Protein 3P9X (pdb70)

Secondary structure (DSSP, 8-state):
-EEEEE--TT-HHHHHHHHHHHTT--SSEEEEEEES-SSSHHHHHHHTTT--EEE--GGGSSSHHHHHHHHHHHHHHTT--EEEESS--S---HHHHHHHTTSEEEEESS-TTSS-SS-HHHHHHHTT-SEEEEEEEE--SSSS-S-EEEEEEEE--TT--HHHHHHHHHHHHHHHHHHHHHHHT-TTT--S---/-EEEEE--TT-HHHHHHHHHHHHT--SSEEEEEEES-SSSHHHHHHHTTT--EEE--GGGSSSHHHHHHHHHHHHHHTT--EEEESS--S---HHHHHHHTTSEEEEESS-TTSS-SS-HHHHHHHTT-SEEEEEEEE--SSTT-S-EEEEEEEE--TT--HHHHHHHHHHHHHHHHHHHHHHHT-TTS-TT--

Structure (mmCIF, N/CA/C/O backbone):
data_3P9X
#
_entry.id   3P9X
#
_cell.length_a   68.795
_cell.length_b   68.662
_cell.length_c   128.938
_cell.angle_alpha   90.00
_cell.angle_beta   90.00
_cell.angle_gamma   90.00
#
_symmetry.space_group_name_H-M   'P 21 21 21'
#
loop_
_entity.id
_entity.type
_entity.pdbx_description
1 polymer 'phosphoribosylglycinamide formyltransferase'
2 non-polymer 'SULFATE ION'
3 non-polymer GLYCEROL
4 water water
#
loop_
_atom_site.group_PDB
_atom_site.id
_atom_site.type_symbol
_atom_site.label_atom_id
_atom_site.label_alt_id
_atom_site.label_comp_id
_atom_site.label_asym_id
_atom_site.label_entity_id
_atom_site.label_seq_id
_atom_site.pdbx_PDB_ins_code
_atom_site.Cartn_x
_atom_site.Cartn_y
_atom_site.Cartn_z
_atom_site.occupancy
_atom_site.B_iso_or_equiv
_atom_site.auth_seq_id
_atom_site.auth_comp_id
_atom_site.auth_asym_id
_atom_site.auth_atom_id
_atom_site.pdbx_PDB_model_num
ATOM 1 N N . LYS A 1 3 ? -27.637 -3.352 -7.936 1.00 58.60 2 LYS A N 1
ATOM 2 C CA . LYS A 1 3 ? -26.462 -2.587 -8.466 1.00 52.40 2 LYS A CA 1
ATOM 3 C C . LYS A 1 3 ? -25.503 -2.230 -7.332 1.00 48.66 2 LYS A C 1
ATOM 4 O O . LYS A 1 3 ? -25.677 -1.222 -6.651 1.00 50.29 2 LYS A O 1
ATOM 10 N N . ARG A 1 4 ? -24.486 -3.060 -7.129 1.00 40.48 3 ARG A N 1
ATOM 11 C CA . ARG A 1 4 ? -23.695 -2.971 -5.912 1.00 39.95 3 ARG A CA 1
ATOM 12 C C . ARG A 1 4 ? -22.238 -2.625 -6.141 1.00 37.45 3 ARG A C 1
ATOM 13 O O . ARG A 1 4 ? -21.547 -3.271 -6.941 1.00 37.17 3 ARG A O 1
ATOM 21 N N . VAL A 1 5 ? -21.771 -1.617 -5.411 1.00 38.52 4 VAL A N 1
ATOM 22 C CA A VAL A 1 5 ? -20.376 -1.209 -5.457 0.50 30.67 4 VAL A CA 1
ATOM 23 C CA B VAL A 1 5 ? -20.358 -1.259 -5.460 0.50 30.66 4 VAL A CA 1
ATOM 24 C C . VAL A 1 5 ? -19.653 -1.515 -4.144 1.00 30.00 4 VAL A C 1
ATOM 25 O O . VAL A 1 5 ? -20.233 -1.390 -3.056 1.00 33.96 4 VAL A O 1
ATOM 32 N N . ALA A 1 6 ? -18.391 -1.912 -4.236 1.00 27.00 5 ALA A N 1
ATOM 33 C CA . ALA A 1 6 ? -17.574 -2.003 -3.051 1.00 28.43 5 ALA A CA 1
ATOM 34 C C . ALA A 1 6 ? -16.551 -0.892 -3.093 1.00 35.26 5 ALA A C 1
ATOM 35 O O . ALA A 1 6 ? -16.027 -0.577 -4.161 1.00 33.95 5 ALA A O 1
ATOM 37 N N . ILE A 1 7 ? -16.261 -0.311 -1.932 1.00 29.12 6 ILE A N 1
ATOM 38 C CA . ILE A 1 7 ? -15.198 0.681 -1.825 1.00 30.36 6 ILE A CA 1
ATOM 39 C C . ILE A 1 7 ? -14.051 0.108 -1.016 1.00 34.08 6 ILE A C 1
ATOM 40 O O . ILE A 1 7 ? -14.275 -0.542 0.000 1.00 35.33 6 ILE A O 1
ATOM 45 N N . PHE A 1 8 ? -12.826 0.327 -1.488 1.00 29.84 7 PHE A N 1
ATOM 46 C CA . PHE A 1 8 ? -11.622 -0.015 -0.749 1.00 32.11 7 PHE A CA 1
ATOM 47 C C . PHE A 1 8 ? -11.043 1.302 -0.270 1.00 35.24 7 PHE A C 1
ATOM 48 O O . PHE A 1 8 ? -10.744 2.180 -1.088 1.00 32.16 7 PHE A O 1
ATOM 56 N N . ALA A 1 9 ? -10.893 1.452 1.042 1.00 32.13 8 ALA A N 1
ATOM 57 C CA . ALA A 1 9 ? -10.443 2.710 1.619 1.00 31.83 8 ALA A CA 1
ATOM 58 C C . ALA A 1 9 ? -9.796 2.519 2.990 1.00 44.95 8 ALA A C 1
ATOM 59 O O . ALA A 1 9 ? -10.076 1.544 3.679 1.00 41.71 8 ALA A O 1
ATOM 61 N N . SER A 1 10 ? -8.956 3.480 3.374 1.00 49.78 9 SER A N 1
ATOM 62 C CA . SER A 1 10 ? -8.372 3.558 4.714 1.00 51.74 9 SER A CA 1
ATOM 63 C C . SER A 1 10 ? -8.214 5.011 5.149 1.00 54.39 9 SER A C 1
ATOM 64 O O . SER A 1 10 ? -8.363 5.927 4.348 1.00 66.61 9 SER A O 1
ATOM 67 N N . GLY A 1 11 ? -7.915 5.226 6.423 1.00 59.37 10 GLY A N 1
ATOM 68 C CA . GLY A 1 11 ? -7.661 6.570 6.911 1.00 57.26 10 GLY A CA 1
ATOM 69 C C . GLY A 1 11 ? -8.950 7.337 7.101 1.00 55.71 10 GLY A C 1
ATOM 70 O O . GLY A 1 11 ? -9.903 6.822 7.693 1.00 41.30 10 GLY A O 1
ATOM 71 N N . SER A 1 12 ? -8.987 8.563 6.588 1.00 39.54 11 SER A N 1
ATOM 72 C CA . SER A 1 12 ? -10.109 9.453 6.865 1.00 40.53 11 SER A CA 1
ATOM 73 C C . SER A 1 12 ? -11.371 9.019 6.135 1.00 34.15 11 SER A C 1
ATOM 74 O O . SER A 1 12 ? -12.461 9.157 6.670 1.00 39.39 11 SER A O 1
ATOM 77 N N . GLY A 1 13 ? -11.201 8.507 4.918 1.00 32.56 12 GLY A N 1
ATOM 78 C CA . GLY A 1 13 ? -12.320 8.092 4.081 1.00 32.61 12 GLY A CA 1
ATOM 79 C C . GLY A 1 13 ? -13.172 9.220 3.536 1.00 29.74 12 GLY A C 1
ATOM 80 O O . GLY A 1 13 ? -14.373 9.046 3.321 1.00 30.23 12 GLY A O 1
ATOM 81 N N . THR A 1 14 ? -12.554 10.371 3.272 1.00 28.90 13 THR A N 1
ATOM 82 C CA . THR A 1 14 ? -13.319 11.508 2.733 1.00 25.55 13 THR A CA 1
ATOM 83 C C . THR A 1 14 ? -13.817 11.250 1.299 1.00 24.70 13 THR A C 1
ATOM 84 O O . THR A 1 14 ? -14.886 11.741 0.913 1.00 25.94 13 THR A O 1
ATOM 88 N N . ASN A 1 15 ? -13.056 10.500 0.494 1.00 26.16 14 ASN A N 1
ATOM 89 C CA . ASN A 1 15 ? -13.574 10.122 -0.828 1.00 26.31 14 ASN A CA 1
ATOM 90 C C . ASN A 1 15 ? -14.735 9.151 -0.732 1.00 29.63 14 ASN A C 1
ATOM 91 O O . ASN A 1 15 ? -15.737 9.296 -1.438 1.00 25.18 14 ASN A O 1
ATOM 96 N N . ALA A 1 16 ? -14.603 8.176 0.160 1.00 26.37 15 ALA A N 1
ATOM 97 C CA . ALA A 1 16 ? -15.711 7.249 0.431 1.00 27.77 15 ALA A CA 1
ATOM 98 C C . ALA A 1 16 ? -16.983 8.005 0.844 1.00 27.09 15 ALA A C 1
ATOM 99 O O . ALA A 1 16 ? -18.080 7.710 0.336 1.00 25.57 15 ALA A O 1
ATOM 101 N N . GLU A 1 17 ? -16.821 8.997 1.721 1.00 28.82 16 GLU A N 1
ATOM 102 C CA . GLU A 1 17 ? -17.936 9.844 2.160 1.00 30.10 16 GLU A CA 1
ATOM 103 C C . GLU A 1 17 ? -18.613 10.581 1.005 1.00 30.25 16 GLU A C 1
ATOM 104 O O . GLU A 1 17 ? -19.844 10.611 0.934 1.00 27.54 16 GLU A O 1
ATOM 110 N N . ALA A 1 18 ? -17.812 11.146 0.092 1.00 27.69 17 ALA A N 1
ATOM 111 C CA . ALA A 1 18 ? -18.335 11.917 -1.050 1.00 25.11 17 ALA A CA 1
ATOM 112 C C . ALA A 1 18 ? -19.141 11.019 -1.999 1.00 26.93 17 ALA A C 1
ATOM 113 O O . ALA A 1 18 ? -20.161 11.429 -2.547 1.00 28.26 17 ALA A O 1
ATOM 115 N N . ILE A 1 19 ? -18.686 9.785 -2.168 1.00 22.72 18 ILE A N 1
ATOM 116 C CA . ILE A 1 19 ? -19.395 8.795 -2.982 1.00 25.27 18 ILE A CA 1
ATOM 117 C C . ILE A 1 19 ? -20.744 8.393 -2.338 1.00 24.90 18 ILE A C 1
ATOM 118 O O . ILE A 1 19 ? -21.790 8.363 -3.011 1.00 27.41 18 ILE A O 1
ATOM 123 N N . ILE A 1 20 ? -20.709 8.114 -1.039 1.00 28.36 19 ILE A N 1
ATOM 124 C CA . ILE A 1 20 ? -21.941 7.828 -0.292 1.00 27.15 19 ILE A CA 1
ATOM 125 C C . ILE A 1 20 ? -22.901 9.017 -0.378 1.00 26.11 19 ILE A C 1
ATOM 126 O O . ILE A 1 20 ? -24.092 8.829 -0.643 1.00 32.60 19 ILE A O 1
ATOM 131 N N . GLN A 1 21 ? -22.365 10.234 -0.212 1.00 26.86 20 GLN A N 1
ATOM 132 C CA . GLN A 1 21 ? -23.169 11.457 -0.321 1.00 31.53 20 GLN A CA 1
ATOM 133 C C . GLN A 1 21 ? -23.791 11.639 -1.691 1.00 33.68 20 GLN A C 1
ATOM 134 O O . GLN A 1 21 ? -24.940 12.089 -1.796 1.00 33.89 20 GLN A O 1
ATOM 140 N N . SER A 1 22 ? -23.051 11.280 -2.743 1.00 25.76 21 SER A N 1
ATOM 141 C CA A SER A 1 22 ? -23.571 11.343 -4.104 0.50 27.31 21 SER A CA 1
ATOM 142 C CA B SER A 1 22 ? -23.591 11.361 -4.101 0.50 27.10 21 SER A CA 1
ATOM 143 C C . SER A 1 22 ? -24.702 10.337 -4.360 1.00 30.40 21 SER A C 1
ATOM 144 O O . SER A 1 22 ? -25.615 10.607 -5.145 1.00 33.94 21 SER A O 1
ATOM 149 N N . GLN A 1 23 ? -24.624 9.172 -3.716 1.00 30.64 22 GLN A N 1
ATOM 150 C CA A GLN A 1 23 ? -25.733 8.199 -3.718 0.50 27.94 22 GLN A CA 1
ATOM 151 C CA B GLN A 1 23 ? -25.741 8.227 -3.757 0.50 28.02 22 GLN A CA 1
ATOM 152 C C . GLN A 1 23 ? -26.964 8.839 -3.055 1.00 27.72 22 GLN A C 1
ATOM 153 O O . GLN A 1 23 ? -28.071 8.813 -3.604 1.00 36.77 22 GLN A O 1
ATOM 164 N N . LYS A 1 24 ? -26.745 9.409 -1.873 1.00 31.51 23 LYS A N 1
ATOM 165 C CA . LYS A 1 24 ? -27.801 10.073 -1.095 1.00 40.27 23 LYS A CA 1
ATOM 166 C C . LYS A 1 24 ? -28.405 11.261 -1.850 1.00 45.42 23 LYS A C 1
ATOM 167 O O . LYS A 1 24 ? -29.585 11.562 -1.683 1.00 51.20 23 LYS A O 1
ATOM 173 N N . ALA A 1 25 ? -27.601 11.906 -2.702 1.00 40.42 24 ALA A N 1
ATOM 174 C CA . ALA A 1 25 ? -28.051 13.012 -3.556 1.00 41.43 24 ALA A CA 1
ATOM 175 C C . ALA A 1 25 ? -28.873 12.582 -4.770 1.00 48.71 24 ALA A C 1
ATOM 176 O O . ALA A 1 25 ? -29.527 13.406 -5.401 1.00 50.67 24 ALA A O 1
ATOM 178 N N . GLY A 1 26 ? -28.828 11.298 -5.101 1.00 43.90 25 GLY A N 1
ATOM 179 C CA . GLY A 1 26 ? -29.534 10.778 -6.263 1.00 53.61 25 GLY A CA 1
ATOM 180 C C . GLY A 1 26 ? -28.702 10.757 -7.530 1.00 55.91 25 GLY A C 1
ATOM 181 O O . GLY A 1 26 ? -29.232 10.500 -8.612 1.00 52.97 25 GLY A O 1
ATOM 182 N N . GLN A 1 27 ? -27.399 11.016 -7.401 1.00 53.36 26 GLN A N 1
ATOM 183 C CA . GLN A 1 27 ? -26.512 11.099 -8.569 1.00 45.52 26 GLN A CA 1
ATOM 184 C C . GLN A 1 27 ? -25.788 9.801 -8.909 1.00 48.82 26 GLN A C 1
ATOM 185 O O . GLN A 1 27 ? -25.480 9.551 -10.064 1.00 56.59 26 GLN A O 1
ATOM 191 N N . LEU A 1 28 ? -25.504 8.984 -7.903 1.00 44.22 27 LEU A N 1
ATOM 192 C CA A LEU A 1 28 ? -24.856 7.695 -8.112 0.50 45.96 27 LEU A CA 1
ATOM 193 C CA B LEU A 1 28 ? -24.860 7.704 -8.145 0.50 47.51 27 LEU A CA 1
ATOM 194 C C . LEU A 1 28 ? -25.922 6.650 -8.444 1.00 50.18 27 LEU A C 1
ATOM 195 O O . LEU A 1 28 ? -26.838 6.441 -7.651 1.00 50.61 27 LEU A O 1
ATOM 204 N N . PRO A 1 29 ? -25.809 5.980 -9.613 1.00 53.53 28 PRO A N 1
ATOM 205 C CA . PRO A 1 29 ? -26.860 5.038 -10.011 1.00 59.92 28 PRO A CA 1
ATOM 206 C C . PRO A 1 29 ? -26.749 3.637 -9.388 1.00 64.00 28 PRO A C 1
ATOM 207 O O . PRO A 1 29 ? -27.388 2.695 -9.870 1.00 75.46 28 PRO A O 1
ATOM 211 N N . CYS A 1 30 ? -25.964 3.507 -8.323 1.00 57.28 29 CYS A N 1
ATOM 212 C CA . CYS A 1 30 ? -25.764 2.227 -7.645 1.00 54.47 29 CYS A CA 1
ATOM 213 C C . CYS A 1 30 ? -25.706 2.446 -6.140 1.00 52.84 29 CYS A C 1
ATOM 214 O O . CYS A 1 30 ? -25.701 3.586 -5.687 1.00 48.01 29 CYS A O 1
ATOM 217 N N . GLU A 1 31 ? -25.674 1.359 -5.370 1.00 47.06 30 GLU A N 1
ATOM 218 C CA . GLU A 1 31 ? -25.546 1.456 -3.916 1.00 48.37 30 GLU A CA 1
ATOM 219 C C . GLU A 1 31 ? -24.202 0.921 -3.407 1.00 37.18 30 GLU A C 1
ATOM 220 O O . GLU A 1 31 ? -23.686 -0.083 -3.914 1.00 36.71 30 GLU A O 1
ATOM 226 N N . VAL A 1 32 ? -23.639 1.612 -2.418 1.00 37.89 31 VAL A N 1
ATOM 227 C CA . VAL A 1 32 ? -22.418 1.167 -1.749 1.00 32.98 31 VAL A CA 1
ATOM 228 C C . VAL A 1 32 ? -22.762 0.014 -0.813 1.00 41.38 31 VAL A C 1
ATOM 229 O O . VAL A 1 32 ? -23.504 0.186 0.153 1.00 34.08 31 VAL A O 1
ATOM 233 N N . ALA A 1 33 ? -22.211 -1.156 -1.097 1.00 30.86 32 ALA A N 1
ATOM 234 C CA . ALA A 1 33 ? -22.680 -2.379 -0.450 1.00 37.09 32 ALA A CA 1
ATOM 235 C C . ALA A 1 33 ? -21.645 -3.008 0.449 1.00 38.87 32 ALA A C 1
ATOM 236 O O . ALA A 1 33 ? -21.955 -3.926 1.207 1.00 37.54 32 ALA A O 1
ATOM 238 N N . LEU A 1 34 ? -20.419 -2.499 0.387 1.00 29.76 33 LEU A N 1
ATOM 239 C CA . LEU A 1 34 ? -19.327 -3.071 1.145 1.00 26.80 33 LEU A CA 1
ATOM 240 C C . LEU A 1 34 ? -18.158 -2.112 1.166 1.00 29.44 33 LEU A C 1
ATOM 241 O O . LEU A 1 34 ? -17.873 -1.465 0.159 1.00 31.10 33 LEU A O 1
ATOM 246 N N . LEU A 1 35 ? -17.488 -2.043 2.315 1.00 26.15 34 LEU A N 1
ATOM 247 C CA . LEU A 1 35 ? -16.202 -1.398 2.451 1.00 29.98 34 LEU A CA 1
ATOM 248 C C . LEU A 1 35 ? -15.180 -2.468 2.812 1.00 40.50 34 LEU A C 1
ATOM 249 O O . LEU A 1 35 ? -15.398 -3.221 3.769 1.00 33.62 34 LEU A O 1
ATOM 254 N N . ILE A 1 36 ? -14.079 -2.537 2.054 1.00 35.03 35 ILE A N 1
ATOM 255 C CA . ILE A 1 36 ? -12.905 -3.326 2.464 1.00 32.69 35 ILE A CA 1
ATOM 256 C C . ILE A 1 36 ? -11.802 -2.383 2.932 1.00 36.47 35 ILE A C 1
ATOM 257 O O . ILE A 1 36 ? -11.433 -1.453 2.224 1.00 34.63 35 ILE A O 1
ATOM 262 N N . THR A 1 37 ? -11.295 -2.616 4.139 1.00 32.72 36 THR A N 1
ATOM 263 C CA . THR A 1 37 ? -10.352 -1.716 4.785 1.00 31.46 36 THR A CA 1
ATOM 264 C C . THR A 1 37 ? -9.269 -2.549 5.482 1.00 43.94 36 THR A C 1
ATOM 265 O O . THR A 1 37 ? -9.373 -3.780 5.522 1.00 39.65 36 THR A O 1
ATOM 269 N N . ASP A 1 38 ? -8.245 -1.881 6.018 1.00 43.26 37 ASP A N 1
ATOM 270 C CA . ASP A 1 38 ? -7.152 -2.563 6.722 1.00 46.21 37 ASP A CA 1
ATOM 271 C C . ASP A 1 38 ? -7.201 -2.494 8.258 1.00 51.81 37 ASP A C 1
ATOM 272 O O . ASP A 1 38 ? -6.720 -3.417 8.919 1.00 46.89 37 ASP A O 1
ATOM 277 N N . LYS A 1 39 ? -7.773 -1.409 8.800 1.00 42.63 38 LYS A N 1
ATOM 278 C CA A LYS A 1 39 ? -7.789 -1.136 10.239 0.50 50.76 38 LYS A CA 1
ATOM 279 C CA B LYS A 1 39 ? -7.823 -1.192 10.246 0.50 50.68 38 LYS A CA 1
ATOM 280 C C . LYS A 1 39 ? -9.224 -0.821 10.713 1.00 49.66 38 LYS A C 1
ATOM 281 O O . LYS A 1 39 ? -9.901 0.001 10.097 1.00 48.50 38 LYS A O 1
ATOM 292 N N . PRO A 1 40 ? -9.682 -1.447 11.810 1.00 50.61 39 PRO A N 1
ATOM 293 C CA . PRO A 1 40 ? -11.005 -1.087 12.351 1.00 48.19 39 PRO A CA 1
ATOM 294 C C . PRO A 1 40 ? -11.062 0.331 12.936 1.00 41.68 39 PRO A C 1
ATOM 295 O O . PRO A 1 40 ? -12.085 1.012 12.815 1.00 44.03 39 PRO A O 1
ATOM 299 N N . GLY A 1 41 ? -9.975 0.773 13.561 1.00 42.64 40 GLY A N 1
ATOM 300 C CA . GLY A 1 41 ? -9.963 2.056 14.258 1.00 46.18 40 GLY A CA 1
ATOM 301 C C . GLY A 1 41 ? -9.586 3.229 13.371 1.00 53.34 40 GLY A C 1
ATOM 302 O O . GLY A 1 41 ? -8.519 3.826 13.535 1.00 53.60 40 GLY A O 1
ATOM 303 N N . ALA A 1 42 ? -10.476 3.561 12.440 1.00 47.87 41 ALA A N 1
ATOM 304 C CA . ALA A 1 42 ? -10.251 4.632 11.466 1.00 48.66 41 ALA A CA 1
ATOM 305 C C . ALA A 1 42 ? -11.550 5.372 11.213 1.00 45.80 41 ALA A C 1
ATOM 306 O O . ALA A 1 42 ? -12.632 4.826 11.436 1.00 40.08 41 ALA A O 1
ATOM 308 N N . LYS A 1 43 ? -11.443 6.608 10.736 1.00 36.69 42 LYS A N 1
ATOM 309 C CA . LYS A 1 43 ? -12.634 7.408 10.494 1.00 41.90 42 LYS A CA 1
ATOM 310 C C . LYS A 1 43 ? -13.469 6.827 9.354 1.00 34.15 42 LYS A C 1
ATOM 311 O O . LYS A 1 43 ? -14.696 6.899 9.404 1.00 39.43 42 LYS A O 1
ATOM 317 N N . VAL A 1 44 ? -12.815 6.226 8.354 1.00 34.31 43 VAL A N 1
ATOM 318 C CA . VAL A 1 44 ? -13.553 5.645 7.226 1.00 37.10 43 VAL A CA 1
ATOM 319 C C . VAL A 1 44 ? -14.499 4.541 7.693 1.00 38.25 43 VAL A C 1
ATOM 320 O O . VAL A 1 44 ? -15.609 4.435 7.187 1.00 30.22 43 VAL A O 1
ATOM 324 N N . VAL A 1 45 ? -14.067 3.743 8.668 1.00 34.48 44 VAL A N 1
ATOM 325 C CA . VAL A 1 45 ? -14.922 2.683 9.197 1.00 34.89 44 VAL A CA 1
ATOM 326 C C . VAL A 1 45 ? -16.146 3.302 9.879 1.00 27.88 44 VAL A C 1
ATOM 327 O O . VAL A 1 45 ? -17.273 2.905 9.581 1.00 32.59 44 VAL A O 1
ATOM 331 N N . GLU A 1 46 ? -15.905 4.288 10.740 1.00 28.62 45 GLU A N 1
ATOM 332 C CA . GLU A 1 46 ? -16.959 5.044 11.418 1.00 35.45 45 GLU A CA 1
ATOM 333 C C . GLU A 1 46 ? -17.959 5.633 10.425 1.00 34.13 45 GLU A C 1
ATOM 334 O O . GLU A 1 46 ? -19.155 5.490 10.607 1.00 30.97 45 GLU A O 1
ATOM 340 N N . ARG A 1 47 ? -17.445 6.300 9.387 1.00 34.14 46 ARG A N 1
ATOM 341 C CA . ARG A 1 47 ? -18.276 6.960 8.369 1.00 33.19 46 ARG A CA 1
ATOM 342 C C . ARG A 1 47 ? -19.154 5.991 7.601 1.00 29.89 46 ARG A C 1
ATOM 343 O O . ARG A 1 47 ? -20.267 6.318 7.205 1.00 31.43 46 ARG A O 1
ATOM 351 N N . VAL A 1 48 ? -18.631 4.799 7.357 1.00 27.25 47 VAL A N 1
ATOM 352 C CA . VAL A 1 48 ? -19.331 3.815 6.567 1.00 26.89 47 VAL A CA 1
ATOM 353 C C . VAL A 1 48 ? -20.330 3.020 7.439 1.00 24.54 47 VAL A C 1
ATOM 354 O O . VAL A 1 48 ? -21.467 2.768 7.012 1.00 28.62 47 VAL A O 1
ATOM 358 N N . LYS A 1 49 ? -19.889 2.645 8.642 1.00 24.76 48 LYS A N 1
ATOM 359 C CA . LYS A 1 49 ? -20.708 1.864 9.601 1.00 28.91 48 LYS A CA 1
ATOM 360 C C . LYS A 1 49 ? -22.044 2.534 9.957 1.00 28.65 48 LYS A C 1
ATOM 361 O O . LYS A 1 49 ? -23.058 1.858 10.093 1.00 29.25 48 LYS A O 1
ATOM 367 N N . VAL A 1 50 ? -22.041 3.856 10.094 1.00 30.22 49 VAL A N 1
ATOM 368 C CA . VAL A 1 50 ? -23.273 4.581 10.421 1.00 29.16 49 VAL A CA 1
ATOM 369 C C . VAL A 1 50 ? -24.321 4.495 9.315 1.00 31.08 49 VAL A C 1
ATOM 370 O O . VAL A 1 50 ? -25.501 4.709 9.580 1.00 30.94 49 VAL A O 1
ATOM 374 N N . HIS A 1 51 ? -23.903 4.149 8.088 1.00 26.36 50 HIS A N 1
ATOM 375 C CA . HIS A 1 51 ? -24.869 3.905 7.005 1.00 26.58 50 HIS A CA 1
ATOM 376 C C . HIS A 1 51 ? -25.308 2.452 6.933 1.00 29.06 50 HIS A C 1
ATOM 377 O O . HIS A 1 51 ? -26.028 2.054 6.006 1.00 30.33 50 HIS A O 1
ATOM 384 N N . GLU A 1 52 ? -24.864 1.680 7.919 1.00 30.36 51 GLU A N 1
ATOM 385 C CA . GLU A 1 52 ? -25.104 0.236 8.018 1.00 29.35 51 GLU A CA 1
ATOM 386 C C . GLU A 1 52 ? -24.627 -0.501 6.779 1.00 36.38 51 GLU A C 1
ATOM 387 O O . GLU A 1 52 ? -25.257 -1.447 6.324 1.00 34.00 51 GLU A O 1
ATOM 393 N N . ILE A 1 53 ? -23.502 -0.048 6.236 1.00 31.02 52 ILE A N 1
ATOM 394 C CA . ILE A 1 53 ? -22.867 -0.730 5.119 1.00 31.64 52 ILE A CA 1
ATOM 395 C C . ILE A 1 53 ? -21.883 -1.730 5.722 1.00 24.18 52 ILE A C 1
ATOM 396 O O . ILE A 1 53 ? -21.109 -1.357 6.605 1.00 28.67 52 ILE A O 1
ATOM 401 N N . PRO A 1 54 ? -21.920 -3.005 5.275 1.00 35.81 53 PRO A N 1
ATOM 402 C CA . PRO A 1 54 ? -20.989 -4.017 5.791 1.00 34.21 53 PRO A CA 1
ATOM 403 C C . PRO A 1 54 ? -19.528 -3.598 5.625 1.00 34.28 53 PRO A C 1
ATOM 404 O O . PRO A 1 54 ? -19.171 -2.973 4.625 1.00 34.47 53 PRO A O 1
ATOM 408 N N . VAL A 1 55 ? -18.715 -3.905 6.627 1.00 29.81 54 VAL A N 1
ATOM 409 C CA . VAL A 1 55 ? -17.308 -3.547 6.642 1.00 32.16 54 VAL A CA 1
ATOM 410 C C . VAL A 1 55 ? -16.502 -4.822 6.852 1.00 45.87 54 VAL A C 1
ATOM 411 O O . VAL A 1 55 ? -16.774 -5.610 7.767 1.00 40.23 54 VAL A O 1
ATOM 415 N N . CYS A 1 56 ? -15.521 -5.025 5.984 1.00 41.47 55 CYS A N 1
ATOM 416 C CA . CYS A 1 56 ? -14.597 -6.128 6.133 1.00 42.16 55 CYS A CA 1
ATOM 417 C C . CYS A 1 56 ? -13.209 -5.544 6.344 1.00 44.17 55 CYS A C 1
ATOM 418 O O . CYS A 1 56 ? -12.623 -4.959 5.433 1.00 40.71 55 CYS A O 1
ATOM 421 N N . ALA A 1 57 ? -12.714 -5.645 7.573 1.00 39.17 56 ALA A N 1
ATOM 422 C CA . ALA A 1 57 ? -11.371 -5.212 7.895 1.00 44.31 56 ALA A CA 1
ATOM 423 C C . ALA A 1 57 ? -10.431 -6.405 7.771 1.00 55.35 56 ALA A C 1
ATOM 424 O O . ALA A 1 57 ? -10.526 -7.366 8.532 1.00 60.25 56 ALA A O 1
ATOM 426 N N . LEU A 1 58 ? -9.547 -6.343 6.782 1.00 55.39 57 LEU A N 1
ATOM 427 C CA . LEU A 1 58 ? -8.559 -7.388 6.545 1.00 60.50 57 LEU A CA 1
ATOM 428 C C . LEU A 1 58 ? -7.185 -6.758 6.590 1.00 63.15 57 LEU A C 1
ATOM 429 O O . LEU A 1 58 ? -6.828 -5.963 5.712 1.00 67.73 57 LEU A O 1
ATOM 434 N N . ASP A 1 59 ? -6.428 -7.081 7.631 1.00 71.38 58 ASP A N 1
ATOM 435 C CA . ASP A 1 59 ? -5.033 -6.687 7.679 1.00 80.05 58 ASP A CA 1
ATOM 436 C C . ASP A 1 59 ? -4.272 -7.662 6.786 1.00 80.73 58 ASP A C 1
ATOM 437 O O . ASP A 1 59 ? -4.304 -8.874 7.024 1.00 81.96 58 ASP A O 1
ATOM 442 N N . PRO A 1 60 ? -3.612 -7.138 5.737 1.00 80.00 59 PRO A N 1
ATOM 443 C CA . PRO A 1 60 ? -2.923 -7.955 4.735 1.00 82.02 59 PRO A CA 1
ATOM 444 C C . PRO A 1 60 ? -1.676 -8.655 5.284 1.00 82.79 59 PRO A C 1
ATOM 445 O O . PRO A 1 60 ? -1.328 -9.738 4.814 1.00 82.17 59 PRO A O 1
ATOM 449 N N . LYS A 1 61 ? -1.036 -8.040 6.282 1.00 86.27 60 LYS A N 1
ATOM 450 C CA . LYS A 1 61 ? 0.181 -8.567 6.917 1.00 86.38 60 LYS A CA 1
ATOM 451 C C . LYS A 1 61 ? -0.075 -9.843 7.728 1.00 86.46 60 LYS A C 1
ATOM 452 O O . LYS A 1 61 ? 0.854 -10.602 8.009 1.00 89.55 60 LYS A O 1
ATOM 458 N N . THR A 1 62 ? -1.337 -10.075 8.089 1.00 82.35 61 THR A N 1
ATOM 459 C CA . THR A 1 62 ? -1.747 -11.275 8.820 1.00 80.92 61 THR A CA 1
ATOM 460 C C . THR A 1 62 ? -2.109 -12.430 7.877 1.00 77.19 61 THR A C 1
ATOM 461 O O . THR A 1 62 ? -2.843 -13.345 8.253 1.00 76.41 61 THR A O 1
ATOM 465 N N . TYR A 1 63 ? -1.596 -12.371 6.651 1.00 76.39 62 TYR A N 1
ATOM 466 C CA . TYR A 1 63 ? -1.806 -13.416 5.654 1.00 77.47 62 TYR A CA 1
ATOM 467 C C . TYR A 1 63 ? -0.455 -13.948 5.168 1.00 78.16 62 TYR A C 1
ATOM 468 O O . TYR A 1 63 ? 0.525 -13.196 5.161 1.00 76.05 62 TYR A O 1
ATOM 477 N N . PRO A 1 64 ? -0.393 -15.248 4.783 1.00 79.79 63 PRO A N 1
ATOM 478 C CA . PRO A 1 64 ? 0.854 -15.860 4.298 1.00 82.01 63 PRO A CA 1
ATOM 479 C C . PRO A 1 64 ? 1.461 -15.130 3.097 1.00 84.05 63 PRO A C 1
ATOM 480 O O . PRO A 1 64 ? 2.681 -14.939 3.045 1.00 84.82 63 PRO A O 1
ATOM 484 N N . SER A 1 65 ? 0.599 -14.716 2.165 1.00 82.04 64 SER A N 1
ATOM 485 C CA A SER A 1 65 ? 1.013 -14.036 0.942 0.50 76.62 64 SER A CA 1
ATOM 486 C CA B SER A 1 65 ? 1.030 -14.003 0.966 0.50 79.27 64 SER A CA 1
ATOM 487 C C . SER A 1 65 ? -0.044 -13.032 0.485 1.00 77.62 64 SER A C 1
ATOM 488 O O . SER A 1 65 ? -1.185 -13.062 0.959 1.00 75.91 64 SER A O 1
ATOM 493 N N . LYS A 1 66 ? 0.343 -12.164 -0.451 1.00 72.59 65 LYS A N 1
ATOM 494 C CA . LYS A 1 66 ? -0.555 -11.211 -1.097 1.00 68.25 65 LYS A CA 1
ATOM 495 C C . LYS A 1 66 ? -1.707 -11.948 -1.786 1.00 66.73 65 LYS A C 1
ATOM 496 O O . LYS A 1 66 ? -2.850 -11.479 -1.772 1.00 65.69 65 LYS A O 1
ATOM 502 N N . GLU A 1 67 ? -1.396 -13.112 -2.359 1.00 62.00 66 GLU A N 1
ATOM 503 C CA . GLU A 1 67 ? -2.383 -13.978 -3.004 1.00 52.24 66 GLU A CA 1
ATOM 504 C C . GLU A 1 67 ? -3.439 -14.522 -2.030 1.00 57.41 66 GLU A C 1
ATOM 505 O O . GLU A 1 67 ? -4.626 -14.608 -2.378 1.00 49.71 66 GLU A O 1
ATOM 511 N N . ALA A 1 68 ? -3.002 -14.896 -0.826 1.00 55.18 67 ALA A N 1
ATOM 512 C CA . ALA A 1 68 ? -3.906 -15.442 0.187 1.00 55.80 67 ALA A CA 1
ATOM 513 C C . ALA A 1 68 ? -4.867 -14.365 0.696 1.00 52.38 67 ALA A C 1
ATOM 514 O O . ALA A 1 68 ? -6.060 -14.626 0.889 1.00 49.80 67 ALA A O 1
ATOM 516 N N . TYR A 1 69 ? -4.327 -13.164 0.902 1.00 50.12 68 TYR A N 1
ATOM 517 C CA . TYR A 1 69 ? -5.108 -11.987 1.282 1.00 50.66 68 TYR A CA 1
ATOM 518 C C . TYR A 1 69 ? -6.160 -11.647 0.224 1.00 49.56 68 TYR A C 1
ATOM 519 O O . TYR A 1 69 ? -7.327 -11.428 0.560 1.00 50.17 68 TYR A O 1
ATOM 528 N N . GLU A 1 70 ? -5.749 -11.643 -1.047 1.00 48.47 69 GLU A N 1
ATOM 529 C CA . GLU A 1 70 ? -6.660 -11.334 -2.156 1.00 51.41 69 GLU A CA 1
ATOM 530 C C . GLU A 1 70 ? -7.731 -12.392 -2.380 1.00 51.06 69 GLU A C 1
ATOM 531 O O . GLU A 1 70 ? -8.833 -12.063 -2.795 1.00 45.35 69 GLU A O 1
ATOM 537 N N . ILE A 1 71 ? -7.415 -13.654 -2.079 1.00 50.67 70 ILE A N 1
ATOM 538 C CA . ILE A 1 71 ? -8.403 -14.741 -2.147 1.00 48.87 70 ILE A CA 1
ATOM 539 C C . ILE A 1 71 ? -9.581 -14.483 -1.183 1.00 37.97 70 ILE A C 1
ATOM 540 O O . ILE A 1 71 ? -10.756 -14.707 -1.530 1.00 42.87 70 ILE A O 1
ATOM 545 N N . GLU A 1 72 ? -9.254 -13.997 0.012 1.00 49.21 71 GLU A N 1
ATOM 546 C CA . GLU A 1 72 ? -10.263 -13.621 1.000 1.00 55.40 71 GLU A CA 1
ATOM 547 C C . GLU A 1 72 ? -11.049 -12.382 0.547 1.00 50.50 71 GLU A C 1
ATOM 548 O O . GLU A 1 72 ? -12.271 -12.337 0.692 1.00 56.62 71 GLU A O 1
ATOM 554 N N . VAL A 1 73 ? -10.336 -11.397 0.002 1.00 48.74 72 VAL A N 1
ATOM 555 C CA . VAL A 1 73 ? -10.959 -10.196 -0.586 1.00 43.19 72 VAL A CA 1
ATOM 556 C C . VAL A 1 73 ? -12.019 -10.579 -1.624 1.00 41.15 72 VAL A C 1
ATOM 557 O O . VAL A 1 73 ? -13.179 -10.176 -1.508 1.00 46.46 72 VAL A O 1
ATOM 561 N N . VAL A 1 74 ? -11.625 -11.394 -2.607 1.00 40.61 73 VAL A N 1
ATOM 562 C CA . VAL A 1 74 ? -12.523 -11.853 -3.675 1.00 42.05 73 VAL A CA 1
ATOM 563 C C . VAL A 1 74 ? -13.722 -12.634 -3.123 1.00 49.31 73 VAL A C 1
ATOM 564 O O . VAL A 1 74 ? -14.853 -12.498 -3.616 1.00 48.86 73 VAL A O 1
ATOM 568 N N . GLN A 1 75 ? -13.469 -13.431 -2.085 1.00 49.14 74 GLN A N 1
ATOM 569 C CA . GLN A 1 75 ? -14.529 -14.168 -1.401 1.00 53.64 74 GLN A CA 1
ATOM 570 C C . GLN A 1 75 ? -15.590 -13.211 -0.841 1.00 39.13 74 GLN A C 1
ATOM 571 O O . GLN A 1 75 ? -16.783 -13.412 -1.059 1.00 47.36 74 GLN A O 1
ATOM 577 N N . GLN A 1 76 ? -15.140 -12.158 -0.162 1.00 41.99 75 GLN A N 1
ATOM 578 C CA . GLN A 1 76 ? -16.047 -11.148 0.395 1.00 42.57 75 GLN A CA 1
ATOM 579 C C . GLN A 1 76 ? -16.829 -10.395 -0.676 1.00 46.71 75 GLN A C 1
ATOM 580 O O . GLN A 1 76 ? -18.020 -10.129 -0.501 1.00 50.79 75 GLN A O 1
ATOM 586 N N . LEU A 1 77 ? -16.163 -10.069 -1.786 1.00 42.03 76 LEU A N 1
ATOM 587 C CA . LEU A 1 77 ? -16.818 -9.384 -2.894 1.00 41.20 76 LEU A CA 1
ATOM 588 C C . LEU A 1 77 ? -17.889 -10.259 -3.541 1.00 40.05 76 LEU A C 1
ATOM 589 O O . LEU A 1 77 ? -18.976 -9.777 -3.884 1.00 43.77 76 LEU A O 1
ATOM 594 N N . LYS A 1 78 ? -17.575 -11.544 -3.710 1.00 45.34 77 LYS A N 1
ATOM 595 C CA . LYS A 1 78 ? -18.528 -12.512 -4.264 1.00 47.28 77 LYS A CA 1
ATOM 596 C C . LYS A 1 78 ? -19.714 -12.725 -3.321 1.00 40.31 77 LYS A C 1
ATOM 597 O O . LYS A 1 78 ? -20.864 -12.770 -3.768 1.00 46.12 77 LYS A O 1
ATOM 603 N N . GLU A 1 79 ? -19.414 -12.828 -2.026 1.00 44.53 78 GLU A N 1
ATOM 604 C CA . GLU A 1 79 ? -20.416 -12.925 -0.954 1.00 54.96 78 GLU A CA 1
ATOM 605 C C . GLU A 1 79 ? -21.423 -11.767 -0.995 1.00 58.08 78 GLU A C 1
ATOM 606 O O . GLU A 1 79 ? -22.635 -11.977 -0.856 1.00 56.34 78 GLU A O 1
ATOM 612 N N . LYS A 1 80 ? -20.921 -10.554 -1.228 1.00 51.97 79 LYS A N 1
ATOM 613 C CA . LYS A 1 80 ? -21.777 -9.370 -1.231 1.00 49.70 79 LYS A CA 1
ATOM 614 C C . LYS A 1 80 ? -22.383 -9.013 -2.592 1.00 49.02 79 LYS A C 1
ATOM 615 O O . LYS A 1 80 ? -23.023 -7.969 -2.721 1.00 50.64 79 LYS A O 1
ATOM 621 N N . GLN A 1 81 ? -22.186 -9.886 -3.589 1.00 44.95 80 GLN A N 1
ATOM 622 C CA . GLN A 1 81 ? -22.695 -9.706 -4.968 1.00 43.73 80 GLN A CA 1
ATOM 623 C C . GLN A 1 81 ? -22.258 -8.387 -5.631 1.00 37.09 80 GLN A C 1
ATOM 624 O O . GLN A 1 81 ? -23.048 -7.705 -6.304 1.00 42.68 80 GLN A O 1
ATOM 630 N N . ILE A 1 82 ? -20.994 -8.046 -5.416 1.00 41.52 81 ILE A N 1
ATOM 631 C CA . ILE A 1 82 ? -20.409 -6.797 -5.909 1.00 42.11 81 ILE A CA 1
ATOM 632 C C . ILE A 1 82 ? -20.263 -6.788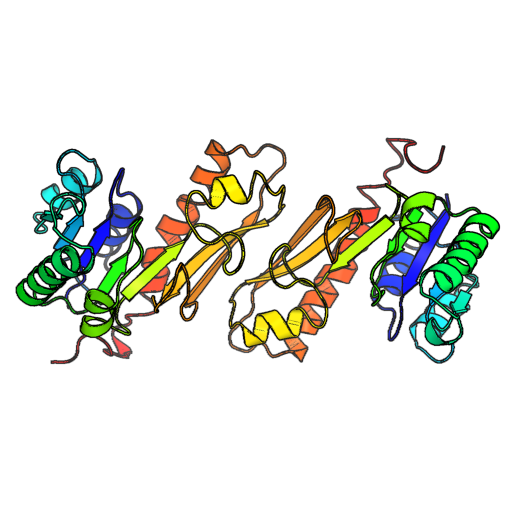 -7.440 1.00 41.38 81 ILE A C 1
ATOM 633 O O . ILE A 1 82 ? -19.703 -7.724 -8.021 1.00 40.26 81 ILE A O 1
ATOM 638 N N . ASP A 1 83 ? -20.782 -5.728 -8.067 1.00 36.87 82 ASP A N 1
ATOM 639 C CA . ASP A 1 83 ? -20.725 -5.531 -9.509 1.00 40.65 82 ASP A CA 1
ATOM 640 C C . ASP A 1 83 ? -19.568 -4.624 -9.946 1.00 46.54 82 ASP A C 1
ATOM 641 O O . ASP A 1 83 ? -19.087 -4.725 -11.082 1.00 37.77 82 ASP A O 1
ATOM 646 N N . PHE A 1 84 ? -19.150 -3.712 -9.069 1.00 33.97 83 PHE A N 1
ATOM 647 C CA . PHE A 1 84 ? -18.114 -2.740 -9.438 1.00 31.43 83 PHE A CA 1
ATOM 648 C C . PHE A 1 84 ? -17.270 -2.385 -8.216 1.00 35.33 83 PHE A C 1
ATOM 649 O O . PHE A 1 84 ? -17.776 -2.332 -7.090 1.00 32.30 83 PHE A O 1
ATOM 657 N N . VAL A 1 85 ? -15.976 -2.172 -8.420 1.00 26.92 84 VAL A N 1
ATOM 658 C CA . VAL A 1 85 ? -15.055 -1.947 -7.302 1.00 26.70 84 VAL A CA 1
ATOM 659 C C . VAL A 1 85 ? -14.432 -0.550 -7.441 1.00 33.41 84 VAL A C 1
ATOM 660 O O . VAL A 1 85 ? -13.927 -0.205 -8.512 1.00 28.93 84 VAL A O 1
ATOM 664 N N . VAL A 1 86 ? -14.497 0.247 -6.374 1.00 30.46 85 VAL A N 1
ATOM 665 C CA . VAL A 1 86 ? -13.982 1.627 -6.395 1.00 27.41 85 VAL A CA 1
ATOM 666 C C . VAL A 1 86 ? -12.883 1.743 -5.348 1.00 28.51 85 VAL A C 1
ATOM 667 O O . VAL A 1 86 ? -13.128 1.598 -4.144 1.00 29.80 85 VAL A O 1
ATOM 671 N N . LEU A 1 87 ? -11.656 1.968 -5.805 1.00 26.66 86 LEU A N 1
ATOM 672 C CA . LEU A 1 87 ? -10.547 2.174 -4.896 1.00 24.56 86 LEU A CA 1
ATOM 673 C C . LEU A 1 87 ? -10.484 3.650 -4.544 1.00 31.67 86 LEU A C 1
ATOM 674 O O . LEU A 1 87 ? -10.425 4.505 -5.436 1.00 27.67 86 LEU A O 1
ATOM 679 N N . ALA A 1 88 ? -10.457 3.929 -3.245 1.00 29.67 87 ALA A N 1
ATOM 680 C CA . ALA A 1 88 ? -10.530 5.293 -2.735 1.00 33.26 87 ALA A CA 1
ATOM 681 C C . ALA A 1 88 ? -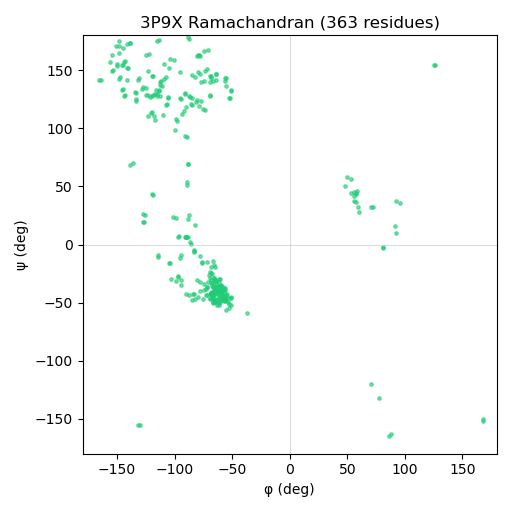9.551 5.448 -1.577 1.00 38.48 87 ALA A C 1
ATOM 682 O O . ALA A 1 88 ? -9.940 5.621 -0.417 1.00 34.19 87 ALA A O 1
ATOM 684 N N . GLY A 1 89 ? -8.264 5.390 -1.912 1.00 31.47 88 GLY A N 1
ATOM 685 C CA . GLY A 1 89 ? -7.203 5.481 -0.921 1.00 38.28 88 GLY A CA 1
ATOM 686 C C . GLY A 1 89 ? -6.759 4.089 -0.512 1.00 45.91 88 GLY A C 1
ATOM 687 O O . GLY A 1 89 ? -6.440 3.855 0.650 1.00 52.27 88 GLY A O 1
ATOM 688 N N . TYR A 1 90 ? -6.760 3.170 -1.477 1.00 45.43 89 TYR A N 1
ATOM 689 C CA . TYR A 1 90 ? -6.245 1.815 -1.294 1.00 41.85 89 TYR A CA 1
ATOM 690 C C . TYR A 1 90 ? -4.786 1.816 -1.701 1.00 53.61 89 TYR A C 1
ATOM 691 O O . TYR A 1 90 ? -4.460 2.028 -2.870 1.00 54.55 89 TYR A O 1
ATOM 700 N N . MET A 1 91 ? -3.912 1.564 -0.735 1.00 63.85 90 MET A N 1
ATOM 701 C CA . MET A 1 91 ? -2.488 1.845 -0.904 1.00 71.07 90 MET A CA 1
ATOM 702 C C . MET A 1 91 ? -1.634 0.647 -1.333 1.00 75.34 90 MET A C 1
ATOM 703 O O . MET A 1 91 ? -0.404 0.748 -1.412 1.00 76.47 90 MET A O 1
ATOM 708 N N . ARG A 1 92 ? -2.293 -0.470 -1.633 1.00 72.76 91 ARG A N 1
ATOM 709 C CA . ARG A 1 92 ? -1.610 -1.670 -2.109 1.00 71.38 91 ARG A CA 1
ATOM 710 C C . ARG A 1 92 ? -1.815 -1.853 -3.609 1.00 71.86 91 ARG A C 1
ATOM 711 O O . ARG A 1 92 ? -2.822 -1.406 -4.163 1.00 72.22 91 ARG A O 1
ATOM 719 N N . LEU A 1 93 ? -0.847 -2.500 -4.256 1.00 68.23 92 LEU A N 1
ATOM 720 C CA . LEU A 1 93 ? -0.980 -2.942 -5.641 1.00 63.03 92 LEU A CA 1
ATOM 721 C C . LEU A 1 93 ? -2.083 -3.989 -5.746 1.00 55.30 92 LEU A C 1
ATOM 722 O O . LEU A 1 93 ? -2.245 -4.813 -4.850 1.00 61.05 92 LEU A O 1
ATOM 727 N N . VAL A 1 94 ? -2.853 -3.939 -6.827 1.00 43.94 93 VAL A N 1
ATOM 728 C CA . VAL A 1 94 ? -3.870 -4.954 -7.080 1.00 34.78 93 VAL A CA 1
ATOM 729 C C . VAL A 1 94 ? -3.176 -6.128 -7.775 1.00 45.99 93 VAL A C 1
ATOM 730 O O . VAL A 1 94 ? -2.577 -5.964 -8.840 1.00 45.93 93 VAL A O 1
ATOM 734 N N . GLY A 1 95 ? -3.230 -7.299 -7.150 1.00 51.48 94 GLY A N 1
ATOM 735 C CA . GLY A 1 95 ? -2.540 -8.482 -7.666 1.00 47.19 94 GLY A CA 1
ATOM 736 C C . GLY A 1 95 ? -3.390 -9.272 -8.642 1.00 45.63 94 GLY A C 1
ATOM 737 O O . GLY A 1 95 ? -4.546 -8.916 -8.887 1.00 45.44 94 GLY A O 1
ATOM 738 N N . PRO A 1 96 ? -2.832 -10.367 -9.191 1.00 45.78 95 PRO A N 1
ATOM 739 C CA . PRO A 1 96 ? -3.500 -11.147 -10.235 1.00 44.52 95 PRO A CA 1
ATOM 740 C C . PRO A 1 96 ? -4.805 -11.828 -9.822 1.00 41.38 95 PRO A C 1
ATOM 741 O O . PRO A 1 96 ? -5.683 -12.003 -10.668 1.00 42.60 95 PRO A O 1
ATOM 745 N N . THR A 1 97 ? -4.928 -12.224 -8.555 1.00 44.29 96 THR A N 1
ATOM 746 C CA . THR A 1 97 ? -6.161 -12.851 -8.074 1.00 46.41 96 THR A CA 1
ATOM 747 C C . THR A 1 97 ? -7.314 -11.855 -8.089 1.00 41.86 96 THR A C 1
ATOM 748 O O . THR A 1 97 ? -8.365 -12.135 -8.657 1.00 40.10 96 THR A O 1
ATOM 752 N N . LEU A 1 98 ? -7.099 -10.678 -7.507 1.00 41.74 97 LEU A N 1
ATOM 753 C CA . LEU A 1 98 ? -8.150 -9.659 -7.481 1.00 40.23 97 LEU A CA 1
ATOM 754 C C . LEU A 1 98 ? -8.507 -9.218 -8.904 1.00 37.75 97 LEU A C 1
ATOM 755 O O . LEU A 1 98 ? -9.685 -9.173 -9.267 1.00 42.38 97 LEU A O 1
ATOM 760 N N . LEU A 1 99 ? -7.477 -8.938 -9.702 1.00 41.73 98 LEU A N 1
ATOM 761 C CA . LEU A 1 99 ? -7.635 -8.444 -11.067 1.00 47.18 98 LEU A CA 1
ATOM 762 C C . LEU A 1 99 ? -8.336 -9.462 -11.954 1.00 51.82 98 LEU A C 1
ATOM 763 O O . LEU A 1 99 ? -9.201 -9.099 -12.739 1.00 47.73 98 LEU A O 1
ATOM 768 N N . GLY A 1 100 ? -7.984 -10.738 -11.804 1.00 45.88 99 GLY A N 1
ATOM 769 C CA . GLY A 1 100 ? -8.614 -11.807 -12.575 1.00 44.77 99 GLY A CA 1
ATOM 770 C C . GLY A 1 100 ? -10.098 -11.945 -12.293 1.00 47.01 99 GLY A C 1
ATOM 771 O O . GLY A 1 100 ? -10.887 -12.212 -13.202 1.00 50.37 99 GLY A O 1
ATOM 772 N N . ALA A 1 101 ? -10.488 -11.750 -11.035 1.00 44.13 100 ALA A N 1
ATOM 773 C CA . ALA A 1 101 ? -11.896 -11.872 -10.662 1.00 40.25 100 ALA A CA 1
ATOM 774 C C . ALA A 1 101 ? -12.711 -10.641 -11.065 1.00 45.54 100 ALA A C 1
ATOM 775 O O . ALA A 1 101 ? -13.897 -10.756 -11.385 1.00 44.52 100 ALA A O 1
ATOM 777 N N . TYR A 1 102 ? -12.080 -9.466 -11.051 1.00 37.72 101 TYR A N 1
ATOM 778 C CA . TYR A 1 102 ? -12.821 -8.227 -11.320 1.00 40.12 101 TYR A CA 1
ATOM 779 C C . TYR A 1 102 ? -12.231 -7.329 -12.426 1.00 48.07 101 TYR A C 1
ATOM 780 O O . TYR A 1 102 ? -12.473 -6.124 -12.421 1.00 34.66 101 TYR A O 1
ATOM 789 N N . GLU A 1 103 ? -11.498 -7.920 -13.380 1.00 47.61 102 GLU A N 1
ATOM 790 C CA . GLU A 1 103 ? -10.965 -7.175 -14.547 1.00 44.48 102 GLU A CA 1
ATOM 791 C C . GLU A 1 103 ? -12.042 -6.379 -15.258 1.00 38.75 102 GLU A C 1
ATOM 792 O O . GLU A 1 103 ? -13.140 -6.886 -15.510 1.00 38.94 102 GLU A O 1
ATOM 798 N N . GLY A 1 104 ? -11.737 -5.116 -15.546 1.00 32.70 103 GLY A N 1
ATOM 799 C CA . GLY A 1 104 ? -12.691 -4.242 -16.217 1.00 32.14 103 GLY A CA 1
ATOM 800 C C . GLY A 1 104 ? -13.741 -3.628 -15.309 1.00 28.98 103 GLY A C 1
ATOM 801 O O . GLY A 1 104 ? -14.566 -2.842 -15.772 1.00 32.96 103 GLY A O 1
ATOM 802 N N . ARG A 1 105 ? -13.717 -3.991 -14.023 1.00 33.03 104 ARG A N 1
ATOM 803 C CA . ARG A 1 105 ? -14.722 -3.499 -13.066 1.00 34.02 104 ARG A CA 1
ATOM 804 C C . ARG A 1 105 ? -14.088 -2.860 -11.831 1.00 32.68 104 ARG A C 1
ATOM 805 O O . ARG A 1 105 ? -14.748 -2.750 -10.789 1.00 30.28 104 ARG A O 1
ATOM 813 N N . ILE A 1 106 ? -12.814 -2.476 -11.940 1.00 30.00 105 ILE A N 1
ATOM 814 C CA . ILE A 1 106 ? -12.090 -1.795 -10.858 1.00 32.65 105 ILE A CA 1
ATOM 815 C C . ILE A 1 106 ? -11.584 -0.444 -11.362 1.00 30.79 105 ILE A C 1
ATOM 816 O O . ILE A 1 106 ? -10.938 -0.380 -12.417 1.00 25.62 105 ILE A O 1
ATOM 821 N N . VAL A 1 107 ? -11.901 0.623 -10.626 1.00 28.86 106 VAL A N 1
ATOM 822 C CA . VAL A 1 107 ? -11.367 1.960 -10.916 1.00 24.27 106 VAL A CA 1
ATOM 823 C C . VAL A 1 107 ? -10.625 2.495 -9.707 1.00 30.10 106 VAL A C 1
ATOM 824 O O . VAL A 1 107 ? -10.785 1.993 -8.594 1.00 28.31 106 VAL A O 1
ATOM 828 N N . ASN A 1 108 ? -9.816 3.527 -9.932 1.00 24.33 107 ASN A N 1
ATOM 829 C CA . ASN A 1 108 ? -8.963 4.064 -8.909 1.00 26.14 107 ASN A CA 1
ATOM 830 C C . ASN A 1 108 ? -8.854 5.578 -9.082 1.00 24.43 107 ASN A C 1
ATOM 831 O O . ASN A 1 108 ? -9.054 6.091 -10.176 1.00 24.56 107 ASN A O 1
ATOM 836 N N . ILE A 1 109 ? -8.564 6.283 -7.999 1.00 22.85 108 ILE A N 1
ATOM 837 C CA . ILE A 1 109 ? -8.274 7.720 -8.079 1.00 25.67 108 ILE A CA 1
ATOM 838 C C . ILE A 1 109 ? -6.857 7.935 -7.585 1.00 28.87 108 ILE A C 1
ATOM 839 O O . ILE A 1 109 ? -6.404 7.230 -6.682 1.00 27.84 108 ILE A O 1
ATOM 844 N N . HIS A 1 110 ? -6.156 8.899 -8.184 1.00 24.34 109 HIS A N 1
ATOM 845 C CA . HIS A 1 110 ? -4.742 9.132 -7.885 1.00 26.83 109 HIS A CA 1
ATOM 846 C C . HIS A 1 110 ? -4.472 10.627 -7.977 1.00 23.40 109 HIS A C 1
ATOM 847 O O . HIS A 1 110 ? -4.882 11.269 -8.947 1.00 23.51 109 HIS A O 1
ATOM 854 N N . PRO A 1 111 ? -3.778 11.186 -6.972 1.00 25.16 110 PRO A N 1
ATOM 855 C CA . PRO A 1 111 ? -3.622 12.636 -6.893 1.00 27.11 110 PRO A CA 1
ATOM 856 C C . PRO A 1 111 ? -2.379 13.164 -7.646 1.00 22.70 110 PRO A C 1
ATOM 857 O O . PRO A 1 111 ? -1.556 13.878 -7.068 1.00 24.42 110 PRO A O 1
ATOM 861 N N . SER A 1 112 ? -2.273 12.799 -8.921 1.00 26.58 111 SER A N 1
ATOM 862 C CA . SER A 1 112 ? -1.340 13.422 -9.872 1.00 22.17 111 SER A CA 1
ATOM 863 C C . SER A 1 112 ? -1.975 13.305 -11.261 1.00 23.32 111 SER A C 1
ATOM 864 O O . SER A 1 112 ? -3.011 12.641 -11.439 1.00 24.05 111 SER A O 1
ATOM 867 N N . LEU A 1 113 ? -1.383 13.979 -12.249 1.00 20.47 112 LEU A N 1
ATOM 868 C CA . LEU A 1 113 ? -1.788 13.756 -13.617 1.00 22.88 112 LEU A CA 1
ATOM 869 C C . LEU A 1 113 ? -0.927 12.630 -14.160 1.00 28.72 112 LEU A C 1
ATOM 870 O O . LEU A 1 113 ? 0.166 12.878 -14.647 1.00 26.12 112 LEU A O 1
ATOM 875 N N . LEU A 1 114 ? -1.412 11.392 -14.053 1.00 25.49 113 LEU A N 1
ATOM 876 C CA . LEU A 1 114 ? -0.683 10.255 -14.613 1.00 24.21 113 LEU A CA 1
ATOM 877 C C . LEU A 1 114 ? -0.413 10.505 -16.132 1.00 26.05 113 LEU A C 1
ATOM 878 O O . LEU A 1 114 ? -1.272 11.057 -16.857 1.00 24.65 113 LEU A O 1
ATOM 883 N N . PRO A 1 115 ? 0.755 10.076 -16.629 1.00 28.62 114 PRO A N 1
ATOM 884 C CA . PRO A 1 115 ? 1.720 9.146 -16.019 1.00 29.05 114 PRO A CA 1
ATOM 885 C C . PRO A 1 115 ? 2.758 9.795 -15.075 1.00 26.55 114 PRO A C 1
ATOM 886 O O . PRO A 1 115 ? 3.607 9.095 -14.529 1.00 30.59 114 PRO A O 1
ATOM 890 N N . ALA A 1 116 ? 2.682 11.107 -14.856 1.00 25.74 115 ALA A N 1
ATOM 891 C CA . ALA A 1 116 ? 3.597 11.743 -13.899 1.00 27.30 115 ALA A CA 1
ATOM 892 C C . ALA A 1 116 ? 3.262 11.301 -12.473 1.00 26.43 115 ALA A C 1
ATOM 893 O O . ALA A 1 116 ? 2.098 11.108 -12.140 1.00 26.76 115 ALA A O 1
ATOM 895 N N . PHE A 1 117 ? 4.308 11.156 -11.661 1.00 21.10 116 PHE A N 1
ATOM 896 C CA . PHE A 1 117 ? 4.232 10.851 -10.225 1.00 25.10 116 PHE A CA 1
ATOM 897 C C . PHE A 1 117 ? 3.332 9.674 -9.834 1.00 25.47 116 PHE A C 1
ATOM 898 O O . PHE A 1 117 ? 2.410 9.850 -9.038 1.00 24.09 116 PHE A O 1
ATOM 906 N N . PRO A 1 118 ? 3.601 8.468 -10.377 1.00 31.37 117 PRO A N 1
ATOM 907 C CA . PRO A 1 118 ? 2.855 7.297 -9.898 1.00 28.26 117 PRO A CA 1
ATOM 908 C C . PRO A 1 118 ? 3.289 6.927 -8.476 1.00 29.84 117 PRO A C 1
ATOM 909 O O . PRO A 1 118 ? 4.303 7.439 -7.986 1.00 28.92 117 PRO A O 1
ATOM 913 N N . GLY A 1 119 ? 2.530 6.063 -7.808 1.00 34.17 118 GLY A N 1
ATOM 914 C CA . GLY A 1 119 ? 2.922 5.590 -6.480 1.00 36.06 118 GLY A CA 1
ATOM 915 C C . GLY A 1 119 ? 2.497 6.456 -5.312 1.00 36.62 118 GLY A C 1
ATOM 916 O O . GLY A 1 119 ? 1.626 7.327 -5.434 1.00 32.34 118 GLY A O 1
ATOM 917 N N . LEU A 1 120 ? 3.113 6.211 -4.162 1.00 29.36 119 LEU A N 1
ATOM 918 C CA . LEU A 1 120 ? 2.727 6.864 -2.914 1.00 35.85 119 LEU A CA 1
ATOM 919 C C . LEU A 1 120 ? 3.114 8.345 -2.843 1.00 27.61 119 LEU A C 1
ATOM 920 O O . LEU A 1 120 ? 4.105 8.765 -3.443 1.00 28.94 119 LEU A O 1
ATOM 925 N N . HIS A 1 121 ? 2.328 9.117 -2.090 1.00 23.82 120 HIS A N 1
ATOM 926 C CA . HIS A 1 121 ? 2.658 10.518 -1.735 1.00 29.85 120 HIS A CA 1
ATOM 927 C C . HIS A 1 121 ? 2.880 11.402 -2.967 1.00 22.99 120 HIS A C 1
ATOM 928 O O . HIS A 1 121 ? 3.842 12.176 -3.017 1.00 26.15 120 HIS A O 1
ATOM 935 N N . ALA A 1 122 ? 2.003 11.269 -3.956 1.00 25.57 121 ALA A N 1
ATOM 936 C CA . ALA A 1 122 ? 2.196 11.955 -5.238 1.00 28.39 121 ALA A CA 1
ATOM 937 C C . ALA A 1 122 ? 2.063 13.467 -5.132 1.00 21.98 121 ALA A C 1
ATOM 938 O O . ALA A 1 122 ? 2.627 14.188 -5.954 1.00 22.76 121 ALA A O 1
ATOM 940 N N . ILE A 1 123 ? 1.320 13.954 -4.135 1.00 23.31 122 ILE A N 1
ATOM 941 C CA . ILE A 1 123 ? 1.206 15.408 -3.940 1.00 28.26 122 ILE A CA 1
ATOM 942 C C . ILE A 1 123 ? 2.545 15.947 -3.458 1.00 24.55 122 ILE A C 1
ATOM 943 O O . ILE A 1 123 ? 3.049 16.943 -3.982 1.00 24.56 122 ILE A O 1
ATOM 948 N N . GLU A 1 124 ? 3.138 15.258 -2.479 1.00 24.44 123 GLU A N 1
ATOM 949 C CA . GLU A 1 124 ? 4.499 15.583 -2.037 1.00 26.28 123 GLU A CA 1
ATOM 950 C C . GLU A 1 124 ? 5.531 15.449 -3.164 1.00 24.92 123 GLU A C 1
ATOM 951 O O . GLU A 1 124 ? 6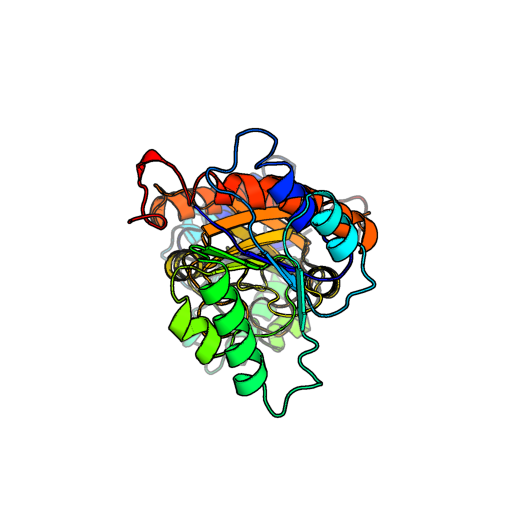.459 16.268 -3.265 1.00 27.58 123 GLU A O 1
ATOM 957 N N . GLN A 1 125 ? 5.375 14.424 -4.001 1.00 23.87 124 GLN A N 1
ATOM 958 C CA . GLN A 1 125 ? 6.264 14.266 -5.165 1.00 24.79 124 GLN A CA 1
ATOM 959 C C . GLN A 1 125 ? 6.240 15.493 -6.078 1.00 25.47 124 GLN A C 1
ATOM 960 O O . GLN A 1 125 ? 7.288 15.931 -6.550 1.00 22.93 124 GLN A O 1
ATOM 966 N N . ALA A 1 126 ? 5.044 16.016 -6.353 1.00 23.87 125 ALA A N 1
ATOM 967 C CA . ALA A 1 126 ? 4.893 17.175 -7.247 1.00 24.42 125 ALA A CA 1
ATOM 968 C C . ALA A 1 126 ? 5.520 18.431 -6.636 1.00 22.94 125 ALA A C 1
ATOM 969 O O . ALA A 1 126 ? 6.150 19.223 -7.343 1.00 28.83 125 ALA A O 1
ATOM 971 N N . ILE A 1 127 ? 5.329 18.609 -5.330 1.00 22.72 126 ILE A N 1
ATOM 972 C CA A ILE A 1 127 ? 5.944 19.744 -4.667 0.50 25.07 126 ILE A CA 1
ATOM 973 C CA B ILE A 1 127 ? 5.936 19.707 -4.571 0.50 26.07 126 ILE A CA 1
ATOM 974 C C . ILE A 1 127 ? 7.467 19.611 -4.673 1.00 26.92 126 ILE A C 1
ATOM 975 O O . ILE A 1 127 ? 8.169 20.588 -4.975 1.00 28.41 126 ILE A O 1
ATOM 984 N N . ARG A 1 128 ? 7.980 18.416 -4.397 1.00 28.84 127 ARG A N 1
ATOM 985 C CA . ARG A 1 128 ? 9.440 18.195 -4.407 1.00 28.64 127 ARG A CA 1
ATOM 986 C C . ARG A 1 128 ? 10.049 18.344 -5.803 1.00 30.70 127 ARG A C 1
ATOM 987 O O . ARG A 1 128 ? 11.203 18.742 -5.944 1.00 29.81 127 ARG A O 1
ATOM 995 N N . ALA A 1 129 ? 9.266 18.050 -6.839 1.00 25.74 128 ALA A N 1
ATOM 996 C CA . ALA A 1 129 ? 9.739 18.214 -8.212 1.00 27.75 128 ALA A CA 1
ATOM 997 C C . ALA A 1 129 ? 9.604 19.645 -8.713 1.00 26.19 128 ALA A C 1
ATOM 998 O O . ALA A 1 129 ? 10.064 19.959 -9.814 1.00 29.41 128 ALA A O 1
ATOM 1000 N N . ASN A 1 130 ? 8.974 20.501 -7.912 1.00 27.46 129 ASN A N 1
ATOM 1001 C CA . ASN A 1 130 ? 8.751 21.901 -8.279 1.00 26.65 129 ASN A CA 1
ATOM 1002 C C . ASN A 1 130 ? 7.976 22.065 -9.585 1.00 30.32 129 ASN A C 1
ATOM 1003 O O . ASN A 1 130 ? 8.343 22.889 -10.432 1.00 28.71 129 ASN A O 1
ATOM 1008 N N . VAL A 1 131 ? 6.923 21.273 -9.775 1.00 26.10 130 VAL A N 1
ATOM 1009 C CA . VAL A 1 131 ? 6.065 21.500 -10.948 1.00 23.74 130 VAL A CA 1
ATOM 1010 C C . VAL A 1 131 ? 5.134 22.661 -10.640 1.00 24.72 130 VAL A C 1
ATOM 1011 O O . VAL A 1 131 ? 4.993 23.042 -9.483 1.00 25.40 130 VAL A O 1
ATOM 1015 N N . LYS A 1 132 ? 4.529 23.245 -11.671 1.00 21.78 131 LYS A N 1
ATOM 1016 C CA . LYS A 1 132 ? 3.613 24.344 -11.469 1.00 21.45 131 LYS A CA 1
ATOM 1017 C C . LYS A 1 132 ? 2.166 23.896 -11.651 1.00 23.96 131 LYS A C 1
ATOM 1018 O O . LYS A 1 132 ? 1.236 24.617 -11.278 1.00 23.33 131 LYS A O 1
ATOM 1024 N N . VAL A 1 133 ? 1.977 22.735 -12.269 1.00 21.94 132 VAL A N 1
ATOM 1025 C CA . VAL A 1 133 ? 0.635 22.200 -12.465 1.00 19.46 132 VAL A CA 1
ATOM 1026 C C . VAL A 1 133 ? 0.677 20.739 -12.079 1.00 23.79 132 VAL A C 1
ATOM 1027 O O . VAL A 1 133 ? 1.570 20.020 -12.502 1.00 20.46 132 VAL A O 1
ATOM 1031 N N . THR A 1 134 ? -0.272 20.311 -11.257 1.00 22.04 133 THR A N 1
ATOM 1032 C CA . THR A 1 134 ? -0.448 18.879 -11.006 1.00 22.98 133 THR A CA 1
ATOM 1033 C C . THR A 1 134 ? -1.921 18.597 -11.202 1.00 25.48 133 THR A C 1
ATOM 1034 O O . THR A 1 134 ? -2.578 19.347 -11.933 1.00 23.33 133 THR A O 1
ATOM 1038 N N . GLY A 1 135 ? -2.464 17.549 -10.587 1.00 21.91 134 GLY A N 1
ATOM 1039 C CA . GLY A 1 135 ? -3.911 17.363 -10.659 1.00 25.37 134 GLY A CA 1
ATOM 1040 C C . GLY A 1 135 ? -4.379 15.999 -10.185 1.00 25.06 134 GLY A C 1
ATOM 1041 O O . GLY A 1 135 ? -3.772 15.411 -9.311 1.00 22.25 134 GLY A O 1
ATOM 1042 N N . VAL A 1 136 ? -5.483 15.515 -10.745 1.00 23.13 135 VAL A N 1
ATOM 1043 C CA . VAL A 1 136 ? -6.113 14.277 -10.268 1.00 22.77 135 VAL A CA 1
ATOM 1044 C C . VAL A 1 136 ? -6.396 13.375 -11.452 1.00 25.98 135 VAL A C 1
ATOM 1045 O O . VAL A 1 136 ? -6.795 13.873 -12.506 1.00 22.47 135 VAL A O 1
ATOM 1049 N N . THR A 1 137 ? -6.235 12.058 -11.284 1.00 20.85 136 THR A N 1
ATOM 1050 C CA . THR A 1 137 ? -6.539 11.112 -12.354 1.00 19.50 136 THR A CA 1
ATOM 1051 C C . THR A 1 137 ? -7.469 10.014 -11.840 1.00 21.65 136 THR A C 1
ATOM 1052 O O . THR A 1 137 ? -7.228 9.451 -10.788 1.00 25.59 136 THR A O 1
ATOM 1056 N N . ILE A 1 138 ? -8.505 9.713 -12.612 1.00 24.51 137 ILE A N 1
ATOM 1057 C CA . ILE A 1 138 ? -9.351 8.563 -12.352 1.00 23.26 137 ILE A CA 1
ATOM 1058 C C . ILE A 1 138 ? -9.136 7.589 -13.511 1.00 27.09 137 ILE A C 1
ATOM 1059 O O . ILE A 1 138 ? -9.182 7.996 -14.666 1.00 26.10 137 ILE A O 1
ATOM 1064 N N . HIS A 1 139 ? -8.910 6.307 -13.205 1.00 22.42 138 HIS A N 1
ATOM 1065 C CA . HIS A 1 139 ? -8.575 5.352 -14.271 1.00 22.21 138 HIS A CA 1
ATOM 1066 C C . HIS A 1 139 ? -9.051 3.957 -13.928 1.00 26.44 138 HIS A C 1
ATOM 1067 O O . HIS A 1 139 ? -9.192 3.615 -12.756 1.00 26.38 138 HIS A O 1
ATOM 1074 N N . TYR A 1 140 ? -9.300 3.167 -14.964 1.00 22.00 139 TYR A N 1
ATOM 1075 C CA . TYR A 1 140 ? -9.468 1.718 -14.779 1.00 28.22 139 TYR A CA 1
ATOM 1076 C C . TYR A 1 140 ? -8.171 1.128 -14.267 1.00 29.87 139 TYR A C 1
ATOM 1077 O O . TYR A 1 140 ? -7.075 1.599 -14.607 1.00 29.83 139 TYR A O 1
ATOM 1086 N N . VAL A 1 141 ? -8.296 0.098 -13.434 1.00 25.81 140 VAL A N 1
ATOM 1087 C CA . VAL A 1 141 ? -7.140 -0.558 -12.841 1.00 24.75 140 VAL A CA 1
ATOM 1088 C C . VAL A 1 141 ? -6.764 -1.762 -13.711 1.00 29.44 140 VAL A C 1
ATOM 1089 O O . VAL A 1 141 ? -7.614 -2.595 -14.004 1.00 32.93 140 VAL A O 1
ATOM 1093 N N . ASP A 1 142 ? -5.509 -1.794 -14.148 1.00 32.10 141 ASP A N 1
ATOM 1094 C CA . ASP A 1 142 ? -4.921 -2.956 -14.828 1.00 39.04 141 ASP A CA 1
ATOM 1095 C C . ASP A 1 142 ? -3.762 -3.450 -13.963 1.00 43.16 141 ASP A C 1
ATOM 1096 O O . ASP A 1 142 ? -3.599 -2.993 -12.823 1.00 41.76 141 ASP A O 1
ATOM 1101 N N A GLU A 1 143 ? -3.037 -4.424 -14.507 0.50 42.26 142 GLU A N 1
ATOM 1102 N N B GLU A 1 143 ? -2.915 -4.337 -14.496 0.50 47.67 142 GLU A N 1
ATOM 1103 C CA A GLU A 1 143 ? -1.830 -4.951 -13.915 0.50 41.37 142 GLU A CA 1
ATOM 1104 C CA B GLU A 1 143 ? -1.873 -5.025 -13.696 0.50 51.51 142 GLU A CA 1
ATOM 1105 C C A GLU A 1 143 ? -0.798 -3.841 -13.885 0.50 34.77 142 GLU A C 1
ATOM 1106 C C B GLU A 1 143 ? -0.855 -4.167 -12.925 0.50 47.10 142 GLU A C 1
ATOM 1107 O O A GLU A 1 143 ? -0.589 -3.158 -14.888 0.50 36.16 142 GLU A O 1
ATOM 1108 O O B GLU A 1 143 ? -0.560 -4.453 -11.768 0.50 49.87 142 GLU A O 1
ATOM 1119 N N A GLY A 1 144 ? -0.173 -3.645 -12.729 0.50 34.92 143 GLY A N 1
ATOM 1120 N N B GLY A 1 144 ? -0.332 -3.119 -13.554 0.50 49.08 143 GLY A N 1
ATOM 1121 C CA A GLY A 1 144 ? 0.827 -2.593 -12.577 0.50 42.55 143 GLY A CA 1
ATOM 1122 C CA B GLY A 1 144 ? 0.744 -2.319 -12.952 0.50 46.01 143 GLY A CA 1
ATOM 1123 C C A GLY A 1 144 ? 0.403 -1.496 -11.616 0.50 44.34 143 GLY A C 1
ATOM 1124 C C B GLY A 1 144 ? 0.310 -1.242 -11.969 0.50 47.51 143 GLY A C 1
ATOM 1125 O O A GLY A 1 144 ? -0.705 -1.518 -11.079 0.50 44.21 143 GLY A O 1
ATOM 1126 O O B GLY A 1 144 ? -0.883 -1.059 -11.725 0.50 43.98 143 GLY A O 1
ATOM 1127 N N . MET A 1 145 ? 1.294 -0.532 -11.411 1.00 44.19 144 MET A N 1
ATOM 1128 C CA . MET A 1 145 ? 1.065 0.551 -10.450 1.00 49.56 144 MET A CA 1
ATOM 1129 C C . MET A 1 145 ? 0.548 1.812 -11.140 1.00 48.71 144 MET A C 1
ATOM 1130 O O . MET A 1 145 ? 1.278 2.457 -11.900 1.00 56.13 144 MET A O 1
ATOM 1135 N N . ASP A 1 146 ? -0.711 2.145 -10.867 1.00 37.67 145 ASP A N 1
ATOM 1136 C CA . ASP A 1 146 ? -1.384 3.316 -11.462 1.00 41.85 145 ASP A CA 1
ATOM 1137 C C . ASP A 1 146 ? -1.453 3.282 -12.998 1.00 43.15 145 ASP A C 1
ATOM 1138 O O . ASP A 1 146 ? -1.419 4.323 -13.669 1.00 43.52 145 ASP A O 1
ATOM 1143 N N . THR A 1 147 ? -1.552 2.069 -13.539 1.00 38.62 146 THR A N 1
ATOM 1144 C CA . THR A 1 147 ? -1.718 1.851 -14.964 1.00 36.03 146 THR A CA 1
ATOM 1145 C C . THR A 1 147 ? -3.165 1.475 -15.238 1.00 34.47 146 THR A C 1
ATOM 1146 O O . THR A 1 147 ? -3.885 1.008 -14.340 1.00 42.01 146 THR A O 1
ATOM 1150 N N . GLY A 1 148 ? -3.572 1.649 -16.488 1.00 34.77 147 GLY A N 1
ATOM 1151 C CA . GLY A 1 148 ? -4.918 1.317 -16.933 1.00 31.60 147 GLY A CA 1
ATOM 1152 C C . GLY A 1 148 ? -5.538 2.534 -17.587 1.00 29.64 147 GLY A C 1
ATOM 1153 O O . GLY A 1 148 ? -5.128 3.663 -17.284 1.00 32.09 147 GLY A O 1
ATOM 1154 N N . PRO A 1 149 ? -6.512 2.311 -18.494 1.00 29.13 148 PRO A N 1
ATOM 1155 C CA . PRO A 1 149 ? -7.128 3.362 -19.295 1.00 29.49 148 PRO A CA 1
ATOM 1156 C C . PRO A 1 149 ? -7.641 4.512 -18.429 1.00 31.03 148 PRO A C 1
ATOM 1157 O O . PRO A 1 149 ? -8.369 4.296 -17.463 1.00 25.26 148 PRO A O 1
ATOM 1161 N N . ILE A 1 150 ? -7.210 5.723 -18.762 1.00 28.73 149 ILE A N 1
ATOM 1162 C CA . ILE A 1 150 ? -7.546 6.914 -17.987 1.00 25.38 149 ILE A CA 1
ATOM 1163 C C . ILE A 1 150 ? -8.947 7.411 -18.352 1.00 27.40 149 ILE A C 1
ATOM 1164 O O . ILE A 1 150 ? -9.241 7.674 -19.517 1.00 24.55 149 ILE A O 1
ATOM 1169 N N . ILE A 1 151 ? -9.812 7.544 -17.351 1.00 24.91 150 ILE A N 1
ATOM 1170 C CA . ILE A 1 151 ? -11.211 7.933 -17.571 1.00 19.60 150 ILE A CA 1
ATOM 1171 C C . ILE A 1 151 ? -11.381 9.456 -17.517 1.00 23.76 150 ILE A C 1
ATOM 1172 O O . ILE A 1 151 ? -12.104 10.049 -18.330 1.00 22.52 150 ILE A O 1
ATOM 1177 N N . ALA A 1 152 ? -10.725 10.086 -16.546 1.00 22.91 151 ALA A N 1
ATOM 1178 C CA . ALA A 1 152 ? -10.861 11.537 -16.376 1.00 23.93 151 ALA A CA 1
ATOM 1179 C C . ALA A 1 152 ? -9.642 12.103 -15.705 1.00 21.63 151 ALA A C 1
ATOM 1180 O O . ALA A 1 152 ? -9.017 11.435 -14.874 1.00 23.57 151 ALA A O 1
ATOM 1182 N N . GLN A 1 153 ? -9.316 13.351 -16.040 1.00 21.69 152 GLN A N 1
ATOM 1183 C CA . GLN A 1 153 ? -8.263 14.070 -15.348 1.00 22.17 152 GLN A CA 1
ATOM 1184 C C . GLN A 1 153 ? -8.681 15.512 -15.164 1.00 24.53 152 GLN A C 1
ATOM 1185 O O . GLN A 1 153 ? -9.434 16.038 -15.971 1.00 23.18 152 GLN A O 1
ATOM 1191 N N . GLU A 1 154 ? -8.163 16.142 -14.116 1.00 22.09 153 GLU A N 1
ATOM 1192 C CA . GLU A 1 154 ? -8.393 17.566 -13.894 1.00 24.09 153 GLU A CA 1
ATOM 1193 C C . GLU A 1 154 ? -7.143 18.198 -13.323 1.00 21.67 153 GLU A C 1
ATOM 1194 O O . GLU A 1 154 ? -6.596 17.717 -12.322 1.00 22.35 153 GLU A O 1
ATOM 1200 N N . ALA A 1 155 ? -6.696 19.289 -13.946 1.00 24.03 154 ALA A N 1
ATOM 1201 C CA . ALA A 1 155 ? -5.493 19.985 -13.502 1.00 23.05 154 ALA A CA 1
ATOM 1202 C C . ALA A 1 155 ? -5.735 20.898 -12.305 1.00 26.70 154 ALA A C 1
ATOM 1203 O O . ALA A 1 155 ? -6.818 21.483 -12.154 1.00 23.53 154 ALA A O 1
ATOM 1205 N N . VAL A 1 156 ? -4.705 21.027 -11.465 1.00 24.66 155 VAL A N 1
ATOM 1206 C CA . VAL A 1 156 ? -4.702 21.946 -10.328 1.00 22.96 155 VAL A CA 1
ATOM 1207 C C . VAL A 1 156 ? -3.379 22.694 -10.339 1.00 24.16 155 VAL A C 1
ATOM 1208 O O . VAL A 1 156 ? -2.310 22.071 -10.326 1.00 24.75 155 VAL A O 1
ATOM 1212 N N . SER A 1 157 ? -3.443 24.024 -10.377 1.00 23.43 156 SER A N 1
ATOM 1213 C CA . SER A 1 157 ? -2.232 24.842 -10.337 1.00 27.67 156 SER A CA 1
ATOM 1214 C C . SER A 1 157 ? -1.608 24.898 -8.947 1.00 29.43 156 SER A C 1
ATOM 1215 O O . SER A 1 157 ? -2.306 24.970 -7.938 1.00 28.33 156 SER A O 1
ATOM 1218 N N . ILE A 1 158 ? -0.281 24.860 -8.890 1.00 23.79 157 ILE A N 1
ATOM 1219 C CA . ILE A 1 158 ? 0.409 25.033 -7.612 1.00 23.74 157 ILE A CA 1
ATOM 1220 C C . ILE A 1 158 ? 0.860 26.476 -7.571 1.00 30.95 157 ILE A C 1
ATOM 1221 O O . ILE A 1 158 ? 1.782 26.865 -8.292 1.00 29.96 157 ILE A O 1
ATOM 1226 N N . GLU A 1 159 ? 0.198 27.271 -6.739 1.00 26.51 158 GLU A N 1
ATOM 1227 C CA . GLU A 1 159 ? 0.528 28.686 -6.619 1.00 30.79 158 GLU A CA 1
ATOM 1228 C C . GLU A 1 159 ? 1.759 28.867 -5.749 1.00 27.79 158 GLU A C 1
ATOM 1229 O O . GLU A 1 159 ? 2.119 27.967 -4.993 1.00 26.81 158 GLU A O 1
ATOM 1235 N N . GLU A 1 160 ? 2.386 30.043 -5.823 1.00 27.92 159 GLU A N 1
ATOM 1236 C CA . GLU A 1 160 ? 3.615 30.278 -5.057 1.00 30.65 159 GLU A CA 1
ATOM 1237 C C . GLU A 1 160 ? 3.420 30.151 -3.563 1.00 32.09 159 GLU A C 1
ATOM 1238 O O . GLU A 1 160 ? 4.299 29.644 -2.847 1.00 29.85 159 GLU A O 1
ATOM 1244 N N . GLU A 1 161 ? 2.247 30.573 -3.097 1.00 30.16 160 GLU A N 1
ATOM 1245 C CA . GLU A 1 161 ? 1.921 30.498 -1.676 1.00 32.18 160 GLU A CA 1
ATOM 1246 C C . GLU A 1 161 ? 1.404 29.130 -1.218 1.00 30.78 160 GLU A C 1
ATOM 1247 O O . GLU A 1 161 ? 1.179 28.931 -0.025 1.00 31.78 160 GLU A O 1
ATOM 1253 N N . ASP A 1 162 ? 1.215 28.185 -2.145 1.00 28.04 161 ASP A N 1
ATOM 1254 C CA . ASP A 1 162 ? 0.736 26.852 -1.759 1.00 26.91 161 ASP A CA 1
ATOM 1255 C C . ASP A 1 162 ? 1.775 26.074 -0.972 1.00 33.43 161 ASP A C 1
ATOM 1256 O O . ASP A 1 162 ? 2.965 26.137 -1.271 1.00 31.92 161 ASP A O 1
ATOM 1261 N N . THR A 1 163 ? 1.306 25.362 0.047 1.00 26.59 162 THR A N 1
ATOM 1262 C CA . THR A 1 163 ? 2.131 24.425 0.806 1.00 29.24 162 THR A CA 1
ATOM 1263 C C . THR A 1 163 ? 1.581 23.029 0.532 1.00 31.60 162 THR A C 1
ATOM 1264 O O . THR A 1 163 ? 0.563 22.903 -0.155 1.00 26.89 162 THR A O 1
ATOM 1268 N N . LEU A 1 164 ? 2.233 21.990 1.063 1.00 28.29 163 LEU A N 1
ATOM 1269 C CA . LEU A 1 164 ? 1.685 20.628 1.021 1.00 31.26 163 LEU A CA 1
ATOM 1270 C C . LEU A 1 164 ? 0.239 20.582 1.542 1.00 31.43 163 LEU A C 1
ATOM 1271 O O . LEU A 1 164 ? -0.642 19.977 0.915 1.00 27.22 163 LEU A O 1
ATOM 1276 N N . GLU A 1 165 ? 0.001 21.248 2.670 1.00 28.25 164 GLU A N 1
ATOM 1277 C CA . GLU A 1 165 ? -1.333 21.284 3.281 1.00 31.36 164 GLU A CA 1
ATOM 1278 C C . GLU A 1 165 ? -2.390 21.975 2.401 1.00 27.19 164 GLU A C 1
ATOM 1279 O O . GLU A 1 165 ? -3.481 21.430 2.199 1.00 27.90 164 GLU A O 1
ATOM 1285 N N . THR A 1 166 ? -2.078 23.148 1.864 1.00 27.61 165 THR A N 1
ATOM 1286 C CA . THR A 1 166 ? -3.080 23.892 1.107 1.00 30.83 165 THR A CA 1
ATOM 1287 C C . THR A 1 166 ? -3.326 23.266 -0.266 1.00 30.35 165 THR A C 1
ATOM 1288 O O . THR A 1 166 ? -4.456 23.276 -0.756 1.00 26.34 165 THR A O 1
ATOM 1292 N N . LEU A 1 167 ? -2.277 22.694 -0.864 1.00 25.51 166 LEU A N 1
ATOM 1293 C CA . LEU A 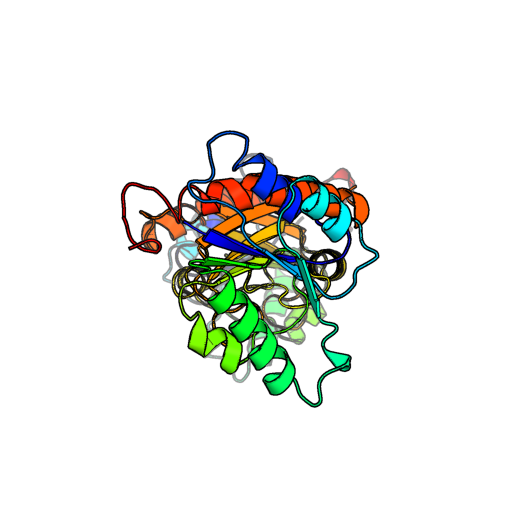1 167 ? -2.432 21.974 -2.126 1.00 25.12 166 LEU A CA 1
ATOM 1294 C C . LEU A 1 167 ? -3.232 20.689 -1.928 1.00 25.92 166 LEU A C 1
ATOM 1295 O O . LEU A 1 167 ? -4.079 20.353 -2.762 1.00 25.22 166 LEU A O 1
ATOM 1300 N N . THR A 1 168 ? -2.948 19.973 -0.845 1.00 24.33 167 THR A N 1
ATOM 1301 C CA . THR A 1 168 ? -3.721 18.769 -0.501 1.00 26.74 167 THR A CA 1
ATOM 1302 C C . THR A 1 168 ? -5.220 19.088 -0.375 1.00 27.21 167 THR A C 1
ATOM 1303 O O . THR A 1 168 ? -6.038 18.366 -0.916 1.00 26.30 167 THR A O 1
ATOM 1307 N N . THR A 1 169 ? -5.556 20.176 0.323 1.00 25.25 168 THR A N 1
ATOM 1308 C CA . THR A 1 169 ? -6.945 20.661 0.410 1.00 29.58 168 THR A CA 1
ATOM 1309 C C . THR A 1 169 ? -7.568 20.901 -0.961 1.00 25.52 168 THR A C 1
ATOM 1310 O O . THR A 1 169 ? -8.682 20.435 -1.238 1.00 26.25 168 THR A O 1
ATOM 1314 N N . LYS A 1 170 ? -6.847 21.607 -1.827 1.00 23.11 169 LYS A N 1
ATOM 1315 C CA . LYS A 1 170 ? -7.318 21.849 -3.192 1.00 25.30 169 LYS A CA 1
ATOM 1316 C C . LYS A 1 170 ? -7.537 20.555 -3.981 1.00 24.87 169 LYS A C 1
ATOM 1317 O O . LYS A 1 170 ? -8.550 20.411 -4.678 1.00 24.43 169 LYS A O 1
ATOM 1323 N N . ILE A 1 171 ? -6.580 19.634 -3.872 1.00 25.10 170 ILE A N 1
ATOM 1324 C CA A ILE A 1 171 ? -6.654 18.368 -4.598 0.50 24.84 170 ILE A CA 1
ATOM 1325 C CA B ILE A 1 171 ? -6.631 18.346 -4.578 0.50 26.66 170 ILE A CA 1
ATOM 1326 C C . ILE A 1 171 ? -7.800 17.502 -4.056 1.00 25.80 170 ILE A C 1
ATOM 1327 O O . ILE A 1 171 ? -8.546 16.894 -4.835 1.00 24.65 170 ILE A O 1
ATOM 1336 N N . GLN A 1 172 ? -7.962 17.471 -2.734 1.00 24.80 171 GLN A N 1
ATOM 1337 C CA . GLN A 1 172 ? -9.099 16.737 -2.150 1.00 25.68 171 GLN A CA 1
ATOM 1338 C C . GLN A 1 172 ? -10.462 17.320 -2.561 1.00 28.74 171 GLN A C 1
ATOM 1339 O O . GLN A 1 172 ? -11.380 16.561 -2.839 1.00 25.22 171 GLN A O 1
ATOM 1345 N N . ALA A 1 173 ? -10.574 18.650 -2.634 1.00 28.09 172 ALA A N 1
ATOM 1346 C CA . ALA A 1 173 ? -11.783 19.296 -3.205 1.00 29.12 172 ALA A CA 1
ATOM 1347 C C . ALA A 1 173 ? -12.103 18.812 -4.624 1.00 29.34 172 ALA A C 1
ATOM 1348 O O . ALA A 1 173 ? -13.260 18.490 -4.933 1.00 26.32 172 ALA A O 1
ATOM 1350 N N . VAL A 1 174 ? -11.083 18.729 -5.486 1.00 23.32 173 VAL A N 1
ATOM 1351 C CA . VAL A 1 174 ? -11.278 18.166 -6.836 1.00 24.65 173 VAL A CA 1
ATOM 1352 C C . VAL A 1 174 ? -11.725 16.702 -6.770 1.00 22.64 173 VAL A C 1
ATOM 1353 O O . VAL A 1 174 ? -12.720 16.337 -7.405 1.00 23.63 173 VAL A O 1
ATOM 1357 N N . GLU A 1 175 ? -11.002 15.878 -6.006 1.00 21.79 174 GLU A N 1
ATOM 1358 C CA . GLU A 1 175 ? -11.392 14.471 -5.841 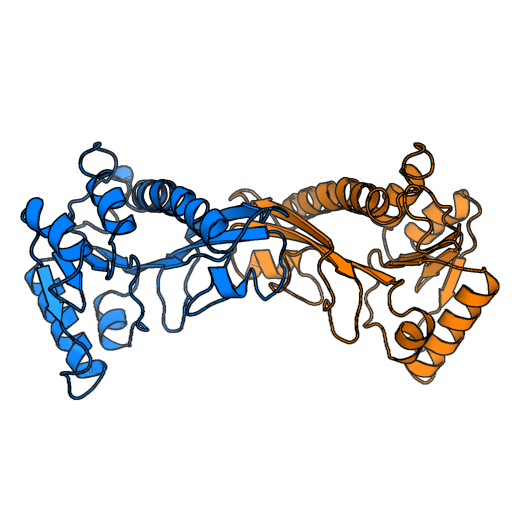1.00 25.54 174 GLU A CA 1
ATOM 1359 C C . GLU A 1 175 ? -12.840 14.267 -5.384 1.00 25.86 174 GLU A C 1
ATOM 1360 O O . GLU A 1 175 ? -13.546 13.431 -5.948 1.00 24.18 174 GLU A O 1
ATOM 1366 N N . HIS A 1 176 ? -13.275 15.029 -4.377 1.00 23.27 175 HIS A N 1
ATOM 1367 C CA . HIS A 1 176 ? -14.647 14.873 -3.826 1.00 23.53 175 HIS A CA 1
ATOM 1368 C C . HIS A 1 176 ? -15.736 15.219 -4.824 1.00 30.00 175 HIS A C 1
ATOM 1369 O O . HIS A 1 176 ? -16.811 14.629 -4.779 1.00 26.77 175 HIS A O 1
ATOM 1376 N N . ARG A 1 177 ? -15.464 16.170 -5.715 1.00 25.78 176 ARG A N 1
ATOM 1377 C CA . ARG A 1 177 ? -16.395 16.488 -6.801 1.00 26.90 176 ARG A CA 1
ATOM 1378 C C . ARG A 1 177 ? -16.237 15.521 -7.976 1.00 25.03 176 ARG A C 1
ATOM 1379 O O . ARG A 1 177 ? -17.232 14.985 -8.507 1.00 25.75 176 ARG A O 1
ATOM 1387 N N . LEU A 1 178 ? -14.984 15.287 -8.379 1.00 25.74 177 LEU A N 1
ATOM 1388 C CA . LEU A 1 178 ? -14.701 14.573 -9.619 1.00 24.75 177 LEU A CA 1
ATOM 1389 C C . LEU A 1 178 ? -14.949 13.079 -9.557 1.00 22.60 177 LEU A C 1
ATOM 1390 O O . LEU A 1 178 ? -15.414 12.520 -10.551 1.00 26.76 177 LEU A O 1
ATOM 1395 N N . TYR A 1 179 ? -14.620 12.425 -8.439 1.00 23.28 178 TYR A N 1
ATOM 1396 C CA . TYR A 1 179 ? -14.811 10.969 -8.370 1.00 21.32 178 TYR A CA 1
ATOM 1397 C C . TYR A 1 179 ? -16.292 10.614 -8.543 1.00 22.63 178 TYR A C 1
ATOM 1398 O O . TYR A 1 179 ? -16.599 9.819 -9.418 1.00 22.95 178 TYR A O 1
ATOM 1407 N N . PRO A 1 180 ? -17.207 11.231 -7.750 1.00 23.61 179 PRO A N 1
ATOM 1408 C CA . PRO A 1 180 ? -18.609 10.897 -7.950 1.00 26.66 179 PRO A CA 1
ATOM 1409 C C . PRO A 1 180 ? -19.185 11.326 -9.297 1.00 28.85 179 PRO A C 1
ATOM 1410 O O . PRO A 1 180 ? -19.989 10.583 -9.870 1.00 26.37 179 PRO A O 1
ATOM 1414 N N . ALA A 1 181 ? -18.780 12.494 -9.809 1.00 25.44 180 ALA A N 1
ATOM 1415 C CA . ALA A 1 181 ? -19.257 12.944 -11.124 1.00 28.00 180 ALA A CA 1
ATOM 1416 C C . ALA A 1 181 ? -18.807 11.990 -12.239 1.00 29.56 180 ALA A C 1
ATOM 1417 O O . ALA A 1 181 ? -19.540 11.728 -13.187 1.00 29.86 180 ALA A O 1
ATOM 1419 N N . THR A 1 182 ? -17.603 11.456 -12.097 1.00 26.80 181 THR A N 1
ATOM 1420 C CA . THR A 1 182 ? -17.049 10.529 -13.075 1.00 27.19 181 THR A CA 1
ATOM 1421 C C . THR A 1 182 ? -17.742 9.164 -12.978 1.00 26.92 181 THR A C 1
ATOM 1422 O O . THR A 1 182 ? -18.095 8.577 -14.007 1.00 31.91 181 THR A O 1
ATOM 1426 N N . LEU A 1 183 ? -17.956 8.687 -11.748 1.00 28.39 182 LEU A N 1
ATOM 1427 C CA . LEU A 1 183 ? -18.696 7.433 -11.525 1.00 26.55 182 LEU A CA 1
ATOM 1428 C C . LEU A 1 183 ? -20.131 7.518 -12.081 1.00 31.32 182 LEU A C 1
ATOM 1429 O O . LEU A 1 183 ? -20.615 6.563 -12.680 1.00 32.35 182 LEU A O 1
ATOM 1434 N N . HIS A 1 184 ? -20.794 8.663 -11.896 1.00 28.41 183 HIS A N 1
ATOM 1435 C CA . HIS A 1 184 ? -22.132 8.890 -12.475 1.00 34.51 183 HIS A CA 1
ATOM 1436 C C . HIS A 1 184 ? -22.121 8.743 -14.007 1.00 40.86 183 HIS A C 1
ATOM 1437 O O . HIS A 1 184 ? -22.970 8.033 -14.561 1.00 40.56 183 HIS A O 1
ATOM 1444 N N . LYS A 1 185 ? -21.148 9.383 -14.664 1.00 39.63 184 LYS A N 1
ATOM 1445 C CA A LYS A 1 185 ? -21.021 9.335 -16.126 0.50 44.95 184 LYS A CA 1
ATOM 1446 C CA B LYS A 1 185 ? -21.008 9.337 -16.127 0.50 44.22 184 LYS A CA 1
ATOM 1447 C C . LYS A 1 185 ? -20.642 7.942 -16.626 1.00 44.62 184 LYS A C 1
ATOM 1448 O O . LYS A 1 185 ? -21.196 7.462 -17.620 1.00 47.03 184 LYS A O 1
ATOM 1459 N N . LEU A 1 186 ? -19.713 7.296 -15.928 1.00 39.42 185 LEU A N 1
ATOM 1460 C CA . LEU A 1 186 ? -19.217 5.983 -16.318 1.00 42.83 185 LEU A CA 1
ATOM 1461 C C . LEU A 1 186 ? -20.277 4.904 -16.185 1.00 44.37 185 LEU A C 1
ATOM 1462 O O . LEU A 1 186 ? -20.422 4.058 -17.072 1.00 45.46 185 LEU A O 1
ATOM 1467 N N . LEU A 1 187 ? -21.015 4.952 -15.079 1.00 40.43 186 LEU A N 1
ATOM 1468 C CA . LEU A 1 187 ? -21.980 3.922 -14.737 1.00 42.11 186 LEU A CA 1
ATOM 1469 C C . LEU A 1 187 ? -23.422 4.289 -15.090 1.00 46.87 186 LEU A C 1
ATOM 1470 O O . LEU A 1 187 ? -24.347 3.714 -14.523 1.00 47.20 186 LEU A O 1
ATOM 1475 N N . SER A 1 188 ? -23.584 5.212 -16.040 1.00 49.78 187 SER A N 1
ATOM 1476 C CA A SER A 1 188 ? -24.889 5.734 -16.472 0.50 58.81 187 SER A CA 1
ATOM 1477 C CA B SER A 1 188 ? -24.899 5.736 -16.425 0.50 59.49 187 SER A CA 1
ATOM 1478 C C . SER A 1 188 ? -25.940 4.648 -16.713 1.00 61.42 187 SER A C 1
ATOM 1479 O O . SER A 1 188 ? -25.627 3.593 -17.280 1.00 55.38 187 SER A O 1
ATOM 1484 N N . LYS A 1 189 ? -27.176 4.932 -16.295 1.00 69.69 188 LYS A N 1
ATOM 1485 C CA . LYS A 1 189 ? -28.327 4.024 -16.408 1.00 81.92 188 LYS A CA 1
ATOM 1486 C C . LYS A 1 189 ? -28.650 3.618 -17.849 1.00 80.62 188 LYS A C 1
ATOM 1487 O O . LYS A 1 189 ? -29.061 2.480 -18.098 1.00 79.50 188 LYS A O 1
ATOM 1493 N N . ALA A 1 190 ? -28.451 4.555 -18.778 1.00 84.16 189 ALA A N 1
ATOM 1494 C CA . ALA A 1 190 ? -28.733 4.364 -20.204 1.00 88.13 189 ALA A CA 1
ATOM 1495 C C . ALA A 1 190 ? -28.027 3.148 -20.811 1.00 87.75 189 ALA A C 1
ATOM 1496 O O . ALA A 1 190 ? -28.639 2.384 -21.562 1.00 88.38 189 ALA A O 1
ATOM 1498 N N . GLU A 1 191 ? -26.752 2.968 -20.471 1.00 83.34 190 GLU A N 1
ATOM 1499 C CA . GLU A 1 191 ? -25.977 1.822 -20.942 1.00 82.56 190 GLU A CA 1
ATOM 1500 C C . GLU A 1 191 ? -26.333 0.522 -20.223 1.00 82.41 190 GLU A C 1
ATOM 1501 O O . GLU A 1 191 ? -26.525 -0.506 -20.877 1.00 78.84 190 GLU A O 1
ATOM 1507 N N . ASN A 1 192 ? -26.415 0.584 -18.889 1.00 84.50 191 ASN A N 1
ATOM 1508 C CA . ASN A 1 192 ? -26.557 -0.595 -18.006 1.00 85.55 191 ASN A CA 1
ATOM 1509 C C . ASN A 1 192 ? -25.549 -1.700 -18.351 1.00 78.67 191 ASN A C 1
ATOM 1510 O O . ASN A 1 192 ? -25.904 -2.869 -18.537 1.00 79.76 191 ASN A O 1
ATOM 1515 N N . LEU A 1 193 ? -24.287 -1.300 -18.444 1.00 64.58 192 LEU A N 1
ATOM 1516 C CA . LEU A 1 193 ? -23.220 -2.184 -18.891 1.00 57.45 192 LEU A CA 1
ATOM 1517 C C . LEU A 1 193 ? -22.740 -3.129 -17.787 1.00 46.85 192 LEU A C 1
ATOM 1518 O O . LEU A 1 193 ? -22.551 -4.318 -18.027 1.00 47.06 192 LEU A O 1
ATOM 1523 N N . TYR A 1 194 ? -22.542 -2.596 -16.582 1.00 45.35 193 TYR A N 1
ATOM 1524 C CA . TYR A 1 194 ? -21.915 -3.361 -15.504 1.00 44.53 193 TYR A CA 1
ATOM 1525 C C . TYR A 1 194 ? -22.910 -4.058 -14.570 1.00 46.02 193 TYR A C 1
ATOM 1526 O O . TYR A 1 194 ? -22.516 -4.886 -13.743 1.00 45.48 193 TYR A O 1
ATOM 1535 N N . PHE A 1 195 ? -24.193 -3.743 -14.729 1.00 49.75 194 PHE A N 1
ATOM 1536 C CA . PHE A 1 195 ? -25.234 -4.252 -13.830 1.00 59.31 194 PHE A CA 1
ATOM 1537 C C . PHE A 1 195 ? -26.280 -5.117 -14.551 1.00 64.70 194 PHE A C 1
ATOM 1538 O O . PHE A 1 195 ? -27.485 -4.992 -14.303 1.00 63.72 194 PHE A O 1
ATOM 1546 N N . GLN A 1 196 ? -25.811 -5.990 -15.439 1.00 65.47 195 GLN A N 1
ATOM 1547 C CA . GLN A 1 196 ? -26.692 -6.906 -16.165 1.00 77.29 195 GLN A CA 1
ATOM 1548 C C . GLN A 1 196 ? -27.017 -8.135 -15.317 1.00 82.21 195 GLN A C 1
ATOM 1549 O O . GLN A 1 196 ? -26.171 -8.618 -14.556 1.00 81.16 195 GLN A O 1
ATOM 1555 N N . SER A 1 197 ? -28.247 -8.627 -15.458 1.00 89.33 196 SER A N 1
ATOM 1556 C CA . SER A 1 197 ? -28.717 -9.807 -14.729 1.00 90.51 196 SER A CA 1
ATOM 1557 C C . SER A 1 197 ? -28.580 -11.074 -15.573 1.00 92.58 196 SER A C 1
ATOM 1558 O O . SER A 1 197 ? -28.174 -12.126 -15.075 1.00 91.22 196 SER A O 1
ATOM 1561 N N . LYS B 1 3 ? 20.511 44.808 -24.284 1.00 54.94 2 LYS B N 1
ATOM 1562 C CA . LYS B 1 3 ? 19.759 43.636 -23.742 1.00 54.24 2 LYS B CA 1
ATOM 1563 C C . LYS B 1 3 ? 19.400 42.678 -24.876 1.00 53.55 2 LYS B C 1
ATOM 1564 O O . LYS B 1 3 ? 18.391 42.858 -25.555 1.00 51.23 2 LYS B O 1
ATOM 1570 N N . ARG B 1 4 ? 20.231 41.659 -25.075 1.00 43.52 3 ARG B N 1
ATOM 1571 C CA . ARG B 1 4 ? 20.167 40.861 -26.289 1.00 39.71 3 ARG B CA 1
ATOM 1572 C C . ARG B 1 4 ? 19.781 39.411 -26.061 1.00 38.80 3 ARG B C 1
ATOM 1573 O O . ARG B 1 4 ? 20.390 38.713 -25.250 1.00 39.60 3 ARG B O 1
ATOM 1581 N N . VAL B 1 5 ? 18.790 38.961 -26.820 1.00 37.32 4 VAL B N 1
ATOM 1582 C CA . VAL B 1 5 ? 18.336 37.577 -26.755 1.00 31.90 4 VAL B CA 1
ATOM 1583 C C . VAL B 1 5 ? 18.658 36.848 -28.044 1.00 33.42 4 VAL B C 1
ATOM 1584 O O . VAL B 1 5 ? 18.545 37.418 -29.132 1.00 39.92 4 VAL B O 1
ATOM 1588 N N . ALA B 1 6 ? 19.091 35.592 -27.942 1.00 27.15 5 ALA B N 1
ATOM 1589 C CA . ALA B 1 6 ? 19.154 34.761 -29.127 1.00 29.93 5 ALA B CA 1
ATOM 1590 C C . ALA B 1 6 ? 18.071 33.720 -29.093 1.00 33.13 5 ALA B C 1
ATOM 1591 O O . ALA B 1 6 ? 17.741 33.195 -28.029 1.00 33.00 5 ALA B O 1
ATOM 1593 N N . ILE B 1 7 ? 17.530 33.412 -30.265 1.00 31.33 6 ILE B N 1
ATOM 1594 C CA . ILE B 1 7 ? 16.536 32.356 -30.384 1.00 31.86 6 ILE B CA 1
ATOM 1595 C C . ILE B 1 7 ? 17.104 31.189 -31.184 1.00 34.01 6 ILE B C 1
ATOM 1596 O O . ILE B 1 7 ? 17.779 31.400 -32.191 1.00 38.06 6 ILE B O 1
ATOM 1601 N N . PHE B 1 8 ? 16.845 29.968 -30.717 1.00 31.21 7 PHE B N 1
ATOM 1602 C CA . PHE B 1 8 ? 17.156 28.755 -31.467 1.00 32.33 7 PHE B CA 1
ATOM 1603 C C . PHE B 1 8 ? 15.848 28.180 -31.962 1.00 34.61 7 PHE B C 1
ATOM 1604 O O . PHE B 1 8 ? 14.963 27.859 -31.156 1.00 32.44 7 PHE B O 1
ATOM 1612 N N . ALA B 1 9 ? 15.700 28.059 -33.278 1.00 32.36 8 ALA B N 1
ATOM 1613 C CA . ALA B 1 9 ? 14.445 27.600 -33.851 1.00 34.62 8 ALA B CA 1
ATOM 1614 C C . ALA B 1 9 ? 14.633 26.953 -35.218 1.00 45.97 8 ALA B C 1
ATOM 1615 O O . ALA B 1 9 ? 15.663 27.146 -35.863 1.00 40.86 8 ALA B O 1
ATOM 1617 N N . SER B 1 10 ? 13.613 26.201 -35.634 1.00 46.10 9 SER B N 1
ATOM 1618 C CA A SER B 1 10 ? 13.583 25.552 -36.942 0.50 48.76 9 SER B CA 1
ATOM 1619 C CA B SER B 1 10 ? 13.583 25.539 -36.933 0.50 48.66 9 SER B CA 1
ATOM 1620 C C . SER B 1 10 ? 12.153 25.382 -37.446 1.00 50.39 9 SER B C 1
ATOM 1621 O O . SER B 1 10 ? 11.196 25.559 -36.702 1.00 61.52 9 SER B O 1
ATOM 1626 N N . GLY B 1 11 ? 12.017 25.047 -38.723 1.00 57.21 10 GLY B N 1
ATOM 1627 C CA . GLY B 1 11 ? 10.713 24.803 -39.315 1.00 55.18 10 GLY B CA 1
ATOM 1628 C C . GLY B 1 11 ? 9.910 26.076 -39.465 1.00 58.81 10 GLY B C 1
ATOM 1629 O O . GLY B 1 11 ? 10.342 27.026 -40.130 1.00 43.56 10 GLY B O 1
ATOM 1630 N N . SER B 1 12 ? 8.752 26.105 -38.819 1.00 40.06 11 SER B N 1
ATOM 1631 C CA . SER B 1 12 ? 7.801 27.171 -39.057 1.00 43.65 11 SER B CA 1
ATOM 1632 C C . SER B 1 12 ? 8.199 28.464 -38.341 1.00 35.47 11 SER B C 1
ATOM 1633 O O . SER B 1 12 ? 8.060 29.548 -38.902 1.00 38.02 11 SER B O 1
ATOM 1636 N N . GLY B 1 13 ? 8.694 28.334 -37.111 1.00 32.19 12 GLY B N 1
ATOM 1637 C CA . GLY B 1 13 ? 9.092 29.490 -36.300 1.00 34.34 12 GLY B CA 1
ATOM 1638 C C . GLY B 1 13 ? 7.963 30.348 -35.754 1.00 29.94 12 GLY B C 1
ATOM 1639 O O . GLY B 1 13 ? 8.124 31.562 -35.558 1.00 30.78 12 GLY B O 1
ATOM 1640 N N . THR B 1 14 ? 6.820 29.731 -35.463 1.00 26.85 13 THR B N 1
ATOM 1641 C CA . THR B 1 14 ? 5.684 30.511 -34.956 1.00 24.48 13 THR B CA 1
ATOM 1642 C C . THR B 1 14 ? 5.930 31.005 -33.522 1.00 24.10 13 THR B C 1
ATOM 1643 O O . THR B 1 14 ? 5.436 32.072 -33.136 1.00 28.02 13 THR B O 1
ATOM 1647 N N . ASN B 1 15 ? 6.668 30.234 -32.720 1.00 27.16 14 ASN B N 1
ATOM 1648 C CA . ASN B 1 15 ? 7.051 30.737 -31.404 1.00 26.03 14 ASN B CA 1
ATOM 1649 C C . ASN B 1 15 ? 8.032 31.894 -31.496 1.00 30.59 14 ASN B C 1
ATOM 1650 O O . ASN B 1 15 ? 7.899 32.866 -30.766 1.00 26.15 14 ASN B O 1
ATOM 1655 N N . ALA B 1 16 ? 9.001 31.788 -32.401 1.00 25.81 15 ALA B N 1
ATOM 1656 C CA . ALA B 1 16 ? 9.959 32.878 -32.616 1.00 25.62 15 ALA B CA 1
ATOM 1657 C C . ALA B 1 16 ? 9.206 34.151 -33.051 1.00 24.16 15 ALA B C 1
ATOM 1658 O O . ALA B 1 16 ? 9.500 35.252 -32.561 1.00 26.13 15 ALA B O 1
ATOM 1660 N N . GLU B 1 17 ? 8.222 33.976 -33.930 1.00 26.75 16 GLU B N 1
ATOM 1661 C CA . GLU B 1 17 ? 7.361 35.073 -34.372 1.00 28.45 16 GLU B CA 1
ATOM 1662 C C . GLU B 1 17 ? 6.601 35.747 -33.226 1.00 29.97 16 GLU B C 1
ATOM 1663 O O . GLU B 1 17 ? 6.570 36.975 -33.150 1.00 27.38 16 GLU B O 1
ATOM 1669 N N . ALA B 1 18 ? 6.035 34.953 -32.310 1.00 26.05 17 ALA B N 1
ATOM 1670 C CA . ALA B 1 18 ? 5.283 35.499 -31.171 1.00 22.33 17 ALA B CA 1
ATOM 1671 C C . ALA B 1 18 ? 6.198 36.290 -30.222 1.00 23.55 17 ALA B C 1
ATOM 1672 O O . ALA B 1 18 ? 5.806 37.313 -29.665 1.00 27.76 17 ALA B O 1
ATOM 1674 N N . ILE B 1 19 ? 7.422 35.816 -30.051 1.00 22.43 18 ILE B N 1
ATOM 1675 C CA . ILE B 1 19 ? 8.393 36.521 -29.222 1.00 22.60 18 ILE B CA 1
ATOM 1676 C C . ILE B 1 19 ? 8.770 37.868 -29.881 1.00 28.67 18 ILE B C 1
ATOM 1677 O O . ILE B 1 19 ? 8.801 38.906 -29.214 1.00 26.36 18 ILE B O 1
ATOM 1682 N N . ILE B 1 20 ? 9.034 37.834 -31.184 1.00 30.44 19 ILE B N 1
ATOM 1683 C CA . ILE B 1 20 ? 9.355 39.063 -31.936 1.00 29.55 19 ILE B CA 1
ATOM 1684 C C . ILE B 1 20 ? 8.175 40.042 -31.873 1.00 28.90 19 ILE B C 1
ATOM 1685 O O . ILE B 1 20 ? 8.373 41.238 -31.615 1.00 32.27 19 ILE B O 1
ATOM 1690 N N . GLN B 1 21 ? 6.958 39.524 -32.062 1.00 28.64 20 GLN B N 1
ATOM 1691 C CA . GLN B 1 21 ? 5.735 40.330 -31.923 1.00 31.94 20 GLN B CA 1
ATOM 1692 C C . GLN B 1 21 ? 5.563 40.939 -30.538 1.00 33.60 20 GLN B C 1
ATOM 1693 O O . GLN B 1 21 ? 5.125 42.090 -30.413 1.00 32.90 20 GLN B O 1
ATOM 1699 N N . SER B 1 22 ? 5.921 40.178 -29.499 1.00 25.90 21 SER B N 1
ATOM 1700 C CA . SER B 1 22 ? 5.912 40.681 -28.128 1.00 26.29 21 SER B CA 1
ATOM 1701 C C . SER B 1 22 ? 6.900 41.843 -27.877 1.00 28.47 21 SER B C 1
ATOM 1702 O O . SER B 1 22 ? 6.595 42.746 -27.086 1.00 33.94 21 SER B O 1
ATOM 1705 N N . GLN B 1 23 ? 8.078 41.786 -28.503 1.00 31.44 22 GLN B N 1
ATOM 1706 C CA A GLN B 1 23 ? 9.008 42.922 -28.482 0.50 28.72 22 GLN B CA 1
ATOM 1707 C CA B GLN B 1 23 ? 9.031 42.912 -28.515 0.50 27.96 22 GLN B CA 1
ATOM 1708 C C . GLN B 1 23 ? 8.375 44.143 -29.162 1.00 28.99 22 GLN B C 1
ATOM 1709 O O . GLN B 1 23 ? 8.401 45.244 -28.603 1.00 36.82 22 GLN B O 1
ATOM 1720 N N . LYS B 1 24 ? 7.786 43.931 -30.336 1.00 33.58 23 LYS B N 1
ATOM 1721 C CA . LYS B 1 24 ? 7.091 44.996 -31.084 1.00 39.36 23 LYS B CA 1
ATOM 1722 C C . LYS B 1 24 ? 5.913 45.599 -30.312 1.00 45.82 23 LYS B C 1
ATOM 1723 O O . LYS B 1 24 ? 5.604 46.777 -30.483 1.00 47.24 23 LYS B O 1
ATOM 1729 N N . ALA B 1 25 ? 5.273 44.797 -29.453 1.00 40.23 24 ALA B N 1
ATOM 1730 C CA . ALA B 1 25 ? 4.174 45.260 -28.601 1.00 38.68 24 ALA B CA 1
ATOM 1731 C C . ALA B 1 25 ? 4.623 46.086 -27.397 1.00 45.45 24 ALA B C 1
ATOM 1732 O O . ALA B 1 25 ? 3.816 46.767 -26.773 1.00 53.56 24 ALA B O 1
ATOM 1734 N N . GLY B 1 26 ? 5.906 46.015 -27.067 1.00 44.13 25 GLY B N 1
ATOM 1735 C CA . GLY B 1 26 ? 6.434 46.713 -25.906 1.00 49.92 25 GLY B CA 1
ATOM 1736 C C . GLY B 1 26 ? 6.409 45.869 -24.649 1.00 53.01 25 GLY B C 1
ATOM 1737 O O . GLY B 1 26 ? 6.548 46.399 -23.547 1.00 45.70 25 GLY B O 1
ATOM 1738 N N . GLN B 1 27 ? 6.236 44.555 -24.811 1.00 46.70 26 GLN B N 1
ATOM 1739 C CA . GLN B 1 27 ? 6.147 43.644 -23.668 1.00 46.68 26 GLN B CA 1
ATOM 1740 C C . GLN B 1 27 ? 7.445 42.906 -23.345 1.00 49.24 26 GLN B C 1
ATOM 1741 O O . GLN B 1 27 ? 7.711 42.593 -22.196 1.00 55.25 26 GLN B O 1
ATOM 1747 N N . LEU B 1 28 ? 8.251 42.619 -24.355 1.00 44.46 27 LEU B N 1
ATOM 1748 C CA . LEU B 1 28 ? 9.520 41.960 -24.120 1.00 47.69 27 LEU B CA 1
ATOM 1749 C C . LEU B 1 28 ? 10.534 43.043 -23.769 1.00 49.67 27 LEU B C 1
ATOM 1750 O O . LEU B 1 28 ? 10.690 43.998 -24.523 1.00 47.57 27 LEU B O 1
ATOM 1755 N N . PRO B 1 29 ? 11.222 42.908 -22.619 1.00 51.07 28 PRO B N 1
ATOM 1756 C CA . PRO B 1 29 ? 12.160 43.945 -22.189 1.00 56.77 28 PRO B CA 1
ATOM 1757 C C . PRO B 1 29 ? 13.572 43.770 -22.757 1.00 63.00 28 PRO B C 1
ATOM 1758 O O . PRO B 1 29 ? 14.544 44.241 -22.158 1.00 72.65 28 PRO B O 1
ATOM 1762 N N . CYS B 1 30 ? 13.676 43.104 -23.905 1.00 55.14 29 CYS B N 1
ATOM 1763 C CA . CYS B 1 30 ? 14.954 42.907 -24.583 1.00 52.83 29 CYS B CA 1
ATOM 1764 C C . CYS B 1 30 ? 14.765 42.860 -26.095 1.00 47.49 29 CYS B C 1
ATOM 1765 O O . CYS B 1 30 ? 13.638 42.899 -26.585 1.00 48.50 29 CYS B O 1
ATOM 1768 N N . GLU B 1 31 ? 15.875 42.776 -26.821 1.00 45.08 30 GLU B N 1
ATOM 1769 C CA . GLU B 1 31 ? 15.873 42.760 -28.276 1.00 46.05 30 GLU B CA 1
ATOM 1770 C C . GLU B 1 31 ? 16.349 41.397 -28.797 1.00 36.04 30 GLU B C 1
ATOM 1771 O O . GLU B 1 31 ? 17.363 40.868 -28.336 1.00 37.55 30 GLU B O 1
ATOM 1777 N N . VAL B 1 32 ? 15.619 40.839 -29.758 1.00 38.43 31 VAL B N 1
ATOM 1778 C CA . VAL B 1 32 ? 16.044 39.616 -30.443 1.00 35.72 31 VAL B CA 1
ATOM 1779 C C . VAL B 1 32 ? 17.186 39.932 -31.408 1.00 41.19 31 VAL B C 1
ATOM 1780 O O . VAL B 1 32 ? 17.006 40.666 -32.387 1.00 33.94 31 VAL B O 1
ATOM 1784 N N . ALA B 1 33 ? 18.354 39.363 -31.138 1.00 30.19 32 ALA B N 1
ATOM 1785 C CA . ALA B 1 33 ? 19.579 39.819 -31.793 1.00 38.81 32 ALA B CA 1
ATOM 1786 C C . ALA B 1 33 ? 20.200 38.787 -32.697 1.00 36.24 32 ALA B C 1
ATOM 1787 O O . ALA B 1 33 ? 21.104 39.102 -33.468 1.00 36.13 32 ALA B O 1
ATOM 1789 N N . LEU B 1 34 ? 19.706 37.554 -32.621 1.00 28.71 33 LEU B N 1
ATOM 1790 C CA . LEU B 1 34 ? 20.272 36.463 -33.393 1.00 29.73 33 LEU B CA 1
ATOM 1791 C C . LEU B 1 34 ? 19.310 35.303 -33.436 1.00 29.05 33 LEU B C 1
ATOM 1792 O O . LEU B 1 34 ? 18.648 35.006 -32.435 1.00 31.86 33 LEU B O 1
ATOM 1797 N N . LEU B 1 35 ? 19.238 34.650 -34.593 1.00 29.04 34 LEU B N 1
ATOM 1798 C CA . LEU B 1 35 ? 18.596 33.357 -34.722 1.00 28.92 34 LEU B CA 1
ATOM 1799 C C . LEU B 1 35 ? 19.665 32.327 -35.041 1.00 40.03 34 LEU B C 1
ATOM 1800 O O . LEU B 1 35 ? 20.434 32.518 -35.984 1.00 35.08 34 LEU B O 1
ATOM 1805 N N . ILE B 1 36 ? 19.714 31.240 -34.267 1.00 33.60 35 ILE B N 1
ATOM 1806 C CA . ILE B 1 36 ? 20.503 30.069 -34.665 1.00 30.71 35 ILE B CA 1
ATOM 1807 C C . ILE B 1 36 ? 19.566 28.966 -35.141 1.00 32.51 35 ILE B C 1
ATOM 1808 O O . ILE B 1 36 ? 18.628 28.595 -34.447 1.00 34.80 35 ILE B O 1
ATOM 1813 N N . THR B 1 37 ? 19.801 28.464 -36.349 1.00 31.65 36 THR B N 1
ATOM 1814 C CA . THR B 1 37 ? 18.900 27.503 -36.974 1.00 32.23 36 THR B CA 1
ATOM 1815 C C . THR B 1 37 ? 19.708 26.408 -37.676 1.00 44.01 36 THR B C 1
ATOM 1816 O O . THR B 1 37 ? 20.936 26.509 -37.758 1.00 42.30 36 THR B O 1
ATOM 1820 N N . ASP B 1 38 ? 19.020 25.381 -38.178 1.00 42.94 37 ASP B N 1
ATOM 1821 C CA . ASP B 1 38 ? 19.679 24.274 -38.886 1.00 44.38 37 ASP B CA 1
ATOM 1822 C C . ASP B 1 38 ? 19.736 24.423 -40.412 1.00 51.56 37 ASP B C 1
ATOM 1823 O O . ASP B 1 38 ? 20.716 24.000 -41.022 1.00 49.55 37 ASP B O 1
ATOM 1828 N N . LYS B 1 39 ? 18.703 25.015 -41.023 1.00 42.61 38 LYS B N 1
ATOM 1829 C CA . LYS B 1 39 ? 18.677 25.156 -42.484 1.00 53.09 38 LYS B CA 1
ATOM 1830 C C . LYS B 1 39 ? 18.094 26.488 -42.994 1.00 47.43 38 LYS B C 1
ATOM 1831 O O . LYS B 1 39 ? 17.127 27.013 -42.424 1.00 44.73 38 LYS B O 1
ATOM 1837 N N . PRO B 1 40 ? 18.694 27.041 -44.061 1.00 49.77 39 PRO B N 1
ATOM 1838 C CA . PRO B 1 40 ? 18.249 28.310 -44.659 1.00 45.61 39 PRO B CA 1
ATOM 1839 C C . PRO B 1 40 ? 16.812 28.291 -45.187 1.00 42.68 39 PRO B C 1
ATOM 1840 O O . PRO B 1 40 ? 16.098 29.288 -45.064 1.00 44.40 39 PRO B O 1
ATOM 1844 N N . GLY B 1 41 ? 16.397 27.169 -45.767 1.00 42.93 40 GLY B N 1
ATOM 1845 C CA . GLY B 1 41 ? 15.113 27.091 -46.458 1.00 45.79 40 GLY B CA 1
ATOM 1846 C C . GLY B 1 41 ? 13.945 26.718 -45.563 1.00 51.98 40 GLY B C 1
ATOM 1847 O O . GLY B 1 41 ? 13.374 25.632 -45.688 1.00 53.64 40 GLY B O 1
ATOM 1848 N N . ALA B 1 42 ? 13.582 27.635 -44.673 1.00 46.19 41 ALA B N 1
ATOM 1849 C CA . ALA B 1 42 ? 12.530 27.405 -43.680 1.00 49.51 41 ALA B CA 1
ATOM 1850 C C . ALA B 1 42 ? 11.787 28.701 -43.424 1.00 45.46 41 ALA B C 1
ATOM 1851 O O . ALA B 1 42 ? 12.344 29.784 -43.622 1.00 43.33 41 ALA B O 1
ATOM 1853 N N . LYS B 1 43 ? 10.534 28.596 -42.983 1.00 40.14 42 LYS B N 1
ATOM 1854 C CA . LYS B 1 43 ? 9.737 29.790 -42.733 1.00 40.05 42 LYS B CA 1
ATOM 1855 C C . LYS B 1 43 ? 10.336 30.623 -41.600 1.00 35.50 42 LYS B C 1
ATOM 1856 O O . LYS B 1 43 ? 10.273 31.853 -41.653 1.00 40.80 42 LYS B O 1
ATOM 1862 N N . VAL B 1 44 ? 10.944 29.969 -40.605 1.00 32.49 43 VAL B N 1
ATOM 1863 C CA . VAL B 1 44 ? 11.517 30.712 -39.470 1.00 35.78 43 VAL B CA 1
ATOM 1864 C C . VAL B 1 44 ? 12.631 31.647 -39.932 1.00 35.53 43 VAL B C 1
ATOM 1865 O O . VAL B 1 44 ? 12.752 32.757 -39.423 1.00 27.89 43 VAL B O 1
ATOM 1869 N N . VAL B 1 45 ? 13.416 31.212 -40.915 1.00 32.84 44 VAL B N 1
ATOM 1870 C CA . VAL B 1 45 ? 14.486 32.050 -41.435 1.00 35.59 44 VAL B CA 1
ATOM 1871 C C . VAL B 1 45 ? 13.881 33.279 -42.109 1.00 28.19 44 VAL B C 1
ATOM 1872 O O . VAL B 1 45 ? 14.283 34.404 -41.790 1.00 34.08 44 VAL B O 1
ATOM 1876 N N . GLU B 1 46 ? 12.898 33.054 -42.981 1.00 30.96 45 GLU B N 1
ATOM 1877 C CA . GLU B 1 46 ? 12.142 34.122 -43.646 1.00 33.87 45 GLU B CA 1
ATOM 1878 C C . GLU B 1 46 ? 11.565 35.123 -42.646 1.00 37.14 45 GLU B C 1
ATOM 1879 O O . GLU B 1 46 ? 11.765 36.322 -42.788 1.00 29.88 45 GLU B O 1
ATOM 1885 N N . ARG B 1 47 ? 10.863 34.610 -41.633 1.00 33.87 46 ARG B N 1
ATOM 1886 C CA . ARG B 1 47 ? 10.202 35.430 -40.620 1.00 34.05 46 ARG B CA 1
ATOM 1887 C C . ARG B 1 47 ? 11.175 36.290 -39.842 1.00 32.09 46 ARG B C 1
ATOM 1888 O O . ARG B 1 47 ? 10.857 37.405 -39.457 1.00 31.93 46 ARG B O 1
ATOM 1896 N N . VAL B 1 48 ? 12.363 35.757 -39.588 1.00 27.67 47 VAL B N 1
ATOM 1897 C CA . VAL B 1 48 ? 13.344 36.466 -38.817 1.00 27.26 47 VAL B CA 1
ATOM 1898 C C . VAL B 1 48 ? 14.127 37.454 -39.688 1.00 26.39 47 VAL B C 1
ATOM 1899 O O . VAL B 1 48 ? 14.386 38.591 -39.256 1.00 29.15 47 VAL B O 1
ATOM 1903 N N . LYS B 1 49 ? 14.496 37.011 -40.896 1.00 25.97 48 LYS B N 1
ATOM 1904 C CA . LYS B 1 49 ? 15.292 37.817 -41.848 1.00 28.23 48 LYS B CA 1
ATOM 1905 C C . LYS B 1 49 ? 14.644 39.164 -42.180 1.00 30.81 48 LYS B C 1
ATOM 1906 O O . LYS B 1 49 ? 15.340 40.167 -42.311 1.00 28.03 48 LYS B O 1
ATOM 1912 N N . VAL B 1 50 ? 13.320 39.177 -42.318 1.00 28.35 49 VAL B N 1
ATOM 1913 C CA . VAL B 1 50 ? 12.593 40.423 -42.629 1.00 28.70 49 VAL B CA 1
ATOM 1914 C C . VAL B 1 50 ? 12.666 41.468 -41.515 1.00 33.65 49 VAL B C 1
ATOM 1915 O O . VAL B 1 50 ? 12.416 42.642 -41.773 1.00 30.57 49 VAL B O 1
ATOM 1919 N N . HIS B 1 51 ? 13.034 41.055 -40.295 1.00 26.73 50 HIS B N 1
ATOM 1920 C CA . HIS B 1 51 ? 13.279 42.012 -39.214 1.00 26.46 50 HIS B CA 1
ATOM 1921 C C . HIS B 1 51 ? 14.734 42.449 -39.156 1.00 29.84 50 HIS B C 1
ATOM 1922 O O . HIS B 1 51 ? 15.132 43.164 -38.234 1.00 28.92 50 HIS B O 1
ATOM 1929 N N . GLU B 1 52 ? 15.504 42.006 -40.147 1.00 28.51 51 GLU B N 1
ATOM 1930 C CA . GLU B 1 52 ? 16.953 42.256 -40.250 1.00 30.48 51 GLU B CA 1
ATOM 1931 C C . GLU B 1 52 ? 17.706 41.756 -39.022 1.00 34.04 51 GLU B C 1
ATOM 1932 O O . GLU B 1 52 ? 18.685 42.355 -38.576 1.00 33.43 51 GLU B O 1
ATOM 1938 N N . ILE B 1 53 ? 17.243 40.631 -38.489 1.00 31.15 52 ILE B N 1
ATOM 1939 C CA . ILE B 1 53 ? 17.912 39.984 -37.373 1.00 29.70 52 ILE B CA 1
ATOM 1940 C C . ILE B 1 53 ? 18.891 38.994 -37.994 1.00 25.50 52 ILE B C 1
ATOM 1941 O O . ILE B 1 53 ? 18.497 38.213 -38.881 1.00 29.23 52 ILE B O 1
ATOM 1946 N N . PRO B 1 54 ? 20.167 39.027 -37.557 1.00 33.71 53 PRO B N 1
ATOM 1947 C CA . PRO B 1 54 ? 21.201 38.110 -38.039 1.00 35.51 53 PRO B CA 1
ATOM 1948 C C . PRO B 1 54 ? 20.774 36.661 -37.863 1.00 38.56 53 PRO B C 1
ATOM 1949 O O . PRO B 1 54 ? 20.174 36.320 -36.839 1.00 35.74 53 PRO B O 1
ATOM 1953 N N . VAL B 1 55 ? 21.014 35.839 -38.878 1.00 34.94 54 VAL B N 1
ATOM 1954 C CA . VAL B 1 55 ? 20.790 34.401 -38.750 1.00 34.15 54 VAL B CA 1
ATOM 1955 C C . VAL B 1 55 ? 22.032 33.588 -39.099 1.00 47.54 54 VAL B C 1
ATOM 1956 O O . VAL B 1 55 ? 22.756 33.870 -40.065 1.00 40.87 54 VAL B O 1
ATOM 1960 N N . CYS B 1 56 ? 22.297 32.614 -38.241 1.00 40.78 55 CYS B N 1
ATOM 1961 C CA . CYS B 1 56 ? 23.411 31.717 -38.425 1.00 43.78 55 CYS B CA 1
ATOM 1962 C C . CYS B 1 56 ? 22.821 30.329 -38.583 1.00 43.57 55 CYS B C 1
ATOM 1963 O O . CYS B 1 56 ? 22.227 29.785 -37.644 1.00 43.89 55 CYS B O 1
ATOM 1966 N N . ALA B 1 57 ? 22.930 29.789 -39.793 1.00 38.57 56 ALA B N 1
ATOM 1967 C CA . ALA B 1 57 ? 22.372 28.484 -40.121 1.00 45.36 56 ALA B CA 1
ATOM 1968 C C . ALA B 1 57 ? 23.461 27.420 -40.080 1.00 54.32 56 ALA B C 1
ATOM 1969 O O . ALA B 1 57 ? 24.221 27.257 -41.032 1.00 58.39 56 ALA B O 1
ATOM 1971 N N . LEU B 1 58 ? 23.530 26.705 -38.964 1.00 57.80 57 LEU B N 1
ATOM 1972 C CA . LEU B 1 58 ? 24.527 25.658 -38.776 1.00 62.20 57 LEU B CA 1
ATOM 1973 C C . LEU B 1 58 ? 23.856 24.300 -38.791 1.00 61.93 57 LEU B C 1
ATOM 1974 O O . LEU B 1 58 ? 23.076 23.972 -37.888 1.00 64.13 57 LEU B O 1
ATOM 1979 N N . ASP B 1 59 ? 24.136 23.522 -39.830 1.00 70.19 58 ASP B N 1
ATOM 1980 C CA . ASP B 1 59 ? 23.734 22.125 -39.846 1.00 79.29 58 ASP B CA 1
ATOM 1981 C C . ASP B 1 59 ? 24.717 21.387 -38.939 1.00 80.30 58 ASP B C 1
ATOM 1982 O O . ASP B 1 59 ? 25.930 21.482 -39.143 1.00 79.11 58 ASP B O 1
ATOM 1987 N N . PRO B 1 60 ? 24.198 20.687 -37.910 1.00 82.10 59 PRO B N 1
ATOM 1988 C CA . PRO B 1 60 ? 25.030 19.978 -36.928 1.00 86.03 59 PRO B CA 1
ATOM 1989 C C . PRO B 1 60 ? 25.859 18.828 -37.520 1.00 86.25 59 PRO B C 1
ATOM 1990 O O . PRO B 1 60 ? 26.957 18.554 -37.031 1.00 85.42 59 PRO B O 1
ATOM 1994 N N . LYS B 1 61 ? 25.342 18.189 -38.572 1.00 89.39 60 LYS B N 1
ATOM 1995 C CA . LYS B 1 61 ? 26.000 17.048 -39.229 1.00 88.48 60 LYS B CA 1
ATOM 1996 C C . LYS B 1 61 ? 27.246 17.434 -40.044 1.00 88.47 60 LYS B C 1
ATOM 1997 O O . LYS B 1 61 ? 28.048 16.570 -40.403 1.00 89.79 60 LYS B O 1
ATOM 2003 N N . THR B 1 62 ? 27.397 18.730 -40.323 1.00 85.28 61 THR B N 1
ATOM 2004 C CA . THR B 1 62 ? 28.577 19.291 -40.995 1.00 85.87 61 THR B CA 1
ATOM 2005 C C . THR B 1 62 ? 29.815 19.226 -40.091 1.00 82.47 61 THR B C 1
ATOM 2006 O O . THR B 1 62 ? 30.949 19.203 -40.571 1.00 86.74 61 THR B O 1
ATOM 2010 N N . TYR B 1 63 ? 29.581 19.173 -38.783 1.00 80.02 62 TYR B N 1
ATOM 2011 C CA . TYR B 1 63 ? 30.646 19.197 -37.783 1.00 78.67 62 TYR B CA 1
ATOM 2012 C C . TYR B 1 63 ? 31.034 17.777 -37.342 1.00 79.91 62 TYR B C 1
ATOM 2013 O O . TYR B 1 63 ? 30.180 16.882 -37.346 1.00 77.82 62 TYR B O 1
ATOM 2022 N N . PRO B 1 64 ? 32.326 17.561 -36.983 1.00 80.23 63 PRO B N 1
ATOM 2023 C CA . PRO B 1 64 ? 32.833 16.237 -36.581 1.00 82.37 63 PRO B CA 1
ATOM 2024 C C . PRO B 1 64 ? 32.133 15.646 -35.355 1.00 84.82 63 PRO B C 1
ATOM 2025 O O . PRO B 1 64 ? 31.938 14.429 -35.283 1.00 85.73 63 PRO B O 1
ATOM 2029 N N . SER B 1 65 ? 31.759 16.511 -34.414 1.00 80.04 64 SER B N 1
ATOM 2030 C CA . SER B 1 65 ? 31.117 16.106 -33.168 1.00 73.74 64 SER B CA 1
ATOM 2031 C C . SER B 1 65 ? 30.155 17.189 -32.688 1.00 72.85 64 SER B C 1
ATOM 2032 O O . SER B 1 65 ? 30.222 18.336 -33.144 1.00 66.17 64 SER B O 1
ATOM 2035 N N . LYS B 1 66 ? 29.284 16.813 -31.750 1.00 67.79 65 LYS B N 1
ATOM 2036 C CA . LYS B 1 66 ? 28.374 17.740 -31.073 1.00 64.54 65 LYS B CA 1
ATOM 2037 C C . LYS B 1 66 ? 29.141 18.886 -30.407 1.00 64.35 65 LYS B C 1
ATOM 2038 O O . LYS B 1 66 ? 28.680 20.031 -30.418 1.00 59.31 65 LYS B O 1
ATOM 2044 N N . GLU B 1 67 ? 30.317 18.572 -29.857 1.00 55.38 66 GLU B N 1
ATOM 2045 C CA . GLU B 1 67 ? 31.187 19.563 -29.229 1.00 46.35 66 GLU B CA 1
ATOM 2046 C C . GLU B 1 67 ? 31.716 20.604 -30.219 1.00 55.14 66 GLU B C 1
ATOM 2047 O O . GLU B 1 67 ? 31.772 21.795 -29.900 1.00 50.44 66 GLU B O 1
ATOM 2053 N N . ALA B 1 68 ? 32.111 20.146 -31.406 1.00 57.83 67 ALA B N 1
ATOM 2054 C CA . ALA B 1 68 ? 32.652 21.025 -32.439 1.00 57.27 67 ALA B CA 1
ATOM 2055 C C . ALA B 1 68 ? 31.579 21.990 -32.939 1.00 54.26 67 ALA B C 1
ATOM 2056 O O . ALA B 1 68 ? 31.841 23.182 -33.126 1.00 52.31 67 ALA B O 1
ATOM 2058 N N . TYR B 1 69 ? 30.375 21.455 -33.138 1.00 49.23 68 TYR B N 1
ATOM 2059 C CA . TYR B 1 69 ? 29.197 22.238 -33.510 1.00 52.50 68 TYR B CA 1
ATOM 2060 C C . TYR B 1 69 ? 28.858 23.303 -32.457 1.00 50.81 68 TYR B C 1
ATOM 2061 O O . TYR B 1 69 ? 28.622 24.465 -32.805 1.00 50.00 68 TYR B O 1
ATOM 2070 N N . GLU B 1 70 ? 28.878 22.911 -31.179 1.00 48.64 69 GLU B N 1
ATOM 2071 C CA . GLU B 1 70 ? 28.580 23.839 -30.077 1.00 50.22 69 GLU B CA 1
ATOM 2072 C C . GLU B 1 70 ? 29.652 24.895 -29.848 1.00 51.10 69 GLU B C 1
ATOM 2073 O O . GLU B 1 70 ? 29.351 25.979 -29.352 1.00 46.20 69 GLU B O 1
ATOM 2079 N N . ILE B 1 71 ? 30.895 24.588 -30.214 1.00 49.25 70 ILE B N 1
ATOM 2080 C CA . ILE B 1 71 ? 31.989 25.562 -30.123 1.00 50.05 70 ILE B CA 1
ATOM 2081 C C . ILE B 1 71 ? 31.726 26.747 -31.069 1.00 39.87 70 ILE B C 1
ATOM 2082 O O . ILE B 1 71 ? 31.920 27.913 -30.695 1.00 46.96 70 ILE B O 1
ATOM 2087 N N . GLU B 1 72 ? 31.261 26.428 -32.273 1.00 46.77 71 GLU B N 1
ATOM 2088 C CA . GLU B 1 72 ? 30.864 27.426 -33.260 1.00 54.22 71 GLU B CA 1
ATOM 2089 C C . GLU B 1 72 ? 29.620 28.203 -32.799 1.00 48.40 71 GLU B C 1
ATOM 2090 O O . GLU B 1 72 ? 29.576 29.429 -32.916 1.00 54.68 71 GLU B O 1
ATOM 2096 N N . VAL B 1 73 ? 28.627 27.479 -32.283 1.00 43.33 72 VAL B N 1
ATOM 2097 C CA . VAL B 1 73 ? 27.418 28.091 -31.684 1.00 43.04 72 VAL B CA 1
ATOM 2098 C C . VAL B 1 73 ? 27.771 29.161 -30.638 1.00 40.66 72 VAL B C 1
ATOM 2099 O O . VAL B 1 73 ? 27.302 30.302 -30.731 1.00 44.08 72 VAL B O 1
ATOM 2103 N N . VAL B 1 74 ? 28.628 28.800 -29.676 1.00 41.35 73 VAL B N 1
ATOM 2104 C CA . VAL B 1 74 ? 29.062 29.708 -28.600 1.00 37.15 73 VAL B CA 1
ATOM 2105 C C . VAL B 1 74 ? 29.853 30.899 -29.151 1.00 48.13 73 VAL B C 1
ATOM 2106 O O . VAL B 1 74 ? 29.710 32.034 -28.671 1.00 46.27 73 VAL B O 1
ATOM 2110 N N . GLN B 1 75 ? 30.671 30.631 -30.171 1.00 48.07 74 GLN B N 1
ATOM 2111 C CA . GLN B 1 75 ? 31.403 31.680 -30.879 1.00 53.28 74 GLN B CA 1
ATOM 2112 C C . GLN B 1 75 ? 30.434 32.734 -31.427 1.00 41.69 74 GLN B C 1
ATOM 2113 O O . GLN B 1 75 ? 30.629 33.933 -31.216 1.00 47.26 74 GLN B O 1
ATOM 2119 N N . GLN B 1 76 ? 29.371 32.272 -32.083 1.00 46.52 75 GLN B N 1
ATOM 2120 C CA . GLN B 1 76 ? 28.336 33.172 -32.609 1.00 45.10 75 GLN B CA 1
ATOM 2121 C C . GLN B 1 76 ? 27.598 33.966 -31.530 1.00 48.93 75 GLN B C 1
ATOM 2122 O O . GLN B 1 76 ? 27.357 35.162 -31.701 1.00 46.19 75 GLN B O 1
ATOM 2128 N N . LEU B 1 77 ? 27.258 33.313 -30.417 1.00 41.48 76 LEU B N 1
ATOM 2129 C CA . LEU B 1 77 ? 26.548 33.991 -29.335 1.00 40.89 76 LEU B CA 1
ATOM 2130 C C . LEU B 1 77 ? 27.400 35.082 -28.690 1.00 39.19 76 LEU B C 1
ATOM 2131 O O . LEU B 1 77 ? 26.895 36.159 -28.361 1.00 43.06 76 LEU B O 1
ATOM 2136 N N . LYS B 1 78 ? 28.690 34.791 -28.511 1.00 47.75 77 LYS B N 1
ATOM 2137 C CA . LYS B 1 78 ? 29.636 35.745 -27.920 1.00 49.40 77 LYS B CA 1
ATOM 2138 C C . LYS B 1 78 ? 29.876 36.948 -28.835 1.00 42.64 77 LYS B C 1
ATOM 2139 O O . LYS B 1 78 ? 29.953 38.081 -28.360 1.00 47.69 77 LYS B O 1
ATOM 2145 N N . GLU B 1 79 ? 29.992 36.675 -30.135 1.00 46.11 78 GLU B N 1
ATOM 2146 C CA . GLU B 1 79 ? 30.137 37.699 -31.181 1.00 57.12 78 GLU B CA 1
ATOM 2147 C C . 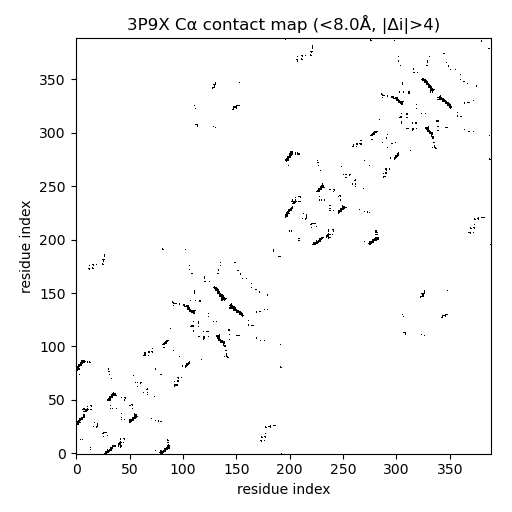GLU B 1 79 ? 28.958 38.681 -31.201 1.00 58.15 78 GLU B C 1
ATOM 2148 O O . GLU B 1 79 ? 29.154 39.893 -31.349 1.00 54.67 78 GLU B O 1
ATOM 2154 N N . LYS B 1 80 ? 27.745 38.163 -31.002 1.00 50.34 79 LYS B N 1
ATOM 2155 C CA . LYS B 1 80 ? 26.554 39.011 -31.002 1.00 48.31 79 LYS B CA 1
ATOM 2156 C C . LYS B 1 80 ? 26.204 39.609 -29.635 1.00 44.74 79 LYS B C 1
ATOM 2157 O O . LYS B 1 80 ? 25.166 40.258 -29.494 1.00 50.86 79 LYS B O 1
ATOM 2163 N N . GLN B 1 81 ? 27.087 39.408 -28.647 1.00 43.68 80 GLN B N 1
ATOM 2164 C CA . GLN B 1 81 ? 26.912 39.885 -27.260 1.00 40.96 80 GLN B CA 1
ATOM 2165 C C . GLN B 1 81 ? 25.572 39.464 -26.611 1.00 36.48 80 GLN B C 1
ATOM 2166 O O . GLN B 1 81 ? 24.881 40.266 -25.957 1.00 39.02 80 GLN B O 1
ATOM 2172 N N . ILE B 1 82 ? 25.227 38.199 -26.822 1.00 42.20 81 ILE B N 1
ATOM 2173 C CA . ILE B 1 82 ? 23.984 37.608 -26.313 1.00 37.46 81 ILE B CA 1
ATOM 2174 C C . ILE B 1 82 ? 23.990 37.443 -24.788 1.00 42.03 81 ILE B C 1
ATOM 2175 O O . ILE B 1 82 ? 24.933 36.878 -24.219 1.00 41.88 81 ILE B O 1
ATOM 2180 N N . ASP B 1 83 ? 22.930 37.948 -24.150 1.00 35.75 82 ASP B N 1
ATOM 2181 C CA . ASP B 1 83 ? 22.737 37.870 -22.713 1.00 41.12 82 ASP B CA 1
ATOM 2182 C C . ASP B 1 83 ? 21.831 36.711 -22.293 1.00 43.38 82 ASP B C 1
ATOM 2183 O O . ASP B 1 83 ? 21.921 36.236 -21.158 1.00 35.82 82 ASP B O 1
ATOM 2188 N N . PHE B 1 84 ? 20.925 36.294 -23.181 1.00 32.63 83 PHE B N 1
ATOM 2189 C CA . PHE B 1 84 ? 19.934 35.270 -22.828 1.00 32.79 83 PHE B CA 1
ATOM 2190 C C . PHE B 1 84 ? 19.566 34.431 -24.043 1.00 35.86 83 PHE B C 1
ATOM 2191 O O . PHE B 1 84 ? 19.481 34.945 -25.158 1.00 31.82 83 PHE B O 1
ATOM 2199 N N . VAL B 1 85 ? 19.356 33.136 -23.833 1.00 26.94 84 VAL B N 1
ATOM 2200 C CA . VAL B 1 85 ? 19.140 32.202 -24.941 1.00 29.35 84 VAL B CA 1
ATOM 2201 C C . VAL B 1 85 ? 17.759 31.561 -24.783 1.00 35.49 84 VAL B C 1
ATOM 2202 O O . VAL B 1 85 ? 17.435 31.056 -23.710 1.00 28.96 84 VAL B O 1
ATOM 2206 N N . VAL B 1 86 ? 16.948 31.619 -25.842 1.00 30.58 85 VAL B N 1
ATOM 2207 C CA . VAL B 1 86 ? 15.564 31.120 -25.811 1.00 29.83 85 VAL B CA 1
ATOM 2208 C C . VAL B 1 86 ? 15.422 30.026 -26.861 1.00 28.84 85 VAL B C 1
ATOM 2209 O O . VAL B 1 86 ? 15.535 30.278 -28.070 1.00 29.86 85 VAL B O 1
ATOM 2213 N N . LEU B 1 87 ? 15.196 28.797 -26.408 1.00 24.36 86 LEU B N 1
ATOM 2214 C CA . LEU B 1 87 ? 15.001 27.694 -27.329 1.00 21.82 86 LEU B CA 1
ATOM 2215 C C . LEU B 1 87 ? 13.529 27.655 -27.684 1.00 28.81 86 LEU B C 1
ATOM 2216 O O . LEU B 1 87 ? 12.678 27.606 -26.793 1.00 26.93 86 LEU B O 1
ATOM 2221 N N . ALA B 1 88 ? 13.247 27.662 -28.983 1.00 29.54 87 ALA B N 1
ATOM 2222 C CA . ALA B 1 88 ? 11.881 27.710 -29.490 1.00 35.86 87 ALA B CA 1
ATOM 2223 C C . ALA B 1 88 ? 11.726 26.718 -30.641 1.00 38.50 87 ALA B C 1
ATOM 2224 O O . ALA B 1 88 ? 11.572 27.093 -31.811 1.00 35.13 87 ALA B O 1
ATOM 2226 N N . GLY B 1 89 ? 11.753 25.436 -30.290 1.00 35.47 88 GLY B N 1
ATOM 2227 C CA . GLY B 1 89 ? 11.677 24.364 -31.270 1.00 33.91 88 GLY B CA 1
ATOM 2228 C C . GLY B 1 89 ? 13.070 23.926 -31.689 1.00 45.15 88 GLY B C 1
ATOM 2229 O O . GLY B 1 89 ? 13.298 23.614 -32.853 1.00 48.88 88 GLY B O 1
ATOM 2230 N N . TYR B 1 90 ? 13.999 23.916 -30.730 1.00 45.71 89 TYR B N 1
ATOM 2231 C CA . TYR B 1 90 ? 15.357 23.416 -30.937 1.00 41.81 89 TYR B CA 1
ATOM 2232 C C . TYR B 1 90 ? 15.379 21.939 -30.603 1.00 53.80 89 TYR B C 1
ATOM 2233 O O . TYR B 1 90 ? 15.129 21.551 -29.460 1.00 52.16 89 TYR B O 1
ATOM 2242 N N . MET B 1 91 ? 15.703 21.119 -31.596 1.00 62.81 90 MET B N 1
ATOM 2243 C CA . MET B 1 91 ? 15.446 19.681 -31.516 1.00 72.26 90 MET B CA 1
ATOM 2244 C C . MET B 1 91 ? 16.623 18.817 -31.056 1.00 75.17 90 MET B C 1
ATOM 2245 O O . MET B 1 91 ? 16.542 17.585 -31.069 1.00 77.07 90 MET B O 1
ATOM 2250 N N . ARG B 1 92 ? 17.701 19.470 -30.628 1.00 74.17 91 ARG B N 1
ATOM 2251 C CA . ARG B 1 92 ? 18.878 18.771 -30.120 1.00 72.93 91 ARG B CA 1
ATOM 2252 C C . ARG B 1 92 ? 19.017 18.958 -28.614 1.00 71.63 91 ARG B C 1
ATOM 2253 O O . ARG B 1 92 ? 18.510 19.934 -28.056 1.00 74.25 91 ARG B O 1
ATOM 2261 N N . LEU B 1 93 ? 19.692 18.012 -27.963 1.00 67.79 92 LEU B N 1
ATOM 2262 C CA . LEU B 1 93 ? 20.085 18.154 -26.562 1.00 62.16 92 LEU B CA 1
ATOM 2263 C C . LEU B 1 93 ? 21.140 19.252 -26.456 1.00 52.17 92 LEU B C 1
ATOM 2264 O O . LEU B 1 93 ? 21.957 19.411 -27.359 1.00 59.01 92 LEU B O 1
ATOM 2269 N N . VAL B 1 94 ? 21.113 20.017 -25.370 1.00 42.61 93 VAL B N 1
ATOM 2270 C CA . VAL B 1 94 ? 22.144 21.030 -25.139 1.00 37.55 93 VAL B CA 1
ATOM 2271 C C . VAL B 1 94 ? 23.324 20.348 -24.440 1.00 47.39 93 VAL B C 1
ATOM 2272 O O . VAL B 1 94 ? 23.168 19.761 -23.367 1.00 45.80 93 VAL B O 1
ATOM 2276 N N . GLY B 1 95 ? 24.495 20.407 -25.070 1.00 51.45 94 GLY B N 1
ATOM 2277 C CA . GLY B 1 95 ? 25.686 19.732 -24.558 1.00 45.14 94 GLY B CA 1
ATOM 2278 C C . GLY B 1 95 ? 26.485 20.567 -23.577 1.00 46.20 94 GLY B C 1
ATOM 2279 O O . GLY B 1 95 ? 26.158 21.735 -23.336 1.00 45.05 94 GLY B O 1
ATOM 2280 N N . PRO B 1 96 ? 27.562 19.982 -23.018 1.00 44.67 95 PRO B N 1
ATOM 2281 C CA . PRO B 1 96 ? 28.351 20.627 -21.969 1.00 44.59 95 PRO B CA 1
ATOM 2282 C C . PRO B 1 96 ? 29.009 21.940 -22.389 1.00 40.43 95 PRO B C 1
ATOM 2283 O O . PRO B 1 96 ? 29.168 22.834 -21.553 1.00 43.18 95 PRO B O 1
ATOM 2287 N N . THR B 1 97 ? 29.387 22.054 -23.663 1.00 43.42 96 THR B N 1
ATOM 2288 C CA . THR B 1 97 ? 30.008 23.275 -24.174 1.00 47.38 96 THR B CA 1
ATOM 2289 C C . THR B 1 97 ? 29.016 24.436 -24.157 1.00 43.94 96 THR B C 1
ATOM 2290 O O . THR B 1 97 ? 29.322 25.509 -23.636 1.00 38.99 96 THR B O 1
ATOM 2294 N N . LEU B 1 98 ? 27.822 24.209 -24.701 1.00 41.27 97 LEU B N 1
ATOM 2295 C CA . LEU B 1 98 ? 26.810 25.269 -24.749 1.00 42.32 97 LEU B CA 1
ATOM 2296 C C . LEU B 1 98 ? 26.355 25.630 -23.334 1.00 38.23 97 LEU B C 1
ATOM 2297 O O . LEU B 1 98 ? 26.298 26.810 -22.983 1.00 44.08 97 LEU B O 1
ATOM 2302 N N . LEU B 1 99 ? 26.059 24.610 -22.529 1.00 43.15 98 LEU B N 1
ATOM 2303 C CA . LEU B 1 99 ? 25.635 24.815 -21.147 1.00 48.34 98 LEU B CA 1
ATOM 2304 C C . LEU B 1 99 ? 26.680 25.493 -20.286 1.00 52.67 98 LEU B C 1
ATOM 2305 O O . LEU B 1 99 ? 26.341 26.334 -19.468 1.00 47.75 98 LEU B O 1
ATOM 2310 N N . GLY B 1 100 ? 27.948 25.143 -20.481 1.00 47.67 99 GLY B N 1
ATOM 2311 C CA . GLY B 1 100 ? 29.027 25.742 -19.705 1.00 44.88 99 GLY B CA 1
ATOM 2312 C C . GLY B 1 100 ? 29.160 27.232 -19.951 1.00 47.36 99 GLY B C 1
ATOM 2313 O O . GLY B 1 100 ? 29.449 27.995 -19.030 1.00 48.49 99 GLY B O 1
ATOM 2314 N N . ALA B 1 101 ? 28.935 27.649 -21.194 1.00 42.84 100 ALA B N 1
ATOM 2315 C CA . ALA B 1 101 ? 29.063 29.055 -21.551 1.00 40.03 100 ALA B CA 1
ATOM 2316 C C . ALA B 1 101 ? 27.823 29.859 -21.166 1.00 45.92 100 ALA B C 1
ATOM 2317 O O . ALA B 1 101 ? 27.924 31.050 -20.858 1.00 45.09 100 ALA B O 1
ATOM 2319 N N . TYR B 1 102 ? 26.654 29.215 -21.186 1.00 38.84 101 TYR B N 1
ATOM 2320 C CA . TYR B 1 102 ? 25.407 29.943 -20.937 1.00 41.92 101 TYR B CA 1
ATOM 2321 C C . TYR B 1 102 ? 24.525 29.363 -19.818 1.00 45.79 101 TYR B C 1
ATOM 2322 O O . TYR B 1 102 ? 23.320 29.599 -19.808 1.00 32.92 101 TYR B O 1
ATOM 2331 N N . GLU B 1 103 ? 25.136 28.649 -18.864 1.00 45.51 102 GLU B N 1
ATOM 2332 C CA . GLU B 1 103 ? 24.410 28.116 -17.686 1.00 44.89 102 GLU B CA 1
ATOM 2333 C C . GLU B 1 103 ? 23.598 29.188 -16.982 1.00 39.99 102 GLU B C 1
ATOM 2334 O O . GLU B 1 103 ? 24.082 30.296 -16.752 1.00 36.99 102 GLU B O 1
ATOM 2340 N N . GLY B 1 104 ? 22.341 28.878 -16.690 1.00 33.59 103 GLY B N 1
ATOM 2341 C CA . GLY B 1 104 ? 21.474 29.844 -16.019 1.00 34.06 103 GLY B CA 1
ATOM 2342 C C . GLY B 1 104 ? 20.860 30.890 -16.933 1.00 32.86 103 GLY B C 1
ATOM 2343 O O . GLY B 1 104 ? 20.070 31.716 -16.475 1.00 32.90 103 GLY B O 1
ATOM 2344 N N . ARG B 1 105 ? 21.208 30.851 -18.220 1.00 35.24 104 ARG B N 1
ATOM 2345 C CA . ARG B 1 105 ? 20.722 31.856 -19.179 1.00 37.93 104 ARG B CA 1
ATOM 2346 C C . ARG B 1 105 ? 20.067 31.232 -20.411 1.00 34.18 104 ARG B C 1
ATOM 2347 O O . ARG B 1 105 ? 19.940 31.899 -21.445 1.00 28.95 104 ARG B O 1
ATOM 2355 N N . ILE B 1 106 ? 19.660 29.965 -20.305 1.00 30.96 105 ILE B N 1
ATOM 2356 C CA . ILE B 1 106 ? 18.991 29.243 -21.398 1.00 30.13 105 ILE B CA 1
ATOM 2357 C C . ILE B 1 106 ? 17.637 28.739 -20.905 1.00 28.93 105 ILE B C 1
ATOM 2358 O O . ILE B 1 106 ? 17.554 28.140 -19.831 1.00 25.95 105 ILE B O 1
ATOM 2363 N N . VAL B 1 107 ? 16.576 29.036 -21.657 1.00 28.47 106 VAL B N 1
ATOM 2364 C CA . VAL B 1 107 ? 15.239 28.518 -21.341 1.00 24.51 106 VAL B CA 1
ATOM 2365 C C . VAL B 1 107 ? 14.694 27.786 -22.538 1.00 27.67 106 VAL B C 1
ATOM 2366 O O . VAL B 1 107 ? 15.196 27.947 -23.655 1.00 27.30 106 VAL B O 1
ATOM 2370 N N . ASN B 1 108 ? 13.665 26.974 -22.297 1.00 25.90 107 ASN B N 1
ATOM 2371 C CA . ASN B 1 108 ? 13.097 26.140 -23.320 1.00 27.42 107 ASN B CA 1
ATOM 2372 C C . ASN B 1 108 ? 11.587 26.040 -23.153 1.00 23.86 107 ASN B C 1
ATOM 2373 O O . ASN B 1 108 ? 11.064 26.259 -22.061 1.00 25.63 107 ASN B O 1
ATOM 2378 N N . ILE B 1 109 ? 10.885 25.722 -24.232 1.00 23.03 108 ILE B N 1
ATOM 2379 C CA . ILE B 1 109 ? 9.447 25.435 -24.148 1.00 23.85 108 ILE B CA 1
ATOM 2380 C C . ILE B 1 109 ? 9.226 24.017 -24.628 1.00 28.56 108 ILE B C 1
ATOM 2381 O O . ILE B 1 109 ? 9.924 23.555 -25.528 1.00 26.68 108 ILE B O 1
ATOM 2386 N N . HIS B 1 110 ? 8.266 23.323 -24.025 1.00 24.09 109 HIS B N 1
ATOM 2387 C CA . HIS B 1 110 ? 8.037 21.915 -24.337 1.00 26.84 109 HIS B CA 1
ATOM 2388 C C . HIS B 1 110 ? 6.543 21.641 -24.260 1.00 24.32 109 HIS B C 1
ATOM 2389 O O . HIS B 1 110 ? 5.883 22.068 -23.306 1.00 23.42 109 HIS B O 1
ATOM 2396 N N . PRO B 1 111 ? 6.001 20.935 -25.261 1.00 24.53 110 PRO B N 1
ATOM 2397 C CA . PRO B 1 111 ? 4.546 20.804 -25.348 1.00 26.28 110 PRO B CA 1
ATOM 2398 C C . PRO B 1 111 ? 4.011 19.584 -24.577 1.00 24.18 110 PRO B C 1
ATOM 2399 O O . PRO B 1 111 ? 3.249 18.781 -25.129 1.00 24.22 110 PRO B O 1
ATOM 2403 N N . SER B 1 112 ? 4.419 19.465 -23.313 1.00 24.37 111 SER B N 1
ATOM 2404 C CA . SER B 1 112 ? 3.790 18.530 -22.350 1.00 24.30 111 SER B CA 1
ATOM 2405 C C . SER B 1 112 ? 3.892 19.178 -20.967 1.00 22.21 111 SER B C 1
ATOM 2406 O O . SER B 1 112 ? 4.557 20.215 -20.794 1.00 25.64 111 SER B O 1
ATOM 2409 N N . LEU B 1 113 ? 3.220 18.586 -19.979 1.00 20.65 112 LEU B N 1
ATOM 2410 C CA . LEU B 1 113 ? 3.429 18.991 -18.609 1.00 21.56 112 LEU B CA 1
ATOM 2411 C C . LEU B 1 113 ? 4.536 18.112 -18.075 1.00 30.44 112 LEU B C 1
ATOM 2412 O O . LEU B 1 113 ? 4.268 17.011 -17.609 1.00 26.42 112 LEU B O 1
ATOM 2417 N N . LEU B 1 114 ? 5.777 18.592 -18.167 1.00 24.48 113 LEU B N 1
ATOM 2418 C CA . LEU B 1 114 ? 6.912 17.859 -17.601 1.00 23.79 113 LEU B CA 1
ATOM 2419 C C . LEU B 1 114 ? 6.661 17.592 -16.089 1.00 26.77 113 LEU B C 1
ATOM 2420 O O . LEU B 1 114 ? 6.146 18.466 -15.359 1.00 23.68 113 LEU B O 1
ATOM 2425 N N . PRO B 1 115 ? 7.085 16.421 -15.591 1.00 28.03 114 PRO B N 1
ATOM 2426 C CA . PRO B 1 115 ? 8.008 15.447 -16.200 1.00 27.45 114 PRO B CA 1
ATOM 2427 C C . PRO B 1 115 ? 7.369 14.418 -17.158 1.00 26.13 114 PRO B C 1
ATOM 2428 O O . PRO B 1 115 ? 8.086 13.582 -17.717 1.00 29.59 114 PRO B O 1
ATOM 2432 N N . ALA B 1 116 ? 6.056 14.482 -17.368 1.00 25.67 115 ALA B N 1
ATOM 2433 C CA . ALA B 1 116 ? 5.410 13.578 -18.334 1.00 25.38 115 ALA B CA 1
ATOM 2434 C C . ALA B 1 116 ? 5.854 13.925 -19.755 1.00 26.87 115 ALA B C 1
ATOM 2435 O O . ALA B 1 116 ? 6.044 15.094 -20.085 1.00 25.86 115 ALA B O 1
ATOM 2437 N N . PHE B 1 117 ? 6.011 12.885 -20.570 1.00 21.03 116 PHE B N 1
ATOM 2438 C CA . PHE B 1 117 ? 6.278 12.972 -22.011 1.00 24.66 116 PHE B CA 1
ATOM 2439 C C . PHE B 1 117 ? 7.473 13.845 -22.407 1.00 25.75 116 PHE B C 1
ATOM 2440 O O . PHE B 1 117 ? 7.313 14.785 -23.189 1.00 24.19 116 PHE B O 1
ATOM 2448 N N . PRO B 1 118 ? 8.679 13.546 -21.877 1.00 29.09 117 PRO B N 1
ATOM 2449 C CA . PRO B 1 118 ? 9.841 14.317 -22.350 1.00 28.89 117 PRO B CA 1
ATOM 2450 C C . PRO B 1 118 ? 10.228 13.861 -23.765 1.00 30.19 117 PRO B C 1
ATOM 2451 O O . PRO B 1 118 ? 9.738 12.828 -24.239 1.00 31.08 117 PRO B O 1
ATOM 2455 N N . GLY B 1 119 ? 11.070 14.630 -24.444 1.00 31.87 118 GLY B N 1
ATOM 2456 C CA . GLY B 1 119 ? 11.589 14.220 -25.747 1.00 33.68 118 GLY B CA 1
ATOM 2457 C C . GLY B 1 119 ? 10.711 14.624 -26.909 1.00 34.01 118 GLY B C 1
ATOM 2458 O O . GLY B 1 119 ? 9.836 15.483 -26.780 1.00 34.27 118 GLY B O 1
ATOM 2459 N N . LEU B 1 120 ? 10.944 13.991 -28.056 1.00 30.77 119 LEU B N 1
ATOM 2460 C CA . LEU B 1 120 ? 10.299 14.380 -29.307 1.00 32.13 119 LEU B CA 1
ATOM 2461 C C . LEU B 1 120 ? 8.820 13.995 -29.391 1.00 25.92 119 LEU B C 1
ATOM 2462 O O . LEU B 1 120 ? 8.402 12.979 -28.822 1.00 28.55 119 LEU B O 1
ATOM 2467 N N . HIS B 1 121 ? 8.052 14.814 -30.118 1.00 26.16 120 HIS B N 1
ATOM 2468 C CA . HIS B 1 121 ? 6.650 14.526 -30.480 1.00 28.49 120 HIS B CA 1
ATOM 2469 C C . HIS B 1 121 ? 5.760 14.323 -29.247 1.00 24.03 120 HIS B C 1
ATOM 2470 O O . HIS B 1 121 ? 4.974 13.379 -29.207 1.00 24.74 120 HIS B O 1
ATOM 2477 N N . ALA B 1 122 ? 5.884 15.207 -28.260 1.00 26.62 121 ALA B N 1
ATOM 2478 C CA . ALA B 1 122 ? 5.204 15.004 -26.977 1.00 28.91 121 ALA B CA 1
ATOM 2479 C C . ALA B 1 122 ? 3.685 15.133 -27.078 1.00 20.43 121 ALA B C 1
ATOM 2480 O O . ALA B 1 122 ? 2.965 14.563 -26.258 1.00 22.79 121 ALA B O 1
ATOM 2482 N N . ILE B 1 123 ? 3.199 15.872 -28.075 1.00 24.29 122 ILE B N 1
ATOM 2483 C CA . ILE B 1 123 ? 1.749 15.996 -28.278 1.00 25.83 122 ILE B CA 1
ATOM 2484 C C . ILE B 1 123 ? 1.210 14.649 -28.758 1.00 25.41 122 ILE B C 1
ATOM 2485 O O . ILE B 1 123 ? 0.227 14.139 -28.223 1.00 23.54 122 ILE B O 1
ATOM 2490 N N . GLU B 1 124 ? 1.901 14.058 -29.733 1.00 25.25 123 GLU B N 1
ATOM 2491 C CA . GLU B 1 124 ? 1.611 12.691 -30.186 1.00 28.74 123 GLU B CA 1
ATOM 2492 C C . GLU B 1 124 ? 1.730 11.659 -29.059 1.00 25.84 123 GLU B C 1
ATOM 2493 O O . GLU B 1 124 ? 0.911 10.737 -28.971 1.00 25.43 123 GLU B O 1
ATOM 2499 N N . GLN B 1 125 ? 2.748 11.808 -28.215 1.00 24.99 124 GLN B N 1
ATOM 2500 C CA . GLN B 1 125 ? 2.891 10.919 -27.046 1.00 27.06 124 GLN B CA 1
ATOM 2501 C C . GLN B 1 125 ? 1.663 10.955 -26.150 1.00 28.61 124 GLN B C 1
ATOM 2502 O O . GLN B 1 125 ? 1.200 9.911 -25.683 1.00 23.23 124 GLN B O 1
ATOM 2508 N N . ALA B 1 126 ? 1.158 12.158 -25.875 1.00 22.40 125 ALA B N 1
ATOM 2509 C CA . ALA B 1 126 ? -0.006 12.313 -24.994 1.00 23.15 125 ALA B CA 1
ATOM 2510 C C . ALA B 1 126 ? -1.264 11.694 -25.619 1.00 24.17 125 ALA B C 1
ATOM 2511 O O . ALA B 1 126 ? -2.060 11.068 -24.921 1.00 28.17 125 ALA B O 1
ATOM 2513 N N . ILE B 1 127 ? -1.436 11.882 -26.926 1.00 22.53 126 ILE B N 1
ATOM 2514 C CA . ILE B 1 127 ? -2.555 11.273 -27.642 1.00 23.64 126 ILE B CA 1
ATOM 2515 C C . ILE B 1 127 ? -2.459 9.733 -27.566 1.00 28.53 126 ILE B C 1
ATOM 2516 O O . ILE B 1 127 ? -3.446 9.054 -27.258 1.00 28.38 126 ILE B O 1
ATOM 2521 N N . ARG B 1 128 ? -1.273 9.198 -27.853 1.00 26.87 127 ARG B N 1
ATOM 2522 C CA . ARG B 1 128 ? -1.058 7.729 -27.834 1.00 29.08 127 ARG B CA 1
ATOM 2523 C C . ARG B 1 128 ? -1.196 7.122 -26.436 1.00 32.71 127 ARG B C 1
ATOM 2524 O O . ARG B 1 128 ? -1.591 5.960 -26.285 1.00 28.35 127 ARG B O 1
ATOM 2532 N N . ALA B 1 129 ? -0.900 7.912 -25.406 1.00 25.52 128 ALA B N 1
ATOM 2533 C CA . ALA B 1 129 ? -1.045 7.441 -24.028 1.00 31.13 128 ALA B CA 1
ATOM 2534 C C . ALA B 1 129 ? -2.478 7.577 -23.531 1.00 28.07 128 ALA B C 1
ATOM 2535 O O . ALA B 1 129 ? -2.788 7.141 -22.420 1.00 29.34 128 ALA B O 1
ATOM 2537 N N . ASN B 1 130 ? -3.340 8.194 -24.342 1.00 26.61 129 ASN B N 1
ATOM 2538 C CA . ASN B 1 130 ? -4.734 8.436 -23.972 1.00 23.17 129 ASN B CA 1
ATOM 2539 C C . ASN B 1 130 ? -4.891 9.212 -22.662 1.00 29.34 129 ASN B C 1
ATOM 2540 O O . ASN B 1 130 ? -5.706 8.842 -21.808 1.00 28.67 129 ASN B O 1
ATOM 2545 N N . VAL B 1 131 ? -4.106 10.272 -22.484 1.00 23.33 130 VAL B N 1
ATOM 2546 C CA . VAL B 1 131 ? -4.319 11.132 -21.306 1.00 22.49 130 VAL B CA 1
ATOM 2547 C C . VAL B 1 131 ? -5.484 12.068 -21.598 1.00 27.29 130 VAL B C 1
ATOM 2548 O O . VAL B 1 131 ? -5.868 12.218 -22.753 1.00 24.97 130 VAL B O 1
ATOM 2552 N N . LYS B 1 132 ? -6.076 12.660 -20.560 1.00 23.01 131 LYS B N 1
ATOM 2553 C CA . LYS B 1 132 ? -7.170 13.590 -20.763 1.00 22.68 131 LYS B CA 1
ATOM 2554 C C . LYS B 1 132 ? -6.715 15.038 -20.573 1.00 23.41 131 LYS B C 1
ATOM 2555 O O . LYS B 1 132 ? -7.435 15.974 -20.925 1.00 24.52 131 LYS B O 1
ATOM 2561 N N . VAL B 1 133 ? -5.555 15.212 -19.957 1.00 22.78 132 VAL B N 1
ATOM 2562 C CA . VAL B 1 133 ? -4.998 16.549 -19.741 1.00 19.86 132 VAL B CA 1
ATOM 2563 C C . VAL B 1 133 ? -3.547 16.519 -20.140 1.00 26.69 132 VAL B C 1
ATOM 2564 O O . VAL B 1 133 ? -2.819 15.626 -19.731 1.00 21.06 132 VAL B O 1
ATOM 2568 N N . THR B 1 134 ? -3.120 17.476 -20.960 1.00 20.57 133 THR B N 1
ATOM 2569 C CA . THR B 1 134 ? -1.686 17.647 -21.205 1.00 25.22 133 THR B CA 1
ATOM 2570 C C . THR B 1 134 ? -1.442 19.131 -21.024 1.00 23.76 133 THR B C 1
ATOM 2571 O O . THR B 1 134 ? -2.206 19.782 -20.296 1.00 22.51 133 THR B O 1
ATOM 2575 N N . GLY B 1 135 ? -0.397 19.683 -21.637 1.00 23.71 134 GLY B N 1
ATOM 2576 C CA . GLY B 1 135 ? -0.184 21.119 -21.531 1.00 23.22 134 GLY B CA 1
ATOM 2577 C C . GLY B 1 135 ? 1.183 21.568 -22.017 1.00 24.17 134 GLY B C 1
ATOM 2578 O O . GLY B 1 135 ? 1.766 20.945 -22.883 1.00 22.20 134 GLY B O 1
ATOM 2579 N N . VAL B 1 136 ? 1.677 22.672 -21.467 1.00 23.44 135 VAL B N 1
ATOM 2580 C CA . VAL B 1 136 ? 2.897 23.302 -21.958 1.00 20.74 135 VAL B CA 1
ATOM 2581 C C . VAL B 1 136 ? 3.791 23.583 -20.766 1.00 25.43 135 VAL B C 1
ATOM 2582 O O . VAL B 1 136 ? 3.287 23.944 -19.708 1.00 23.51 135 VAL B O 1
ATOM 2586 N N . THR B 1 137 ? 5.102 23.407 -20.922 1.00 19.66 136 THR B N 1
ATOM 2587 C CA . THR B 1 137 ? 6.065 23.717 -19.857 1.00 21.54 136 THR B CA 1
ATOM 2588 C C . THR B 1 137 ? 7.156 24.643 -20.378 1.00 21.14 136 THR B C 1
ATOM 2589 O O . THR B 1 137 ? 7.700 24.407 -21.441 1.00 26.10 136 THR B O 1
ATOM 2593 N N . ILE B 1 138 ? 7.490 25.667 -19.602 1.00 23.29 137 ILE B N 1
ATOM 2594 C CA . ILE B 1 138 ? 8.635 26.495 -19.886 1.00 24.90 137 ILE B CA 1
ATOM 2595 C C . ILE B 1 138 ? 9.609 26.295 -18.726 1.00 28.14 137 ILE B C 1
ATOM 2596 O O . ILE B 1 138 ? 9.203 26.360 -17.572 1.00 25.37 137 ILE B O 1
ATOM 2601 N N . HIS B 1 139 ? 10.888 26.068 -19.027 1.00 24.13 138 HIS B N 1
ATOM 2602 C CA . HIS B 1 139 ? 11.846 25.749 -17.956 1.00 22.56 138 HIS B CA 1
ATOM 2603 C C . HIS B 1 139 ? 13.243 26.223 -18.298 1.00 27.24 138 HIS B C 1
ATOM 2604 O O . HIS B 1 139 ? 13.587 26.358 -19.472 1.00 25.82 138 HIS B O 1
ATOM 2611 N N . TYR B 1 140 ? 14.046 26.465 -17.266 1.00 25.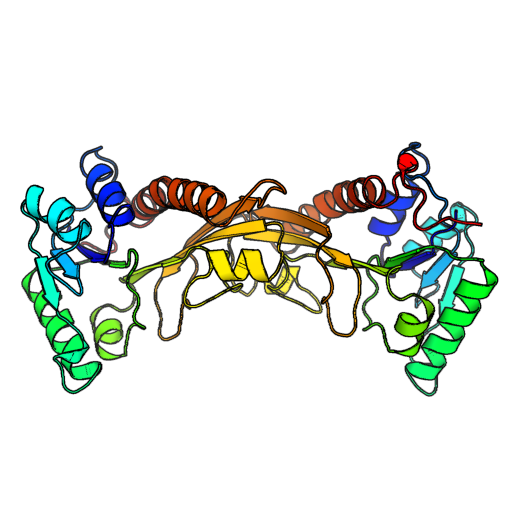09 139 TYR B N 1
ATOM 2612 C CA . TYR B 1 140 ? 15.488 26.619 -17.469 1.00 28.54 139 TYR B CA 1
ATOM 2613 C C . TYR B 1 140 ? 16.061 25.316 -17.970 1.00 28.47 139 TYR B C 1
ATOM 2614 O O . TYR B 1 140 ? 15.589 24.230 -17.608 1.00 30.05 139 TYR B O 1
ATOM 2623 N N . VAL B 1 141 ? 17.091 25.427 -18.807 1.00 25.56 140 VAL B N 1
ATOM 2624 C CA . VAL B 1 141 ? 17.749 24.272 -19.393 1.00 25.15 140 VAL B CA 1
ATOM 2625 C C . VAL B 1 141 ? 18.975 23.919 -18.522 1.00 25.51 140 VAL B C 1
ATOM 2626 O O . VAL B 1 141 ? 19.791 24.788 -18.219 1.00 30.99 140 VAL B O 1
ATOM 2630 N N . ASP B 1 142 ? 19.032 22.667 -18.084 1.00 32.07 141 ASP B N 1
ATOM 2631 C CA . ASP B 1 142 ? 20.203 22.093 -17.405 1.00 39.79 141 ASP B CA 1
ATOM 2632 C C . ASP B 1 142 ? 20.659 20.913 -18.259 1.00 43.17 141 ASP B C 1
ATOM 2633 O O . ASP B 1 142 ? 20.129 20.718 -19.362 1.00 42.82 141 ASP B O 1
ATOM 2638 N N A GLU B 1 143 ? 21.571 20.090 -17.728 0.50 44.97 142 GLU B N 1
ATOM 2639 N N B GLU B 1 143 ? 21.679 20.197 -17.787 0.50 39.18 142 GLU B N 1
ATOM 2640 C CA A GLU B 1 143 ? 22.234 18.985 -18.466 0.50 47.52 142 GLU B CA 1
ATOM 2641 C CA B GLU B 1 143 ? 22.146 18.989 -18.449 0.50 40.61 142 GLU B CA 1
ATOM 2642 C C A GLU B 1 143 ? 21.378 18.008 -19.290 0.50 43.80 142 GLU B C 1
ATOM 2643 C C B GLU B 1 143 ? 21.025 17.965 -18.410 0.50 33.32 142 GLU B C 1
ATOM 2644 O O A GLU B 1 143 ? 21.743 17.673 -20.414 0.50 45.16 142 GLU B O 1
ATOM 2645 O O B GLU B 1 143 ? 20.376 17.781 -17.377 0.50 30.89 142 GLU B O 1
ATOM 2656 N N A GLY B 1 144 ? 20.262 17.543 -18.738 0.50 47.59 143 GLY B N 1
ATOM 2657 N N B GLY B 1 144 ? 20.773 17.329 -19.547 0.50 35.86 143 GLY B N 1
ATOM 2658 C CA A GLY B 1 144 ? 19.504 16.449 -19.358 0.50 48.11 143 GLY B CA 1
ATOM 2659 C CA B GLY B 1 144 ? 19.704 16.348 -19.632 0.50 45.15 143 GLY B CA 1
ATOM 2660 C C A GLY B 1 144 ? 18.424 16.850 -20.350 0.50 49.53 143 GLY B C 1
ATOM 2661 C C B GLY B 1 144 ? 18.558 16.803 -20.513 0.50 47.30 143 GLY B C 1
ATOM 2662 O O A GLY B 1 144 ? 18.253 18.032 -20.642 0.50 50.05 143 GLY B O 1
ATOM 2663 O O B GLY B 1 144 ? 18.445 17.983 -20.847 0.50 49.00 143 GLY B O 1
ATOM 2664 N N . MET B 1 145 ? 17.704 15.851 -20.868 1.00 45.95 144 MET B N 1
ATOM 2665 C CA . MET B 1 145 ? 16.586 16.069 -21.791 1.00 50.92 144 MET B CA 1
ATOM 2666 C C . MET B 1 145 ? 15.360 16.620 -21.065 1.00 49.22 144 MET B C 1
ATOM 2667 O O . MET B 1 145 ? 14.737 15.917 -20.263 1.00 54.22 144 MET B O 1
ATOM 2672 N N . ASP B 1 146 ? 15.034 17.881 -21.345 1.00 40.06 145 ASP B N 1
ATOM 2673 C CA . ASP B 1 146 ? 13.866 18.569 -20.754 1.00 41.47 145 ASP B CA 1
ATOM 2674 C C . ASP B 1 146 ? 13.907 18.667 -19.226 1.00 41.51 145 ASP B C 1
ATOM 2675 O O . ASP B 1 146 ? 12.869 18.723 -18.554 1.00 42.46 145 ASP B O 1
ATOM 2680 N N . THR B 1 147 ? 15.124 18.693 -18.689 1.00 39.85 146 THR B N 1
ATOM 2681 C CA . THR B 1 147 ? 15.341 18.857 -17.267 1.00 37.71 146 THR B CA 1
ATOM 2682 C C . THR B 1 147 ? 15.716 20.305 -16.995 1.00 34.84 146 THR B C 1
ATOM 2683 O O . THR B 1 147 ? 16.185 21.023 -17.886 1.00 44.10 146 THR B O 1
ATOM 2687 N N . GLY B 1 148 ? 15.526 20.715 -15.751 1.00 33.26 147 GLY B N 1
ATOM 2688 C CA . GLY B 1 148 ? 15.871 22.050 -15.309 1.00 31.80 147 GLY B CA 1
ATOM 2689 C C . GLY B 1 148 ? 14.649 22.674 -14.671 1.00 28.15 147 GLY B C 1
ATOM 2690 O O . GLY B 1 148 ? 13.519 22.263 -14.979 1.00 35.08 147 GLY B O 1
ATOM 2691 N N . PRO B 1 149 ? 14.870 23.637 -13.756 1.00 25.75 148 PRO B N 1
ATOM 2692 C CA . PRO B 1 149 ? 13.830 24.268 -12.956 1.00 28.07 148 PRO B CA 1
ATOM 2693 C C . PRO B 1 149 ? 12.683 24.810 -13.809 1.00 29.97 148 PRO B C 1
ATOM 2694 O O . PRO B 1 149 ? 12.907 25.542 -14.773 1.00 24.64 148 PRO B O 1
ATOM 2698 N N . ILE B 1 150 ? 11.465 24.392 -13.470 1.00 28.85 149 ILE B N 1
ATOM 2699 C CA . ILE B 1 150 ? 10.270 24.714 -14.245 1.00 24.82 149 ILE B CA 1
ATOM 2700 C C . ILE B 1 150 ? 9.785 26.111 -13.891 1.00 27.32 149 ILE B C 1
ATOM 2701 O O . ILE B 1 150 ? 9.514 26.400 -12.725 1.00 25.26 149 ILE B O 1
ATOM 2706 N N . ILE B 1 151 ? 9.684 26.981 -14.896 1.00 23.14 150 ILE B N 1
ATOM 2707 C CA . ILE B 1 151 ? 9.260 28.383 -14.683 1.00 21.77 150 ILE B CA 1
ATOM 2708 C C . ILE B 1 151 ? 7.729 28.555 -14.734 1.00 23.04 150 ILE B C 1
ATOM 2709 O O . ILE B 1 151 ? 7.121 29.269 -13.912 1.00 23.80 150 ILE B O 1
ATOM 2714 N N . ALA B 1 152 ? 7.101 27.904 -15.707 1.00 22.30 151 ALA B N 1
ATOM 2715 C CA . ALA B 1 152 ? 5.653 28.028 -15.867 1.00 22.30 151 ALA B CA 1
ATOM 2716 C C . ALA B 1 152 ? 5.102 26.798 -16.523 1.00 21.33 151 ALA B C 1
ATOM 2717 O O . ALA B 1 152 ? 5.777 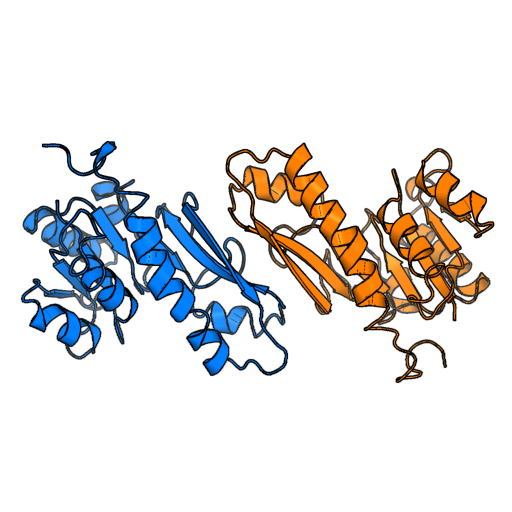26.155 -17.338 1.00 23.61 151 ALA B O 1
ATOM 2719 N N . GLN B 1 153 ? 3.854 26.490 -16.196 1.00 22.14 152 GLN B N 1
ATOM 2720 C CA . GLN B 1 153 ? 3.130 25.447 -16.888 1.00 21.14 152 GLN B CA 1
ATOM 2721 C C . GLN B 1 153 ? 1.676 25.869 -17.060 1.00 23.83 152 GLN B C 1
ATOM 2722 O O . GLN B 1 153 ? 1.140 26.589 -16.232 1.00 22.93 152 GLN B O 1
ATOM 2728 N N . GLU B 1 154 ? 1.040 25.359 -18.104 1.00 22.50 153 GLU B N 1
ATOM 2729 C CA . GLU B 1 154 ? -0.396 25.578 -18.320 1.00 20.90 153 GLU B CA 1
ATOM 2730 C C . GLU B 1 154 ? -1.008 24.328 -18.915 1.00 22.23 153 GLU B C 1
ATOM 2731 O O . GLU B 1 154 ? -0.507 23.814 -19.916 1.00 24.09 153 GLU B O 1
ATOM 2737 N N . ALA B 1 155 ? -2.086 23.855 -18.287 1.00 21.97 154 ALA B N 1
ATOM 2738 C CA . ALA B 1 155 ? -2.812 22.664 -18.718 1.00 22.53 154 ALA B CA 1
ATOM 2739 C C . ALA B 1 155 ? -3.715 22.937 -19.911 1.00 24.80 154 ALA B C 1
ATOM 2740 O O . ALA B 1 155 ? -4.248 24.048 -20.071 1.00 24.83 154 ALA B O 1
ATOM 2742 N N . VAL B 1 156 ? -3.860 21.918 -20.760 1.00 21.89 155 VAL B N 1
ATOM 2743 C CA . VAL B 1 156 ? -4.779 21.917 -21.895 1.00 21.73 155 VAL B CA 1
ATOM 2744 C C . VAL B 1 156 ? -5.508 20.578 -21.865 1.00 25.55 155 VAL B C 1
ATOM 2745 O O . VAL B 1 156 ? -4.870 19.513 -21.833 1.00 24.49 155 VAL B O 1
ATOM 2749 N N . SER B 1 157 ? -6.833 20.635 -21.856 1.00 23.83 156 SER B N 1
ATOM 2750 C CA . SER B 1 157 ? -7.662 19.434 -21.876 1.00 26.54 156 SER B CA 1
ATOM 2751 C C . SER B 1 157 ? -7.730 18.816 -23.262 1.00 27.68 156 SER B C 1
ATOM 2752 O O . SER B 1 157 ? -7.822 19.526 -24.267 1.00 28.13 156 SER B O 1
ATOM 2755 N N . ILE B 1 158 ? -7.672 17.487 -23.323 1.00 24.95 157 ILE B N 1
ATOM 2756 C CA . ILE B 1 158 ? -7.852 16.790 -24.595 1.00 25.43 157 ILE B CA 1
ATOM 2757 C C . ILE B 1 158 ? -9.296 16.330 -24.641 1.00 30.42 157 ILE B C 1
ATOM 2758 O O . ILE B 1 158 ? -9.683 15.393 -23.933 1.00 32.36 157 ILE B O 1
ATOM 2763 N N . GLU B 1 159 ? -10.090 17.007 -25.463 1.00 25.14 158 GLU B N 1
ATOM 2764 C CA . GLU B 1 159 ? -11.505 16.691 -25.605 1.00 29.59 158 GLU B CA 1
ATOM 2765 C C . GLU B 1 159 ? -11.678 15.460 -26.478 1.00 25.97 158 GLU B C 1
ATOM 2766 O O . GLU B 1 159 ? -10.773 15.099 -27.227 1.00 28.32 158 GLU B O 1
ATOM 2772 N N . GLU B 1 160 ? -12.854 14.836 -26.409 1.00 26.81 159 GLU B N 1
ATOM 2773 C CA . GLU B 1 160 ? -13.095 13.614 -27.189 1.00 29.63 159 GLU B CA 1
ATOM 2774 C C . GLU B 1 160 ? -12.985 13.828 -28.686 1.00 30.13 159 GLU B C 1
ATOM 2775 O O . GLU B 1 160 ? -12.468 12.961 -29.404 1.00 29.76 159 GLU B O 1
ATOM 2781 N N . GLU B 1 161 ? -13.440 14.994 -29.151 1.00 32.12 160 GLU B N 1
ATOM 2782 C CA . GLU B 1 161 ? -13.366 15.343 -30.582 1.00 33.83 160 GLU B CA 1
ATOM 2783 C C . GLU B 1 161 ? -11.971 15.798 -31.026 1.00 30.81 160 GLU B C 1
ATOM 2784 O O . GLU B 1 161 ? -11.731 15.950 -32.222 1.00 30.47 160 GLU B O 1
ATOM 2790 N N . ASP B 1 162 ? -11.051 16.023 -30.086 1.00 29.73 161 ASP B N 1
ATOM 2791 C CA . ASP B 1 162 ? -9.714 16.494 -30.461 1.00 26.65 161 ASP B CA 1
ATOM 2792 C C . ASP B 1 162 ? -8.932 15.455 -31.251 1.00 33.03 161 ASP B C 1
ATOM 2793 O O . ASP B 1 162 ? -9.012 14.263 -30.969 1.00 30.75 161 ASP B O 1
ATOM 2798 N N . THR B 1 163 ? -8.204 15.931 -32.257 1.00 25.79 162 THR B N 1
ATOM 2799 C CA . THR B 1 163 ? -7.276 15.109 -33.031 1.00 28.27 162 THR B CA 1
ATOM 2800 C C . THR B 1 163 ? -5.887 15.664 -32.757 1.00 31.77 162 THR B C 1
ATOM 2801 O O . THR B 1 163 ? -5.765 16.700 -32.093 1.00 26.57 162 THR B O 1
ATOM 2805 N N . LEU B 1 164 ? -4.850 15.006 -33.281 1.00 28.34 163 LEU B N 1
ATOM 2806 C CA . LEU B 1 164 ? -3.481 15.540 -33.230 1.00 29.92 163 LEU B CA 1
ATOM 2807 C C . LEU B 1 164 ? -3.433 16.988 -33.747 1.00 31.70 163 LEU B C 1
ATOM 2808 O O . LEU B 1 164 ? -2.811 17.861 -33.134 1.00 27.56 163 LEU B O 1
ATOM 2813 N N . GLU B 1 165 ? -4.105 17.231 -34.867 1.00 28.64 164 GLU B N 1
ATOM 2814 C CA . GLU B 1 165 ? -4.119 18.558 -35.486 1.00 28.68 164 GLU B CA 1
ATOM 2815 C C . GLU B 1 165 ? -4.801 19.624 -34.605 1.00 25.91 164 GLU B C 1
ATOM 2816 O O . GLU B 1 165 ? -4.246 20.714 -34.404 1.00 29.48 164 GLU B O 1
ATOM 2822 N N . THR B 1 166 ? -5.993 19.319 -34.098 1.00 25.79 165 THR B N 1
ATOM 2823 C CA . THR B 1 166 ? -6.755 20.298 -33.329 1.00 30.26 165 THR B CA 1
ATOM 2824 C C . THR B 1 166 ? -6.116 20.537 -31.960 1.00 31.77 165 THR B C 1
ATOM 2825 O O . THR B 1 166 ? -6.085 21.675 -31.478 1.00 27.78 165 THR B O 1
ATOM 2829 N N . LEU B 1 167 ? -5.565 19.479 -31.359 1.00 24.88 166 LEU B N 1
ATOM 2830 C CA . LEU B 1 167 ? -4.830 19.620 -30.100 1.00 26.70 166 LEU B CA 1
ATOM 2831 C C . LEU B 1 167 ? -3.541 20.422 -30.297 1.00 24.87 166 LEU B C 1
ATOM 2832 O O . LEU B 1 167 ? -3.190 21.270 -29.459 1.00 24.67 166 LEU B O 1
ATOM 2837 N N . THR B 1 168 ? -2.832 20.145 -31.386 1.00 24.65 167 THR B N 1
ATOM 2838 C CA . THR B 1 168 ? -1.609 20.910 -31.710 1.00 24.69 167 THR B CA 1
ATOM 2839 C C . THR B 1 168 ? -1.919 22.408 -31.845 1.00 27.81 167 THR B C 1
ATOM 2840 O O . THR B 1 168 ? -1.186 23.241 -31.315 1.00 25.10 167 THR B O 1
ATOM 2844 N N . THR B 1 169 ? -3.010 22.735 -32.534 1.00 26.97 168 THR B N 1
ATOM 2845 C CA . THR B 1 169 ? -3.486 24.122 -32.631 1.00 28.99 168 THR B CA 1
ATOM 2846 C C . THR B 1 169 ? -3.731 24.742 -31.256 1.00 29.55 168 THR B C 1
ATOM 2847 O O . THR B 1 169 ? -3.271 25.859 -30.974 1.00 26.03 168 THR B O 1
ATOM 2851 N N . LYS B 1 170 ? -4.437 24.019 -30.393 1.00 23.03 169 LYS B N 1
ATOM 2852 C CA . LYS B 1 170 ? -4.682 24.509 -29.039 1.00 23.92 169 LYS B CA 1
ATOM 2853 C C . LYS B 1 170 ? -3.393 24.740 -28.259 1.00 26.04 169 LYS B C 1
ATOM 2854 O O . LYS B 1 170 ? -3.248 25.750 -27.569 1.00 25.28 169 LYS B O 1
ATOM 2860 N N . ILE B 1 171 ? -2.474 23.784 -28.357 1.00 24.16 170 ILE B N 1
ATOM 2861 C CA . ILE B 1 171 ? -1.198 23.849 -27.629 1.00 25.59 170 ILE B CA 1
ATOM 2862 C C . ILE B 1 171 ? -0.315 24.980 -28.164 1.00 25.48 170 ILE B C 1
ATOM 2863 O O . ILE B 1 171 ? 0.290 25.727 -27.387 1.00 25.44 170 ILE B O 1
ATOM 2868 N N . GLN B 1 172 ? -0.276 25.131 -29.485 1.00 23.86 171 GLN B N 1
ATOM 2869 C CA . GLN B 1 172 ? 0.454 26.264 -30.066 1.00 27.77 171 GLN B CA 1
ATOM 2870 C C . GLN B 1 172 ? -0.109 27.636 -29.639 1.00 26.39 171 GLN B C 1
ATOM 2871 O O . GLN B 1 172 ? 0.675 28.555 -29.382 1.00 26.22 171 GLN B O 1
ATOM 2877 N N . ALA B 1 173 ? -1.441 27.756 -29.539 1.00 28.34 172 ALA B N 1
ATOM 2878 C CA . ALA B 1 173 ? -2.074 28.982 -29.003 1.00 32.16 172 ALA B CA 1
ATOM 2879 C C . ALA B 1 173 ? -1.599 29.310 -27.593 1.00 31.75 172 ALA B C 1
ATOM 2880 O O . ALA B 1 173 ? -1.269 30.463 -27.292 1.00 27.09 172 ALA B O 1
ATOM 2882 N N . VAL B 1 174 ? -1.545 28.297 -26.726 1.00 21.52 173 VAL B N 1
ATOM 2883 C CA . VAL B 1 174 ? -0.987 28.470 -25.375 1.00 23.39 173 VAL B CA 1
ATOM 2884 C C . VAL B 1 174 ? 0.469 28.909 -25.443 1.00 22.64 173 VAL B C 1
ATOM 2885 O O . VAL B 1 174 ? 0.846 29.884 -24.793 1.00 24.31 173 VAL B O 1
ATOM 2889 N N . GLU B 1 175 ? 1.277 28.212 -26.243 1.00 22.70 174 GLU B N 1
ATOM 2890 C CA . GLU B 1 175 ? 2.690 28.566 -26.362 1.00 24.83 174 GLU B CA 1
ATOM 2891 C C . GLU B 1 175 ? 2.901 30.021 -26.806 1.00 25.44 174 GLU B C 1
ATOM 2892 O O . GLU B 1 175 ? 3.750 30.728 -26.255 1.00 24.22 174 GLU B O 1
ATOM 2898 N N . HIS B 1 176 ? 2.138 30.457 -27.803 1.00 23.00 175 HIS B N 1
ATOM 2899 C CA . HIS B 1 176 ? 2.326 31.817 -28.381 1.00 25.08 175 HIS B CA 1
ATOM 2900 C C . HIS B 1 176 ? 2.002 32.925 -27.399 1.00 28.26 175 HIS B C 1
ATOM 2901 O O . HIS B 1 176 ? 2.580 34.009 -27.472 1.00 25.87 175 HIS B O 1
ATOM 2908 N N . ARG B 1 177 ? 1.075 32.652 -26.490 1.00 25.38 176 ARG B N 1
ATOM 2909 C CA . ARG B 1 177 ? 0.735 33.589 -25.424 1.00 26.27 176 ARG B CA 1
ATOM 2910 C C . ARG B 1 177 ? 1.690 33.407 -24.255 1.00 28.50 176 ARG B C 1
ATOM 2911 O O . ARG B 1 177 ? 2.245 34.387 -23.736 1.00 25.68 176 ARG B O 1
ATOM 2919 N N . LEU B 1 178 ? 1.898 32.152 -23.846 1.00 24.25 177 LEU B N 1
ATOM 2920 C CA . LEU B 1 178 ? 2.622 31.877 -22.599 1.00 25.83 177 LEU B CA 1
ATOM 2921 C C . LEU B 1 178 ? 4.118 32.137 -22.653 1.00 21.11 177 LEU B C 1
ATOM 2922 O O . LEU B 1 178 ? 4.680 32.594 -21.656 1.00 26.62 177 LEU B O 1
ATOM 2927 N N . TYR B 1 179 ? 4.774 31.827 -23.777 1.00 23.31 178 TYR B N 1
ATOM 2928 C CA . TYR B 1 179 ? 6.234 31.992 -23.838 1.00 21.23 178 TYR B CA 1
ATOM 2929 C C . TYR B 1 179 ? 6.605 33.471 -23.679 1.00 21.48 178 TYR B C 1
ATOM 2930 O O . TYR B 1 179 ? 7.397 33.794 -22.806 1.00 23.44 178 TYR B O 1
ATOM 2939 N N . PRO B 1 180 ? 5.999 34.376 -24.481 1.00 22.46 179 PRO B N 1
ATOM 2940 C CA . PRO B 1 180 ? 6.363 35.777 -24.267 1.00 26.12 179 PRO B CA 1
ATOM 2941 C C . PRO B 1 180 ? 5.930 36.363 -22.925 1.00 28.91 179 PRO B C 1
ATOM 2942 O O . PRO B 1 180 ? 6.676 37.163 -22.346 1.00 27.48 179 PRO B O 1
ATOM 2946 N N . ALA B 1 181 ? 4.754 35.979 -22.427 1.00 23.74 180 ALA B N 1
ATOM 2947 C CA . ALA B 1 181 ? 4.302 36.464 -21.117 1.00 27.17 180 ALA B CA 1
ATOM 2948 C C . ALA B 1 181 ? 5.243 35.999 -20.006 1.00 27.79 180 ALA B C 1
ATOM 2949 O O . ALA B 1 181 ? 5.509 36.727 -19.054 1.00 28.60 180 ALA B O 1
ATOM 2951 N N . THR B 1 182 ? 5.754 34.786 -20.148 1.00 28.43 181 THR B N 1
ATOM 2952 C CA . THR B 1 182 ? 6.669 34.226 -19.167 1.00 25.59 181 THR B CA 1
ATOM 2953 C C . THR B 1 182 ? 8.033 34.915 -19.253 1.00 26.78 181 THR B C 1
ATOM 2954 O O . THR B 1 182 ? 8.622 35.256 -18.221 1.00 31.95 181 THR B O 1
ATOM 2958 N N . LEU B 1 183 ? 8.519 35.124 -20.478 1.00 27.29 182 LEU B N 1
ATOM 2959 C CA . LEU B 1 183 ? 9.771 35.860 -20.696 1.00 28.74 182 LEU B CA 1
ATOM 2960 C C . LEU B 1 183 ? 9.695 37.294 -20.140 1.00 31.09 182 LEU B C 1
ATOM 2961 O O . LEU B 1 183 ? 10.647 37.773 -19.533 1.00 32.78 182 LEU B O 1
ATOM 2966 N N . HIS B 1 184 ? 8.557 37.959 -20.330 1.00 28.95 183 HIS B N 1
ATOM 2967 C CA . HIS B 1 184 ? 8.335 39.301 -19.761 1.00 34.81 183 HIS B CA 1
ATOM 2968 C C . HIS B 1 184 ? 8.500 39.303 -18.228 1.00 41.18 183 HIS B C 1
ATOM 2969 O O . HIS B 1 184 ? 9.239 40.139 -17.690 1.00 40.42 183 HIS B O 1
ATOM 2976 N N . LYS B 1 185 ? 7.847 38.347 -17.559 1.00 40.09 184 LYS B N 1
ATOM 2977 C CA A LYS B 1 185 ? 7.905 38.237 -16.099 0.50 44.10 184 LYS B CA 1
ATOM 2978 C CA B LYS B 1 185 ? 7.897 38.189 -16.094 0.50 44.03 184 LYS B CA 1
ATOM 2979 C C . LYS B 1 185 ? 9.299 37.850 -15.608 1.00 41.07 184 LYS B C 1
ATOM 2980 O O . LYS B 1 185 ? 9.774 38.391 -14.608 1.00 45.18 184 LYS B O 1
ATOM 2991 N N . LEU B 1 186 ? 9.949 36.939 -16.325 1.00 39.83 185 LEU B N 1
ATOM 2992 C CA . LEU B 1 186 ? 11.257 36.426 -15.943 1.00 40.29 185 LEU B CA 1
ATOM 2993 C C . LEU B 1 186 ? 12.346 37.471 -16.073 1.00 46.69 185 LEU B C 1
ATOM 2994 O O . LEU B 1 186 ? 13.204 37.593 -15.193 1.00 46.78 185 LEU B O 1
ATOM 2999 N N . LEU B 1 187 ? 12.297 38.220 -17.171 1.00 40.67 186 LEU B N 1
ATOM 3000 C CA . LEU B 1 187 ? 13.332 39.181 -17.510 1.00 46.29 186 LEU B CA 1
ATOM 3001 C C . LEU B 1 187 ? 12.933 40.614 -17.179 1.00 45.29 186 LEU B C 1
ATOM 3002 O O . LEU B 1 187 ? 13.483 41.547 -17.754 1.00 48.51 186 LEU B O 1
ATOM 3007 N N . SER B 1 188 ? 12.005 40.760 -16.233 1.00 49.01 187 SER B N 1
ATOM 3008 C CA A SER B 1 188 ? 11.469 42.055 -15.808 0.50 57.57 187 SER B CA 1
ATOM 3009 C CA B SER B 1 188 ? 11.470 42.065 -15.854 0.50 58.82 187 SER B CA 1
ATOM 3010 C C . SER B 1 188 ? 12.566 43.069 -15.488 1.00 61.97 187 SER B C 1
ATOM 3011 O O . SER B 1 188 ? 13.600 42.707 -14.920 1.00 53.19 187 SER B O 1
ATOM 3016 N N . LYS B 1 189 ? 12.317 44.329 -15.843 1.00 67.52 188 LYS B N 1
ATOM 3017 C CA . LYS B 1 189 ? 13.236 45.455 -15.615 1.00 77.31 188 LYS B CA 1
ATOM 3018 C C . LYS B 1 189 ? 13.442 45.804 -14.137 1.00 77.20 188 LYS B C 1
ATOM 3019 O O . LYS B 1 189 ? 14.372 46.541 -13.804 1.00 78.37 188 LYS B O 1
ATOM 3025 N N . ALA B 1 190 ? 12.572 45.271 -13.273 1.00 80.60 189 ALA B N 1
ATOM 3026 C CA . ALA B 1 190 ? 12.678 45.408 -11.817 1.00 83.73 189 ALA B CA 1
ATOM 3027 C C . ALA B 1 190 ? 14.038 44.923 -11.306 1.00 83.93 189 ALA B C 1
ATOM 3028 O O . ALA B 1 190 ? 14.769 45.678 -10.662 1.00 83.99 189 ALA B O 1
ATOM 3030 N N . GLU B 1 191 ? 14.370 43.670 -11.611 1.00 82.18 190 GLU B N 1
ATOM 3031 C CA . GLU B 1 191 ? 15.718 43.152 -11.398 1.00 82.52 190 GLU B CA 1
ATOM 3032 C C . GLU B 1 191 ? 16.568 43.513 -12.608 1.00 83.12 190 GLU B C 1
ATOM 3033 O O . GLU B 1 191 ? 16.079 43.527 -13.737 1.00 87.93 190 GLU B O 1
ATOM 3039 N N . ASN B 1 192 ? 17.848 43.786 -12.380 1.00 80.43 191 ASN B N 1
ATOM 3040 C CA . ASN B 1 192 ? 18.772 44.045 -13.482 1.00 80.24 191 ASN B CA 1
ATOM 3041 C C . ASN B 1 192 ? 19.429 42.741 -13.944 1.00 74.12 191 ASN B C 1
ATOM 3042 O O . ASN B 1 192 ? 20.285 42.743 -14.833 1.00 74.92 191 ASN B O 1
ATOM 3047 N N . LEU B 1 193 ? 18.948 41.637 -13.369 1.00 63.25 192 LEU B N 1
ATOM 3048 C CA . LEU B 1 193 ? 19.635 40.341 -13.284 1.00 56.08 192 LEU B CA 1
ATOM 3049 C C . LEU B 1 193 ? 20.492 39.868 -14.467 1.00 44.83 192 LEU B C 1
ATOM 3050 O O . LEU B 1 193 ? 21.684 39.610 -14.291 1.00 49.27 192 LEU B O 1
ATOM 3055 N N . TYR B 1 194 ? 19.896 39.736 -15.653 1.00 41.64 193 TYR B N 1
ATOM 3056 C CA . TYR B 1 194 ? 20.598 39.094 -16.777 1.00 42.19 193 TYR B CA 1
ATOM 3057 C C . TYR B 1 194 ? 21.305 40.075 -17.724 1.00 47.10 193 TYR B C 1
ATOM 3058 O O . TYR B 1 194 ? 22.122 39.669 -18.558 1.00 46.42 193 TYR B O 1
ATOM 3067 N N . PHE B 1 195 ? 21.006 41.359 -17.564 1.00 48.72 194 PHE B N 1
ATOM 3068 C CA . PHE B 1 195 ? 21.520 42.398 -18.459 1.00 55.91 194 PHE B CA 1
ATOM 3069 C C . PHE B 1 195 ? 22.368 43.443 -17.718 1.00 59.05 194 PHE B C 1
ATOM 3070 O O . PHE B 1 195 ? 22.231 44.649 -17.955 1.00 63.05 194 PHE B O 1
ATOM 3078 N N . GLN B 1 196 ? 23.241 42.977 -16.826 1.00 55.52 195 GLN B N 1
ATOM 3079 C CA . GLN B 1 196 ? 24.128 43.873 -16.072 1.00 66.06 195 GLN B CA 1
ATOM 3080 C C . GLN B 1 196 ? 25.371 44.234 -16.884 1.00 67.26 195 GLN B C 1
ATOM 3081 O O . GLN B 1 196 ? 25.942 43.387 -17.574 1.00 70.73 195 GLN B O 1
#

CATH classification: 3.40.50.170

Solvent-accessible surface area: 18775 Å² total; per-residue (Å²): 92,90,2,0,0,0,1,41,42,58,8,40,18,0,41,16,1,4,91,13,58,150,78,62,94,13,36,9,82,8,10,1,0,1,5,50,100,93,77,19,110,0,17,110,58,0,124,117,61,162,16,58,43,18,46,18,39,20,157,103,59,132,57,91,106,27,7,2,97,54,0,24,89,43,0,124,108,61,124,10,38,0,0,0,6,5,29,27,132,100,83,13,5,119,42,0,16,52,39,5,128,39,78,0,0,14,14,10,33,0,13,6,67,12,24,63,15,101,142,1,21,39,56,0,52,185,46,102,6,50,12,3,0,0,0,1,2,43,10,50,130,38,102,32,60,20,81,27,35,18,18,46,33,14,59,22,80,147,136,23,75,83,133,56,0,39,88,75,0,67,60,12,12,58,131,23,0,11,42,9,2,65,160,38,6,36,160,106,119,49,89,28,24,135,168,119,85,2,0,0,0,1,38,40,56,7,40,17,0,41,18,0,5,90,13,64,140,78,62,93,12,21,9,96,8,4,0,0,2,6,56,112,98,66,12,111,0,15,107,57,0,125,118,61,164,17,57,43,17,43,20,66,26,166,112,59,132,57,91,108,27,6,2,95,48,0,22,103,39,0,125,104,48,130,10,38,0,0,0,6,6,28,31,127,90,97,12,6,121,39,0,22,50,39,9,125,39,77,1,0,16,13,12,33,0,14,8,66,12,23,53,18,107,142,1,22,38,54,0,49,185,46,102,6,50,10,3,0,0,0,1,2,45,11,65,150,31,94,31,63,20,82,26,35,18,18,47,34,14,59,20,80,143,141,22,73,82,137,60,0,39,87,79,0,67,60,12,13,59,130,24,0,11,39,9,2,44,155,38,6,31,130,99,103,95,90,29,32,166

Sequence (389 aa):
KRVVAIFASGSGTNAEAIIQSSQQKAGQLLPCEVALLITDKKPGAKVVERVKVHEIPVCALDPKTYPSSKEAYEIEVVQQLKEKQIDFVVLAGYMRLVGPTLLGAYEGRIVNIHPSLLPAFPGLHAIEQAIIRANVKVTGVTIHYVDEEGGMDTGPIIAQEAVSIEEEDTLETLTTKIIQAVEHRLYPATLHKKLLSSKAENLYFQSKRVAIFASSGSGTNAEAIIQSQQKAGQLPCEVALLITDKPGAKVVERVKVHEIPVCALDPKTYPSKEAYEIEVVQQLKEKQIDFVVLAGYMRLVGPTLLGAYEGRIVNIHPSLLPAFPGLHAIEQAIRANVKVTGVTIHYVDEEGGMDTGPIIAQEAVSIEEEDTLETLTTKIQAVEHRLYPATLHKKLLSSKAENLYFQ

InterPro domains:
  IPR001555 Phosphoribosylglycinamide formyltransferase, active site [PS00373] (134-157)
  IPR002376 Formyl transferase, N-terminal [PF00551] (2-181)
  IPR004607 Phosphoribosylglycinamide formyltransferase [MF_01930] (3-188)
  IPR004607 Phosphoribosylglycinamide formyltransferase [TIGR00639] (2-187)
  IPR004607 Phosphoribosylglycinamide formyltransferase [cd08645] (3-185)
  IPR036477 Formyl transferase, N-terminal domain superfamily [SSF53328] (2-187)

Foldseek 3Di:
DEEEEEAFAQCLLVLLQQVCVVVVLFPYDYAEYEYADCPHNNNVSQVVVVHHYHHHNCVPAPDVLRSLVVVLVVCVVRVHLAYEYDHHQDFDAPSNCVSQPPRYKYKDFWPPPPQFHPPSLVVCVVVVDQKTWMWMAGHDRDGPDHHTQDIDIDGQDPPDDSVNVVVVRVVCSSVPVSNSSSVVCPPVCVPRPDD/DEEEEEAFAQCLLVLLLQVCVVVVQFPHDHAEYEYADCPHNNNVSQVVVVHHYDHHNCVVAPDVLRSVVVVLVVCVVSVHLAYEYDHHQDFDDPSNCVSQPPRYKYKDFWDPPPQFHPPSLVVCVVVVDQKTWMWMAGHDHDTPDHGTQDIDIDGQDPPDDSVNVVVVRVVCSSVPVSNSSSVVCPPVDCPRPD

B-factor: mean 42.89, std 18.37, range [19.32, 116.39]

Organism: Halalkalibacterium halodurans (strain ATCC BAA-125 / DSM 18197 / FERM 7344 / JCM 9153 / C-125) (NCBI:txid272558)

Radius of gyration: 25.78 Å; Cα contacts (8 Å, |Δi|>4): 749; chains: 2; bounding box: 62×63×61 Å

Nearest PDB structures (foldseek):
  3p9x-assembly1_B  TM=1.005E+00  e=8.348E-42  Halalkalibacterium halodurans C-125
  3av3-assembly1_A  TM=9.719E-01  e=1.804E-26  Geobacillus kaustophilus HTA426
  3auf-assembly1_A-2  TM=9.719E-01  e=1.851E-25  Symbiobacterium toebii
  4zyv-assembly1_A  TM=9.625E-01  e=7.099E-23  Homo sapiens
  5j9f-assembly2_A  TM=9.632E-01  e=4.631E-22  Homo sapiens